Protein AF-K0TQM6-F1 (afdb_monomer_lite)

Secondary structure (DSSP, 8-state):
-PPPPP-----------------------------------------------------------------PPPPP--------PPP---STTHHHHTT----S-----S---EEESS-TTS-EEEESS-SS-HHHHHHHHHHHHHHHTT-HHHHS-HHHHHHHHHHHHHHHHHHHHHHT----TTS-SSPEEEEEEPEEEEHHHHH-HHHHHHHH-TT--B-SSTTT-TTEEEEEEEESS---SSS---TT-------TTTHHHHHHHHHHTT--BSSSSS--STTSHHHHHHHHHHHHHHTSTHHHHHHTTTTTSSTT----S--PPP-TT-EEEEESB-TTSSB-GGG-B--PPPEEEE---SSS-TTSPPPP----EEEEEEEEEE--GGGTTTTHHHHHHHHHHHHHHHHHHHH-

Organism: Thalassiosira oceanica (NCBI:txid159749)

Radius of gyration: 29.77 Å; chains: 1; bounding box: 101×69×82 Å

Sequence (420 aa):
GPPRRRAEPSPVGVRQSNSSRQVLTLLLQTLIITPLLDDGLVAMAPSLPLILLGLGPYWVTSLTSLHNSFRLYPRPYFGSQRLHVANDLDVVEIAALESVEPGENYNAEVPATMVPLSQPPLLLLESSKPIISREGCTLLSQYFEHLKNGDVARRMDGGQVYAAQKLLHGVHDVVDQVTNCPMHDGEKLLPSYVRYDSKIVDEEVLLDPRRLADALLPDGLHVDTNNGKLFRHVTAILYLTDNRDGCAMEESYRSQYGSMANDCVGAKGLLERGIQHTKGDVDESDASDGRSLENAALGLFRNTNELRRLDERYDNQFSNAKLHGLRVMPESGKLIYFHNVNDVGMPDPMSFHGGEELITILRDREGSNIDAPLPPIDTQTKRILVFFKEVPIHTFQSRGIEGFAERVRESRSWTKEMYY

pLDDT: mean 71.11, std 25.7, range [21.12, 98.06]

Structure (mmCIF, N/CA/C/O backbone):
data_AF-K0TQM6-F1
#
_entry.id   AF-K0TQM6-F1
#
loop_
_atom_site.group_PDB
_atom_site.id
_atom_site.type_symbol
_atom_site.label_atom_id
_atom_site.label_alt_id
_atom_site.label_comp_id
_atom_site.label_asym_id
_atom_site.label_entity_id
_atom_site.label_seq_id
_atom_site.pdbx_PDB_ins_code
_atom_site.Cartn_x
_atom_site.Cartn_y
_atom_site.Cartn_z
_atom_site.occupancy
_atom_site.B_iso_or_equiv
_atom_site.auth_seq_id
_atom_site.auth_comp_id
_atom_site.auth_asym_id
_atom_site.auth_atom_id
_atom_site.pdbx_PDB_model_num
ATOM 1 N N . GLY A 1 1 ? 62.134 18.454 -41.417 1.00 34.09 1 GLY A N 1
ATOM 2 C CA . GLY A 1 1 ? 62.642 17.231 -42.079 1.00 34.09 1 GLY A CA 1
ATOM 3 C C . GLY A 1 1 ? 61.458 16.386 -42.520 1.00 34.09 1 GLY A C 1
ATOM 4 O O . GLY A 1 1 ? 60.455 16.453 -41.829 1.00 34.09 1 GLY A O 1
ATOM 5 N N . PRO A 1 2 ? 61.524 15.703 -43.674 1.00 39.44 2 PRO A N 1
ATOM 6 C CA . PRO A 1 2 ? 60.423 15.561 -44.645 1.00 39.44 2 PRO A CA 1
ATOM 7 C C . PRO A 1 2 ? 59.345 14.498 -44.311 1.00 39.44 2 PRO A C 1
ATOM 9 O O . PRO A 1 2 ? 59.541 13.694 -43.400 1.00 39.44 2 PRO A O 1
ATOM 12 N N . PRO A 1 3 ? 58.202 14.497 -45.040 1.00 48.75 3 PRO A N 1
ATOM 13 C CA . PRO A 1 3 ? 56.944 13.875 -44.621 1.00 48.75 3 PRO A CA 1
ATOM 14 C C . PRO A 1 3 ? 56.783 12.422 -45.097 1.00 48.75 3 PRO A C 1
ATOM 16 O O . PRO A 1 3 ? 57.269 12.038 -46.163 1.00 48.75 3 PRO A O 1
ATOM 19 N N . ARG A 1 4 ? 56.035 11.616 -44.327 1.00 49.75 4 ARG A N 1
ATOM 20 C CA . ARG A 1 4 ? 55.588 10.271 -44.727 1.00 49.75 4 ARG A CA 1
ATOM 21 C C . ARG A 1 4 ? 54.151 10.287 -45.250 1.00 49.75 4 ARG A C 1
ATOM 23 O O . ARG A 1 4 ? 53.295 11.028 -44.781 1.00 49.75 4 ARG A O 1
ATOM 30 N N . ARG A 1 5 ? 53.975 9.475 -46.290 1.00 48.25 5 ARG A N 1
ATOM 31 C CA . ARG A 1 5 ? 52.878 9.416 -47.255 1.00 48.25 5 ARG A CA 1
ATOM 32 C C . ARG A 1 5 ? 51.576 8.852 -46.677 1.00 48.25 5 ARG A C 1
ATOM 34 O O . ARG A 1 5 ? 51.599 7.956 -45.840 1.00 48.25 5 ARG A O 1
ATOM 41 N N . ARG A 1 6 ? 50.471 9.349 -47.246 1.00 42.72 6 ARG A N 1
ATOM 42 C CA . ARG A 1 6 ? 49.121 8.767 -47.246 1.00 42.72 6 ARG A CA 1
ATOM 43 C C . ARG A 1 6 ? 49.123 7.352 -47.837 1.00 42.72 6 ARG A C 1
ATOM 45 O O . ARG A 1 6 ? 49.812 7.115 -48.829 1.00 42.72 6 ARG A O 1
ATOM 52 N N . ALA A 1 7 ? 48.280 6.482 -47.288 1.00 45.16 7 ALA A N 1
ATOM 53 C CA . ALA A 1 7 ? 47.766 5.296 -47.962 1.00 45.16 7 ALA A CA 1
ATOM 54 C C . ALA A 1 7 ? 46.246 5.458 -48.117 1.00 45.16 7 ALA A C 1
ATOM 56 O O . ALA A 1 7 ? 45.541 5.686 -47.135 1.00 45.16 7 ALA A O 1
ATOM 57 N N . GLU A 1 8 ? 45.783 5.409 -49.362 1.00 42.78 8 GLU A N 1
ATOM 58 C CA . GLU A 1 8 ? 44.375 5.291 -49.738 1.00 42.78 8 GLU A CA 1
ATOM 59 C C . GLU A 1 8 ? 43.925 3.818 -49.713 1.00 42.78 8 GLU A C 1
ATOM 61 O O . GLU A 1 8 ? 44.769 2.918 -49.784 1.00 42.78 8 GLU A O 1
ATOM 66 N N . PRO A 1 9 ? 42.608 3.560 -49.600 1.00 48.59 9 PRO A N 1
ATOM 67 C CA . PRO A 1 9 ? 42.049 2.226 -49.443 1.00 48.59 9 PRO A CA 1
ATOM 68 C C . PRO A 1 9 ? 41.791 1.555 -50.798 1.00 48.59 9 PRO A C 1
ATOM 70 O O . PRO A 1 9 ? 41.629 2.205 -51.829 1.00 48.59 9 PRO A O 1
ATOM 73 N N . SER A 1 10 ? 41.687 0.228 -50.800 1.00 32.59 10 SER A N 1
ATOM 74 C CA . SER A 1 10 ? 41.105 -0.508 -51.923 1.00 32.59 10 SER A CA 1
ATOM 75 C C . SER A 1 10 ? 40.287 -1.712 -51.454 1.00 32.59 10 SER A C 1
ATOM 77 O O . SER A 1 10 ? 40.522 -2.211 -50.352 1.00 32.59 10 SER A O 1
ATOM 79 N N . PRO A 1 11 ? 39.280 -2.120 -52.249 1.00 46.59 11 PRO A N 1
ATOM 80 C CA . PRO A 1 11 ? 38.010 -2.611 -51.733 1.00 46.59 11 PRO A CA 1
ATOM 81 C C . PRO A 1 11 ? 37.649 -4.022 -52.240 1.00 46.59 11 PRO A C 1
ATOM 83 O O . PRO A 1 11 ? 38.359 -4.626 -53.035 1.00 46.59 11 PRO A O 1
ATOM 86 N N . VAL A 1 12 ? 36.448 -4.456 -51.843 1.00 35.44 12 VAL A N 1
ATOM 87 C CA . VAL A 1 12 ? 35.599 -5.491 -52.465 1.00 35.44 12 VAL A CA 1
ATOM 88 C C . VAL A 1 12 ? 35.942 -6.955 -52.166 1.00 35.44 12 VAL A C 1
ATOM 90 O O . VAL A 1 12 ? 36.949 -7.507 -52.590 1.00 35.44 12 VAL A O 1
ATOM 93 N N . GLY A 1 13 ? 34.971 -7.620 -51.536 1.00 31.62 13 GLY A N 1
ATOM 94 C CA . GLY A 1 13 ? 34.879 -9.072 -51.431 1.00 31.62 13 GLY A CA 1
ATOM 95 C C . GLY A 1 13 ? 33.462 -9.509 -51.066 1.00 31.62 13 GLY A C 1
ATOM 96 O O . GLY A 1 13 ? 33.209 -9.932 -49.946 1.00 31.62 13 GLY A O 1
ATOM 97 N N . VAL A 1 14 ? 32.528 -9.366 -52.010 1.00 38.44 14 VAL A N 1
ATOM 98 C CA . VAL A 1 14 ? 31.169 -9.929 -51.958 1.00 38.44 14 VAL A CA 1
ATOM 99 C C . VAL A 1 14 ? 31.244 -11.451 -52.108 1.00 38.44 14 VAL A C 1
ATOM 101 O O . VAL A 1 14 ? 31.807 -11.938 -53.087 1.00 38.44 14 VAL A O 1
ATOM 104 N N . ARG A 1 15 ? 30.599 -12.205 -51.210 1.00 32.47 15 ARG A N 1
ATOM 105 C CA . ARG A 1 15 ? 30.114 -13.563 -51.505 1.00 32.47 15 ARG A CA 1
ATOM 106 C C . ARG A 1 15 ? 28.732 -13.788 -50.897 1.00 32.47 15 ARG A C 1
ATOM 108 O O . ARG A 1 15 ? 28.577 -13.933 -49.691 1.00 32.47 15 ARG A O 1
ATOM 115 N N . GLN A 1 16 ? 27.746 -13.829 -51.788 1.00 35.00 16 GLN A N 1
ATOM 116 C CA . GLN A 1 16 ? 26.474 -14.516 -51.603 1.00 35.00 16 GLN A CA 1
ATOM 117 C C . GLN A 1 16 ? 26.689 -16.031 -51.726 1.00 35.00 16 GLN A C 1
ATOM 119 O O . GLN A 1 16 ? 27.425 -16.479 -52.606 1.00 35.00 16 GLN A O 1
ATOM 124 N N . SER A 1 17 ? 25.948 -16.815 -50.947 1.00 31.67 17 SER A N 1
ATOM 125 C CA . SER A 1 17 ? 25.504 -18.143 -51.377 1.00 31.67 17 SER A CA 1
ATOM 126 C C . SER A 1 17 ? 24.125 -18.445 -50.800 1.00 31.67 17 SER A C 1
ATOM 128 O O . SER A 1 17 ? 23.920 -18.411 -49.589 1.00 31.67 17 SER A O 1
ATOM 130 N N . ASN A 1 18 ? 23.198 -18.717 -51.715 1.00 29.64 18 ASN A N 1
ATOM 131 C CA . ASN A 1 18 ? 21.821 -19.140 -51.499 1.00 29.64 18 ASN A CA 1
ATOM 132 C C . ASN A 1 18 ? 21.707 -20.648 -51.216 1.00 29.64 18 ASN A C 1
ATOM 134 O O . ASN A 1 18 ? 22.569 -21.430 -51.619 1.00 29.64 18 ASN A O 1
ATOM 138 N N . SER A 1 19 ? 20.500 -21.012 -50.755 1.00 29.28 19 SER A N 1
ATOM 139 C CA . SER A 1 19 ? 19.816 -22.312 -50.910 1.00 29.28 19 SER A CA 1
ATOM 140 C C . SER A 1 19 ? 20.130 -23.340 -49.800 1.00 29.28 19 SER A C 1
ATOM 142 O O . SER A 1 19 ? 21.260 -23.424 -49.351 1.00 29.28 19 SER A O 1
ATOM 144 N N . SER A 1 20 ? 19.209 -24.144 -49.257 1.00 28.08 20 SER A N 1
ATOM 145 C CA . SER A 1 20 ? 17.894 -24.601 -49.716 1.00 28.08 20 SER A CA 1
ATOM 146 C C . SER A 1 20 ? 17.016 -25.069 -48.543 1.00 28.08 20 SER A C 1
ATOM 148 O O . SER A 1 20 ? 17.509 -25.488 -47.501 1.00 28.08 20 SER A O 1
ATOM 150 N N . ARG A 1 21 ? 15.699 -25.044 -48.780 1.00 30.17 21 ARG A N 1
ATOM 151 C CA . ARG A 1 21 ? 14.614 -25.679 -48.013 1.00 30.17 21 ARG A CA 1
ATOM 152 C C . ARG A 1 21 ? 14.868 -27.168 -47.745 1.00 30.17 21 ARG A C 1
ATOM 154 O O . ARG A 1 21 ? 15.200 -27.867 -48.696 1.00 30.17 21 ARG A O 1
ATOM 161 N N . GLN A 1 22 ? 14.482 -27.661 -46.564 1.00 26.19 22 GLN A N 1
ATOM 162 C CA . GLN A 1 22 ? 13.779 -28.944 -46.431 1.00 26.19 22 GLN A CA 1
ATOM 163 C C . GLN A 1 22 ? 12.713 -28.878 -45.329 1.00 26.19 22 GLN A C 1
ATOM 165 O O . GLN A 1 22 ? 12.925 -28.350 -44.242 1.00 26.19 22 GLN A O 1
ATOM 170 N N . VAL A 1 23 ? 11.544 -29.393 -45.699 1.00 25.58 23 VAL A N 1
ATOM 171 C CA . VAL A 1 23 ? 10.353 -29.677 -44.900 1.00 25.58 23 VAL A CA 1
ATOM 172 C C . VAL A 1 23 ? 10.538 -31.063 -44.288 1.00 25.58 23 VAL A C 1
ATOM 174 O O . VAL A 1 23 ? 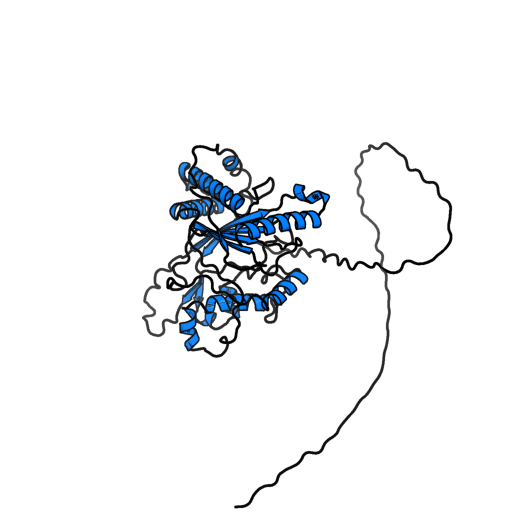10.928 -31.973 -45.017 1.00 25.58 23 VAL A O 1
ATOM 177 N N . LEU A 1 24 ? 10.184 -31.260 -43.017 1.00 22.62 24 LEU A N 1
ATOM 178 C CA . LEU A 1 24 ? 9.780 -32.585 -42.550 1.00 22.62 24 LEU A CA 1
ATOM 179 C C . LEU A 1 24 ? 8.652 -32.487 -41.518 1.00 22.62 24 LEU A C 1
ATOM 181 O O . LEU A 1 24 ? 8.801 -31.947 -40.426 1.00 22.62 24 LEU A O 1
ATOM 185 N N . THR A 1 25 ? 7.512 -33.024 -41.930 1.00 23.95 25 THR A N 1
ATOM 186 C CA . THR A 1 25 ? 6.349 -33.400 -41.132 1.00 23.95 25 THR A CA 1
ATOM 187 C C . THR A 1 25 ? 6.602 -34.782 -40.533 1.00 23.95 25 THR A C 1
ATOM 189 O O . THR A 1 25 ? 7.010 -35.671 -41.276 1.00 23.95 25 THR A O 1
ATOM 192 N N . LEU A 1 26 ? 6.270 -35.016 -39.260 1.00 21.92 26 LEU A N 1
ATOM 193 C CA . LEU A 1 26 ? 5.809 -36.342 -38.837 1.00 21.92 26 LEU A CA 1
ATOM 194 C C . LEU A 1 26 ? 4.890 -36.261 -37.611 1.00 21.92 26 LEU A C 1
ATOM 196 O O . LEU A 1 26 ? 5.260 -35.753 -36.556 1.00 21.92 26 LEU A O 1
ATOM 200 N N . LEU A 1 27 ? 3.675 -36.773 -37.816 1.00 23.50 27 LEU A N 1
ATOM 201 C CA . LEU A 1 27 ? 2.717 -37.189 -36.801 1.00 23.50 27 LEU A CA 1
ATOM 202 C C . LEU A 1 27 ? 3.283 -38.352 -35.980 1.00 23.50 27 LEU A C 1
ATOM 204 O O . LEU A 1 27 ? 3.855 -39.272 -36.557 1.00 23.50 27 LEU A O 1
ATOM 208 N N . LEU A 1 28 ? 2.926 -38.419 -34.698 1.00 22.02 28 LEU A N 1
ATOM 209 C CA . LEU A 1 28 ? 2.480 -39.685 -34.119 1.00 22.02 28 LEU A CA 1
ATOM 210 C C . LEU A 1 28 ? 1.497 -39.438 -32.974 1.00 22.02 28 LEU A C 1
ATOM 212 O O . LEU A 1 28 ? 1.788 -38.777 -31.982 1.00 22.02 28 LEU A O 1
ATOM 216 N N . GLN A 1 29 ? 0.295 -39.965 -33.195 1.00 24.03 29 GLN A N 1
ATOM 217 C CA . GLN A 1 29 ? -0.771 -40.151 -32.227 1.00 24.03 29 GLN A CA 1
ATOM 218 C C . GLN A 1 29 ? -0.316 -41.145 -31.156 1.00 24.03 29 GLN A C 1
ATOM 220 O O . GLN A 1 29 ? 0.244 -42.189 -31.486 1.00 24.03 29 GLN A O 1
ATOM 225 N N . THR A 1 30 ? -0.682 -40.922 -29.897 1.00 23.83 30 THR A N 1
ATOM 226 C CA . THR A 1 30 ? -1.091 -42.041 -29.041 1.00 23.83 30 THR A CA 1
ATOM 227 C C . THR A 1 30 ? -2.233 -41.596 -28.139 1.00 23.83 30 THR A C 1
ATOM 229 O O . THR A 1 30 ? -2.081 -40.772 -27.243 1.00 23.83 30 THR A O 1
ATOM 232 N N . LEU A 1 31 ? -3.401 -42.147 -28.461 1.00 22.95 31 LEU A N 1
ATOM 233 C CA . LEU A 1 31 ? -4.584 -42.257 -27.627 1.00 22.95 31 LEU A CA 1
ATOM 234 C C . LEU A 1 31 ? -4.245 -43.171 -26.436 1.00 22.95 31 LEU A C 1
ATOM 236 O O . LEU A 1 31 ? -3.812 -44.298 -26.664 1.00 22.95 31 LEU A O 1
ATOM 240 N N . ILE A 1 32 ? -4.522 -42.753 -25.202 1.00 24.11 32 ILE A N 1
ATOM 241 C CA . ILE A 1 32 ? -4.889 -43.693 -24.134 1.00 24.11 32 ILE A CA 1
ATOM 242 C C . ILE A 1 32 ? -6.167 -43.155 -23.493 1.00 24.11 32 ILE A C 1
ATOM 244 O O . ILE A 1 32 ? -6.152 -42.200 -22.723 1.00 24.11 32 ILE A O 1
ATOM 248 N N . ILE A 1 33 ? -7.284 -43.773 -23.872 1.00 25.06 33 ILE A N 1
ATOM 249 C CA . ILE A 1 33 ? -8.532 -43.795 -23.113 1.00 25.06 33 ILE A CA 1
ATOM 250 C C . ILE A 1 33 ? -8.567 -45.171 -22.454 1.00 25.06 33 ILE A C 1
ATOM 252 O O . ILE A 1 33 ? -8.540 -46.165 -23.176 1.00 25.06 33 ILE A O 1
ATOM 256 N N . THR A 1 34 ? -8.645 -45.249 -21.124 1.00 28.97 34 THR A N 1
ATOM 257 C CA . THR A 1 34 ? -9.716 -45.974 -20.403 1.00 28.97 34 THR A CA 1
ATOM 258 C C . THR A 1 34 ? -9.590 -45.823 -18.875 1.00 28.97 34 THR A C 1
ATOM 260 O O . THR A 1 34 ? -8.514 -45.481 -18.386 1.00 28.97 34 THR A O 1
ATOM 263 N N . PRO A 1 35 ? -10.710 -45.990 -18.138 1.00 37.75 35 PRO A N 1
ATOM 264 C CA . PRO A 1 35 ? -10.938 -45.437 -16.805 1.00 37.75 35 PRO A CA 1
ATOM 265 C C . PRO A 1 35 ? -10.792 -46.475 -15.681 1.00 37.75 35 PRO A C 1
ATOM 267 O O . PRO A 1 35 ? -10.839 -47.678 -15.922 1.00 37.75 35 PRO A O 1
ATOM 270 N N . LEU A 1 36 ? -10.740 -45.990 -14.440 1.00 26.20 36 LEU A N 1
ATOM 271 C CA . LEU A 1 36 ? -11.150 -46.748 -13.258 1.00 26.20 36 LEU A CA 1
ATOM 272 C C . LEU A 1 36 ? -12.377 -46.053 -12.661 1.00 26.20 36 LEU A C 1
ATOM 274 O O . LEU A 1 36 ? -12.275 -45.010 -12.020 1.00 26.20 36 LEU A O 1
ATOM 278 N N . LEU A 1 37 ? -13.540 -46.619 -12.981 1.00 30.91 37 LEU A N 1
ATOM 279 C CA . LEU A 1 37 ? -14.741 -46.552 -12.158 1.00 30.91 37 LEU A CA 1
ATOM 280 C C . LEU A 1 37 ? -14.574 -47.600 -11.057 1.00 30.91 37 LEU A C 1
ATOM 282 O O . LEU A 1 37 ? -14.190 -48.727 -11.366 1.00 30.91 37 LEU A O 1
ATOM 286 N N . ASP A 1 38 ? -14.890 -47.225 -9.824 1.00 31.66 38 ASP A N 1
ATOM 287 C CA . ASP A 1 38 ? -15.238 -48.175 -8.773 1.00 31.66 38 ASP A CA 1
ATOM 288 C C . ASP A 1 38 ? -16.543 -47.713 -8.114 1.00 31.66 38 ASP A C 1
ATOM 290 O O . ASP A 1 38 ? -16.830 -46.515 -8.019 1.00 31.66 38 ASP A O 1
ATOM 294 N N . ASP A 1 39 ? -17.358 -48.705 -7.784 1.00 34.59 39 ASP A N 1
ATOM 295 C CA . ASP A 1 39 ? -18.812 -48.672 -7.662 1.00 34.59 39 ASP A CA 1
ATOM 296 C C . ASP A 1 39 ? -19.380 -47.975 -6.412 1.00 34.59 39 ASP A C 1
ATOM 298 O O . ASP A 1 39 ? -18.794 -47.973 -5.331 1.00 34.59 39 ASP A O 1
ATOM 302 N N . GLY A 1 40 ? -20.624 -47.494 -6.542 1.00 28.17 40 GLY A N 1
ATOM 303 C CA . GLY A 1 40 ? -21.475 -47.134 -5.406 1.00 28.17 40 GLY A CA 1
ATOM 304 C C . GLY A 1 40 ? -22.838 -46.554 -5.797 1.00 28.17 40 GLY A C 1
ATOM 305 O O . GLY A 1 40 ? -22.997 -45.340 -5.848 1.00 28.17 40 GLY A O 1
ATOM 306 N N . LEU A 1 41 ? -23.816 -47.436 -6.057 1.00 28.75 41 LEU A N 1
ATOM 307 C CA . LEU A 1 41 ? -25.268 -47.174 -6.170 1.00 28.75 41 LEU A CA 1
ATOM 308 C C . LEU A 1 41 ? -25.762 -46.138 -5.126 1.00 28.75 41 LEU A C 1
ATOM 310 O O . LEU A 1 41 ? -25.288 -46.136 -3.997 1.00 28.75 41 LEU A O 1
ATOM 314 N N . VAL A 1 42 ? -26.742 -45.265 -5.399 1.00 30.98 42 VAL A N 1
ATOM 315 C CA . VAL A 1 42 ? -28.187 -45.576 -5.450 1.00 30.98 42 VAL A CA 1
ATOM 316 C C . VAL A 1 42 ? -28.964 -44.500 -6.232 1.00 30.98 42 VAL A C 1
ATOM 318 O O . VAL A 1 42 ? -28.665 -43.312 -6.197 1.00 30.98 42 VAL A O 1
ATOM 321 N N . ALA A 1 43 ? -29.986 -44.998 -6.929 1.00 29.83 43 ALA A N 1
ATOM 322 C CA . ALA A 1 43 ? -30.982 -44.369 -7.786 1.00 29.83 43 ALA A CA 1
ATOM 323 C C . ALA A 1 43 ? -31.640 -43.062 -7.300 1.00 29.83 43 ALA A C 1
ATOM 325 O O . ALA A 1 43 ? -31.928 -42.907 -6.119 1.00 29.83 43 ALA A O 1
ATOM 326 N N . MET A 1 44 ? -32.041 -42.221 -8.264 1.00 28.23 44 MET A N 1
ATOM 327 C CA . MET A 1 44 ? -33.451 -41.909 -8.581 1.00 28.23 44 MET A CA 1
ATOM 328 C C . MET A 1 44 ? -33.501 -40.894 -9.742 1.00 28.23 44 MET A C 1
ATOM 330 O O . MET A 1 44 ? -33.145 -39.732 -9.583 1.00 28.23 44 MET A O 1
ATOM 334 N N . ALA A 1 45 ? -33.963 -41.343 -10.911 1.00 29.86 45 ALA A N 1
ATOM 335 C CA . ALA A 1 45 ? -34.546 -40.486 -11.948 1.00 29.86 45 ALA A CA 1
ATOM 336 C C . ALA A 1 45 ? -36.066 -40.712 -11.938 1.00 29.86 45 ALA A C 1
ATOM 338 O O . ALA A 1 45 ? -36.511 -41.811 -11.596 1.00 29.86 45 ALA A O 1
ATOM 339 N N . PRO A 1 46 ? -36.869 -39.698 -12.285 1.00 43.38 46 PRO A N 1
ATOM 340 C CA . PRO A 1 46 ? -37.491 -39.669 -13.621 1.00 43.38 46 PRO A CA 1
ATOM 341 C C . PRO A 1 46 ? -37.546 -38.210 -14.154 1.00 43.38 46 PRO A C 1
ATOM 343 O O . PRO A 1 46 ? -37.354 -37.276 -13.392 1.00 43.38 46 PRO A O 1
ATOM 346 N N . SER A 1 47 ? -37.782 -37.828 -15.409 1.00 27.53 47 SER A N 1
ATOM 347 C CA . SER A 1 47 ? -38.221 -38.449 -16.663 1.00 27.53 47 SER A CA 1
ATOM 348 C C . SER A 1 47 ? -38.316 -37.315 -17.708 1.00 27.53 47 SER A C 1
ATOM 350 O O . SER A 1 47 ? -38.972 -36.331 -17.393 1.00 27.53 47 SER A O 1
ATOM 352 N N . LEU A 1 48 ? -37.731 -37.505 -18.907 1.00 28.31 48 LEU A N 1
ATOM 353 C CA . LEU A 1 48 ? -38.204 -37.152 -20.280 1.00 28.31 48 LEU A CA 1
ATOM 354 C C . LEU A 1 48 ? -38.788 -35.740 -20.624 1.00 28.31 48 LEU A C 1
ATOM 356 O O . LEU A 1 48 ? -39.242 -35.032 -19.738 1.00 28.31 48 LEU A O 1
ATOM 360 N N . PRO A 1 49 ? -38.919 -35.344 -21.921 1.00 33.00 49 PRO A N 1
ATOM 361 C CA . PRO A 1 49 ? -38.472 -35.997 -23.158 1.00 33.00 49 PRO A CA 1
ATOM 362 C C . PRO A 1 49 ? -37.625 -35.126 -24.114 1.00 33.00 49 PRO A C 1
ATOM 364 O O . PRO A 1 49 ? -37.775 -33.913 -24.242 1.00 33.00 49 PRO A O 1
ATOM 367 N N . LEU A 1 50 ? -36.808 -35.844 -24.886 1.00 24.27 50 LEU A N 1
ATOM 368 C CA . LEU A 1 50 ? -36.245 -35.460 -26.178 1.00 24.27 50 LEU A CA 1
ATOM 369 C C . LEU A 1 50 ? -37.374 -35.329 -27.224 1.00 24.27 50 LEU A C 1
ATOM 371 O O . LEU A 1 50 ? -38.177 -36.251 -27.369 1.00 24.27 50 LEU A O 1
ATOM 375 N N . ILE A 1 51 ? -37.380 -34.252 -28.013 1.00 26.44 51 ILE A N 1
ATOM 376 C CA . ILE A 1 51 ? -38.049 -34.203 -29.322 1.00 26.44 51 ILE A CA 1
ATOM 377 C C . ILE A 1 51 ? -36.950 -34.064 -30.373 1.00 26.44 51 ILE A C 1
ATOM 379 O O . ILE A 1 51 ? -36.176 -33.111 -30.354 1.00 26.44 51 ILE A O 1
ATOM 383 N N . LEU A 1 52 ? -36.884 -35.040 -31.276 1.00 22.88 52 LEU A N 1
ATOM 384 C CA . LEU A 1 52 ? -35.958 -35.093 -32.398 1.00 22.88 52 LEU A CA 1
ATOM 385 C C . LEU A 1 52 ? -36.782 -35.444 -33.641 1.00 22.88 52 LEU A C 1
ATOM 387 O O . LEU A 1 52 ? -37.350 -36.531 -33.726 1.00 22.88 52 LEU A O 1
ATOM 391 N N . LEU A 1 53 ? -36.864 -34.516 -34.592 1.00 26.58 53 LEU A N 1
ATOM 392 C CA . LEU A 1 53 ? -37.299 -34.774 -35.963 1.00 26.58 53 LEU A CA 1
ATOM 393 C C . LEU A 1 53 ? -36.210 -34.234 -36.890 1.00 26.58 53 LEU A C 1
ATOM 395 O O . LEU A 1 53 ? -35.855 -33.060 -36.825 1.00 26.58 53 LEU A O 1
ATOM 399 N N . GLY A 1 54 ? -35.639 -35.142 -37.680 1.00 21.12 54 GLY A N 1
ATOM 400 C CA . GLY A 1 54 ? -34.619 -34.864 -38.687 1.00 21.12 54 GLY A CA 1
ATOM 401 C C . GLY A 1 54 ? -35.200 -34.634 -40.085 1.00 21.12 54 GLY A C 1
ATOM 402 O O . GLY A 1 54 ? -36.383 -34.334 -40.225 1.00 21.12 54 GLY A O 1
ATOM 403 N N . LEU A 1 55 ? -34.343 -34.894 -41.088 1.00 26.80 55 LEU A N 1
ATOM 404 C CA . LEU A 1 55 ? -34.397 -34.554 -42.528 1.00 26.80 55 LEU A CA 1
ATOM 405 C C . LEU A 1 55 ? -33.807 -33.158 -42.806 1.00 26.80 55 LEU A C 1
ATOM 407 O O . LEU A 1 55 ? -34.270 -32.185 -42.238 1.00 26.80 55 LEU A O 1
ATOM 411 N N . GLY A 1 56 ? -32.804 -32.913 -43.652 1.00 23.80 56 GLY A N 1
ATOM 412 C CA . GLY A 1 56 ? -31.945 -33.678 -44.564 1.00 23.80 56 GLY A CA 1
ATOM 413 C C . GLY A 1 56 ? -31.019 -32.659 -45.287 1.00 23.80 56 GLY A C 1
ATOM 414 O O . GLY A 1 56 ? -31.217 -31.457 -45.119 1.00 23.80 56 GLY A O 1
ATOM 415 N N . PRO A 1 57 ? -29.984 -33.087 -46.034 1.00 33.34 57 PRO A N 1
ATOM 416 C CA . PRO A 1 57 ? -28.813 -32.264 -46.386 1.00 33.34 57 PRO A CA 1
ATOM 417 C C . PRO A 1 57 ? -28.980 -31.487 -47.706 1.00 33.34 57 PRO A C 1
ATOM 419 O O . PRO A 1 57 ? -29.776 -31.926 -48.522 1.00 33.34 57 PRO A O 1
ATOM 422 N N . TYR A 1 58 ? -28.223 -30.389 -47.920 1.00 26.44 58 TYR A N 1
ATOM 423 C CA . TYR A 1 58 ? -27.531 -29.989 -49.177 1.00 26.44 58 TYR A CA 1
ATOM 424 C C . TYR A 1 58 ? -27.111 -28.479 -49.226 1.00 26.44 58 TYR A C 1
ATOM 426 O O . TYR A 1 58 ? -27.897 -27.614 -48.860 1.00 26.44 58 TYR A O 1
ATOM 434 N N . TRP A 1 59 ? -25.896 -28.213 -49.765 1.00 24.92 59 TRP A N 1
ATOM 435 C CA . TRP A 1 59 ? -25.240 -26.934 -50.201 1.00 24.92 59 TRP A CA 1
ATOM 436 C C . TRP A 1 59 ? -24.855 -25.907 -49.104 1.00 24.92 59 TRP A C 1
ATOM 438 O O . TRP A 1 59 ? -25.711 -25.383 -48.415 1.00 24.92 59 TRP A O 1
ATOM 448 N N . VAL A 1 60 ? -23.580 -25.638 -48.763 1.00 25.83 60 VAL A N 1
ATOM 449 C CA . VAL A 1 60 ? -22.435 -25.018 -49.490 1.00 25.83 60 VAL A CA 1
ATOM 450 C C . VAL A 1 60 ? -22.718 -23.602 -50.021 1.00 25.83 60 VAL A C 1
ATOM 452 O O . VAL A 1 60 ? -23.171 -23.446 -51.147 1.00 25.83 60 VAL A O 1
ATOM 455 N N . THR A 1 61 ? -22.388 -22.564 -49.239 1.00 26.36 61 THR A N 1
ATOM 456 C CA . THR A 1 61 ? -21.371 -21.522 -49.544 1.00 26.36 61 THR A CA 1
ATOM 457 C C . THR A 1 61 ? -21.398 -20.370 -48.521 1.00 26.36 61 THR A C 1
ATOM 459 O O . THR A 1 61 ? -22.449 -19.968 -48.046 1.00 26.36 61 THR A O 1
ATOM 462 N N . SER A 1 62 ? -20.205 -19.824 -48.253 1.00 26.05 62 SER A N 1
ATOM 463 C CA . SER A 1 62 ? -19.905 -18.485 -47.714 1.00 26.05 62 SER A CA 1
ATOM 464 C C . SER A 1 62 ? -20.383 -18.083 -46.315 1.00 26.05 62 SER A C 1
ATOM 466 O O . SER A 1 62 ? -21.479 -17.567 -46.142 1.00 26.05 62 SER A O 1
ATOM 468 N N . LEU A 1 63 ? -19.442 -18.110 -45.365 1.00 24.94 63 LEU A N 1
ATOM 469 C CA . LEU A 1 63 ? -19.140 -16.949 -44.514 1.00 24.94 63 LEU A CA 1
ATOM 470 C C . LEU A 1 63 ? -17.734 -17.106 -43.916 1.00 24.94 63 LEU A C 1
ATOM 472 O O . LEU A 1 63 ? -17.518 -17.673 -42.849 1.00 24.94 63 LEU A O 1
ATOM 476 N N . THR A 1 64 ? -16.748 -16.620 -44.664 1.00 28.97 64 THR A N 1
ATOM 477 C CA . THR A 1 64 ? -15.464 -16.187 -44.111 1.00 28.97 64 THR A CA 1
ATOM 478 C C . THR A 1 64 ? -15.655 -14.877 -43.353 1.00 28.97 64 THR A C 1
ATOM 480 O O . THR A 1 64 ? -16.386 -14.007 -43.818 1.00 28.97 64 THR A O 1
ATOM 483 N N . SER A 1 65 ? -14.882 -14.722 -42.276 1.00 31.02 65 SER A N 1
ATOM 484 C CA . SER A 1 65 ? -14.650 -13.498 -41.494 1.00 31.02 65 SER A CA 1
ATOM 485 C C . SER A 1 65 ? -15.491 -13.329 -40.228 1.00 31.02 65 SER A C 1
ATOM 487 O O . SER A 1 65 ? -16.429 -12.543 -40.192 1.00 31.02 65 SER A O 1
ATOM 489 N N . LEU A 1 66 ? -15.060 -14.013 -39.165 1.00 27.78 66 LEU A N 1
ATOM 490 C CA . LEU A 1 66 ? -14.934 -13.464 -37.806 1.00 27.78 66 LEU A CA 1
ATOM 491 C C . LEU A 1 66 ? -14.176 -14.490 -36.949 1.00 27.78 66 LEU A C 1
ATOM 493 O O . LEU A 1 66 ? -14.740 -15.187 -36.112 1.00 27.78 66 LEU A O 1
ATOM 497 N N . HIS A 1 67 ? -12.871 -14.628 -37.202 1.00 26.47 67 HIS A N 1
ATOM 498 C CA . HIS A 1 67 ? -11.985 -15.253 -36.221 1.00 26.47 67 HIS A CA 1
ATOM 499 C C . HIS A 1 67 ? -11.633 -14.183 -35.188 1.00 26.47 67 HIS A C 1
ATOM 501 O O . HIS A 1 67 ? -10.728 -13.374 -35.383 1.00 26.47 67 HIS A O 1
ATOM 507 N N . ASN A 1 68 ? -12.409 -14.172 -34.107 1.00 26.30 68 ASN A N 1
ATOM 508 C CA . ASN A 1 68 ? -12.040 -13.522 -32.864 1.00 26.30 68 ASN A CA 1
ATOM 509 C C . ASN A 1 68 ? -10.778 -14.192 -32.315 1.00 26.30 68 ASN A C 1
ATOM 511 O O . ASN A 1 68 ? -10.784 -15.373 -31.968 1.00 26.30 68 ASN A O 1
ATOM 515 N N . SER A 1 69 ? -9.712 -13.412 -32.180 1.00 27.39 69 SER A N 1
ATOM 516 C CA . SER A 1 69 ? -8.555 -13.754 -31.360 1.00 27.39 69 SER A CA 1
ATOM 517 C C . SER A 1 69 ? -8.914 -13.589 -29.880 1.00 27.39 69 SER A C 1
ATOM 519 O O . SER A 1 69 ? -8.432 -12.674 -29.221 1.00 27.39 69 SER A O 1
ATOM 521 N N . PHE A 1 70 ? -9.755 -14.472 -29.336 1.00 29.77 70 PHE A N 1
ATOM 522 C CA . PHE A 1 70 ? -9.787 -14.695 -27.891 1.00 29.77 70 PHE A CA 1
ATOM 523 C C . PHE A 1 70 ? -8.579 -15.567 -27.542 1.00 29.77 70 PHE A C 1
ATOM 525 O O . PHE A 1 70 ? -8.639 -16.796 -27.593 1.00 29.77 70 PHE A O 1
ATOM 532 N N . ARG A 1 71 ? -7.448 -14.931 -27.215 1.00 30.80 71 ARG A N 1
ATOM 533 C CA . ARG A 1 71 ? -6.403 -15.612 -26.448 1.00 30.80 71 ARG A CA 1
ATOM 534 C C . ARG A 1 71 ? -6.966 -15.837 -25.051 1.00 30.80 71 ARG A C 1
ATOM 536 O O . ARG A 1 71 ? -6.984 -14.930 -24.228 1.00 30.80 71 ARG A O 1
ATOM 543 N N . LEU A 1 72 ? -7.458 -17.047 -24.813 1.00 32.78 72 LEU A N 1
ATOM 544 C CA . LEU A 1 72 ? -7.618 -17.575 -23.467 1.00 32.78 72 LEU A CA 1
ATOM 545 C C . LEU A 1 72 ? -6.250 -17.459 -22.784 1.00 32.78 72 LEU A C 1
ATOM 547 O O . LEU A 1 72 ? -5.265 -18.002 -23.291 1.00 32.78 72 LEU A O 1
ATOM 551 N N . TYR A 1 73 ? -6.184 -16.709 -21.685 1.00 37.91 73 TYR A N 1
ATOM 552 C CA . TYR A 1 73 ? -5.014 -16.693 -20.815 1.00 37.91 73 TYR A CA 1
ATOM 553 C C . TYR A 1 73 ? -4.619 -18.145 -20.500 1.00 37.91 73 TYR A C 1
ATOM 555 O O . TYR A 1 73 ? -5.508 -18.963 -20.223 1.00 37.91 73 TYR A O 1
ATOM 563 N N . PRO A 1 74 ? -3.327 -18.512 -20.575 1.00 34.47 74 PRO A N 1
ATOM 564 C CA . PRO A 1 74 ? -2.909 -19.828 -20.124 1.00 34.47 74 PRO A CA 1
ATOM 565 C C . PRO A 1 74 ? -3.341 -19.993 -18.664 1.00 34.47 74 PRO A C 1
ATOM 567 O O . PRO A 1 74 ? -3.151 -19.092 -17.848 1.00 34.47 74 PRO A O 1
ATOM 570 N N . ARG A 1 75 ? -3.967 -21.135 -18.347 1.00 31.09 75 ARG A N 1
ATOM 571 C CA . ARG A 1 75 ? -4.265 -21.517 -16.960 1.00 31.09 75 ARG A CA 1
ATOM 572 C C . ARG A 1 75 ? -2.985 -21.335 -16.132 1.00 31.09 75 ARG A C 1
ATOM 574 O O . ARG A 1 75 ? -1.956 -21.863 -16.563 1.00 31.09 75 ARG A O 1
ATOM 581 N N . PRO A 1 76 ? -3.022 -20.635 -14.985 1.00 34.88 76 PRO A N 1
ATOM 582 C CA . PRO A 1 76 ? -1.835 -20.487 -14.164 1.00 34.88 76 PRO A CA 1
ATOM 583 C C . PRO A 1 76 ? -1.359 -21.874 -13.729 1.00 34.88 76 PRO A C 1
ATOM 585 O O . PRO A 1 76 ? -2.127 -22.698 -13.223 1.00 34.88 76 PRO A O 1
ATOM 588 N N . TYR A 1 77 ? -0.084 -22.139 -13.994 1.00 28.75 77 TYR A N 1
ATOM 589 C CA . TYR A 1 77 ? 0.631 -23.268 -13.428 1.00 28.75 77 TYR A CA 1
ATOM 590 C C . TYR A 1 77 ? 0.723 -23.007 -11.922 1.00 28.75 77 TYR A C 1
ATOM 592 O O . TYR A 1 77 ? 1.368 -22.052 -11.498 1.00 28.75 77 TYR A O 1
ATOM 600 N N . PHE A 1 78 ? 0.054 -23.826 -11.110 1.00 30.83 78 PHE A N 1
ATOM 601 C CA . PHE A 1 78 ? 0.180 -23.773 -9.655 1.00 30.83 78 PHE A CA 1
ATOM 602 C C . PHE A 1 78 ? 1.553 -24.325 -9.256 1.00 30.83 78 PHE A C 1
ATOM 604 O O . PHE A 1 78 ? 1.708 -25.504 -8.941 1.00 30.83 78 PHE A O 1
ATOM 611 N N . GLY A 1 79 ? 2.574 -23.472 -9.318 1.00 27.58 79 GLY A N 1
ATOM 612 C CA . GLY A 1 79 ? 3.828 -23.697 -8.617 1.00 27.58 79 GLY A CA 1
ATOM 613 C C . GLY A 1 79 ? 3.577 -23.540 -7.121 1.00 27.58 79 GLY A C 1
ATOM 614 O O . GLY A 1 79 ? 3.155 -22.481 -6.669 1.00 27.58 79 GLY A O 1
ATOM 615 N N . SER A 1 80 ? 3.800 -24.603 -6.352 1.00 28.41 80 SER A N 1
ATOM 616 C CA . SER A 1 80 ? 3.756 -24.576 -4.888 1.00 28.41 80 SER A CA 1
ATOM 617 C C . SER A 1 80 ? 4.878 -23.681 -4.351 1.00 28.41 80 SER A C 1
ATOM 619 O O . SER A 1 80 ? 5.964 -24.170 -4.041 1.00 28.41 80 SER A O 1
ATOM 621 N N . GLN A 1 81 ? 4.623 -22.382 -4.216 1.00 33.38 81 GLN A N 1
ATOM 622 C CA . GLN A 1 81 ? 5.458 -21.503 -3.407 1.00 33.38 81 GLN A CA 1
ATOM 623 C C . GLN A 1 81 ? 4.972 -21.524 -1.962 1.00 33.38 81 GLN A C 1
ATOM 625 O O . GLN A 1 81 ? 3.799 -21.289 -1.669 1.00 33.38 81 GLN A O 1
ATOM 630 N N . ARG A 1 82 ? 5.895 -21.834 -1.046 1.00 26.31 82 ARG A N 1
ATOM 631 C CA . ARG A 1 82 ? 5.701 -21.650 0.392 1.00 26.31 82 ARG A CA 1
ATOM 632 C C . ARG A 1 82 ? 5.698 -20.152 0.683 1.00 26.31 82 ARG A C 1
ATOM 634 O O . ARG A 1 82 ? 6.729 -19.591 1.037 1.00 26.31 82 ARG A O 1
ATOM 641 N N . LEU A 1 83 ? 4.536 -19.522 0.563 1.00 29.83 83 LEU A N 1
ATOM 642 C CA . LEU A 1 83 ? 4.264 -18.319 1.334 1.00 29.83 83 LEU A CA 1
ATOM 643 C C . LEU A 1 83 ? 4.185 -18.761 2.802 1.00 29.83 83 LEU A C 1
ATOM 645 O O . LEU A 1 83 ? 3.418 -19.667 3.137 1.00 29.83 83 LEU A O 1
ATOM 649 N N . HIS A 1 84 ? 4.975 -18.148 3.682 1.00 28.05 84 HIS A N 1
ATOM 650 C CA . HIS A 1 84 ? 4.734 -18.228 5.121 1.00 28.05 84 HIS A CA 1
ATOM 651 C C . HIS A 1 84 ? 3.441 -17.456 5.435 1.00 28.05 84 HIS A C 1
ATOM 653 O O . HIS A 1 84 ? 3.471 -16.322 5.901 1.00 28.05 84 HIS A O 1
ATOM 659 N N . VAL A 1 85 ? 2.292 -18.066 5.137 1.00 30.61 85 VAL A N 1
ATOM 660 C CA . VAL A 1 85 ? 0.994 -17.623 5.645 1.00 30.61 85 VAL A CA 1
ATOM 661 C C . VAL A 1 85 ? 0.934 -18.062 7.102 1.00 30.61 85 VAL A C 1
ATOM 663 O O . VAL A 1 85 ? 1.043 -19.249 7.408 1.00 30.61 85 VAL A O 1
ATOM 666 N N . ALA A 1 86 ? 0.847 -17.091 8.006 1.00 31.83 86 ALA A N 1
ATOM 667 C CA . ALA A 1 86 ? 0.565 -17.345 9.409 1.00 31.83 86 ALA A CA 1
ATOM 668 C C . ALA A 1 86 ? -0.787 -18.074 9.536 1.00 31.83 86 ALA A C 1
ATOM 670 O O . ALA A 1 86 ? -1.748 -17.721 8.858 1.00 31.83 86 ALA A O 1
ATOM 671 N N . ASN A 1 87 ? -0.802 -19.113 10.371 1.00 33.72 87 ASN A N 1
ATOM 672 C CA . ASN A 1 87 ? -1.891 -20.073 10.550 1.00 33.72 87 ASN A CA 1
ATOM 673 C C . ASN A 1 87 ? -3.234 -19.457 10.989 1.00 33.72 87 ASN A C 1
ATOM 675 O O . ASN A 1 87 ? -3.272 -18.442 11.681 1.00 33.72 87 ASN A O 1
ATOM 679 N N . ASP A 1 88 ? -4.293 -20.195 10.643 1.00 35.88 88 ASP A N 1
ATOM 680 C CA . ASP A 1 88 ? -5.705 -20.103 11.036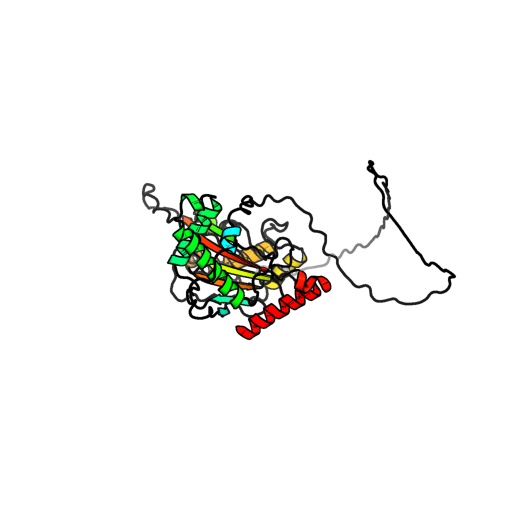 1.00 35.88 88 ASP A CA 1
ATOM 681 C C . ASP A 1 88 ? -5.967 -19.590 12.473 1.00 35.88 88 ASP A C 1
ATOM 683 O O . ASP A 1 88 ? -5.924 -20.345 13.448 1.00 35.88 88 ASP A O 1
ATOM 687 N N . LEU A 1 89 ? -6.326 -18.309 12.595 1.00 41.25 89 LEU A N 1
ATOM 688 C CA . LEU A 1 89 ? -6.869 -17.665 13.803 1.00 41.25 89 LEU A CA 1
ATOM 689 C C . LEU A 1 89 ? -8.271 -17.097 13.497 1.00 41.25 89 LEU A C 1
ATOM 691 O O . LEU A 1 89 ? -8.519 -15.917 13.699 1.00 41.25 89 LEU A O 1
ATOM 695 N N . ASP A 1 90 ? -9.188 -17.908 12.957 1.00 45.34 90 ASP A N 1
ATOM 696 C CA . ASP A 1 90 ? -10.351 -17.357 12.227 1.00 45.34 90 ASP A CA 1
ATOM 697 C C . ASP A 1 90 ? -11.746 -17.562 12.846 1.00 45.34 90 ASP A C 1
ATOM 699 O O . ASP A 1 90 ? -12.722 -17.178 12.219 1.00 45.34 90 ASP A O 1
ATOM 703 N N . VAL A 1 91 ? -11.928 -18.126 14.053 1.00 46.56 91 VAL A N 1
ATOM 704 C CA . VAL A 1 91 ? -13.313 -18.451 14.503 1.00 46.56 91 VAL A CA 1
ATOM 705 C C . VAL A 1 91 ? -13.753 -17.826 15.828 1.00 46.56 91 VAL A C 1
ATOM 707 O O . VAL A 1 91 ? -14.917 -17.462 15.961 1.00 46.56 91 VAL A O 1
ATOM 710 N N . VAL A 1 92 ? -12.873 -17.659 16.818 1.00 45.66 92 VAL A N 1
ATOM 711 C CA . VAL A 1 92 ? -13.320 -17.246 18.169 1.00 45.66 92 VAL A CA 1
ATOM 712 C C . VAL A 1 92 ? -13.361 -15.721 18.348 1.00 45.66 92 VAL A C 1
ATOM 714 O O . VAL A 1 92 ? -14.134 -15.226 19.161 1.00 45.66 92 VAL A O 1
ATOM 717 N N . GLU A 1 93 ? -12.587 -14.963 17.569 1.00 50.94 93 GLU A N 1
ATOM 718 C CA . GLU A 1 93 ? -12.445 -13.507 17.752 1.00 50.94 93 GLU A CA 1
ATOM 719 C C . GLU A 1 93 ? -13.334 -12.674 16.811 1.00 50.94 93 GLU A C 1
ATOM 721 O O . GLU A 1 93 ? -13.663 -11.533 17.129 1.00 50.94 93 GLU A O 1
ATOM 726 N N . ILE A 1 94 ? -13.806 -13.262 15.703 1.00 52.34 94 ILE A N 1
ATOM 727 C CA . ILE A 1 94 ? -14.693 -12.595 14.732 1.00 52.34 94 ILE A CA 1
ATOM 728 C C . ILE A 1 94 ? -16.051 -12.243 15.357 1.00 52.34 94 ILE A C 1
ATOM 730 O O . ILE A 1 94 ? -16.555 -11.141 15.154 1.00 52.34 94 ILE A O 1
ATOM 734 N N . ALA A 1 95 ? -16.598 -13.124 16.200 1.00 52.50 95 ALA A N 1
ATOM 735 C CA . ALA A 1 95 ? -17.889 -12.898 16.852 1.00 52.50 95 ALA A CA 1
ATOM 736 C C . ALA A 1 95 ? -17.903 -11.657 17.770 1.00 52.50 95 ALA A C 1
ATOM 738 O O . ALA A 1 95 ? -18.963 -11.089 18.022 1.00 52.50 95 ALA A O 1
ATOM 739 N N . ALA A 1 96 ? -16.739 -11.213 18.264 1.00 54.25 96 ALA A N 1
ATOM 740 C CA . ALA A 1 96 ? -16.646 -10.012 19.091 1.00 54.25 96 ALA A CA 1
ATOM 741 C C . ALA A 1 96 ? -16.829 -8.727 18.265 1.00 54.25 96 ALA A C 1
ATOM 743 O O . ALA A 1 96 ? -17.493 -7.805 18.736 1.00 54.25 96 ALA A O 1
ATOM 744 N N . LEU A 1 97 ? -16.311 -8.688 17.029 1.00 52.06 97 LEU A N 1
ATOM 745 C CA . LEU A 1 97 ? -16.443 -7.536 16.125 1.00 52.06 97 LEU A CA 1
ATOM 746 C C . LEU A 1 97 ? -17.897 -7.308 15.686 1.00 52.06 97 LEU A C 1
ATOM 748 O O . LEU A 1 97 ? -18.320 -6.163 15.573 1.00 52.06 97 LEU A O 1
ATOM 752 N N . GLU A 1 98 ? -18.676 -8.377 15.504 1.00 53.25 98 GLU A N 1
ATOM 753 C CA . GLU A 1 98 ? -20.089 -8.294 15.095 1.00 53.25 98 GLU A CA 1
ATOM 754 C C . GLU A 1 98 ? -21.024 -7.801 16.217 1.00 53.25 98 GLU A C 1
ATOM 756 O O . GLU A 1 98 ? -22.155 -7.400 15.951 1.00 53.25 98 GLU A O 1
ATOM 761 N N . SER A 1 99 ? -20.568 -7.818 17.475 1.00 52.38 99 SER A N 1
ATOM 762 C CA . SER A 1 99 ? -21.396 -7.523 18.657 1.00 52.38 99 SER A CA 1
ATOM 763 C C . SER A 1 99 ? -21.222 -6.115 19.236 1.00 52.38 99 SER A C 1
ATOM 765 O O . SER A 1 99 ? -21.853 -5.781 20.242 1.00 52.38 99 SER A O 1
ATOM 767 N N . VAL A 1 100 ? -20.368 -5.279 18.636 1.00 54.00 100 VAL A N 1
ATOM 768 C CA . VAL A 1 100 ? -20.165 -3.901 19.096 1.00 54.00 100 VAL A CA 1
ATOM 769 C C . VAL A 1 100 ? -21.385 -3.074 18.690 1.00 54.00 100 VAL A C 1
ATOM 771 O O . VAL A 1 100 ? -21.476 -2.594 17.562 1.00 54.00 100 VAL A O 1
ATOM 774 N N . GLU A 1 101 ? -22.349 -2.923 19.604 1.00 56.88 101 GLU A N 1
ATOM 775 C CA . GLU A 1 101 ? -23.471 -2.007 19.387 1.00 56.88 101 GLU A CA 1
ATOM 776 C C . GLU A 1 101 ? -22.934 -0.589 19.114 1.00 56.88 101 GLU A C 1
ATOM 778 O O . GLU A 1 101 ? -21.947 -0.188 19.742 1.00 56.88 101 GLU A O 1
ATOM 783 N N . PRO A 1 102 ? -23.558 0.187 18.204 1.00 51.19 102 PRO A N 1
ATOM 784 C CA . PRO A 1 102 ? -23.144 1.549 17.864 1.00 51.19 102 PRO A CA 1
ATOM 785 C C . PRO A 1 102 ? -23.382 2.502 19.050 1.00 51.19 102 PRO A C 1
ATOM 787 O O . PRO A 1 102 ? -24.327 3.286 19.089 1.00 51.19 102 PRO A O 1
ATOM 790 N N . GLY A 1 103 ? -22.535 2.393 20.070 1.00 44.75 103 GLY A N 1
ATOM 791 C CA . GLY A 1 103 ? -22.580 3.167 21.299 1.00 44.75 103 GLY A CA 1
ATOM 792 C C . GLY A 1 103 ? -21.744 4.434 21.175 1.00 44.75 103 GLY A C 1
ATOM 793 O O . GLY A 1 103 ? -20.541 4.352 20.922 1.00 44.75 103 GLY A O 1
ATOM 794 N N . GLU A 1 104 ? -22.410 5.573 21.382 1.00 45.28 104 GLU A N 1
ATOM 795 C CA . GLU A 1 104 ? -21.904 6.950 21.476 1.00 45.28 104 GLU A CA 1
ATOM 796 C C . GLU A 1 104 ? -20.747 7.285 20.518 1.00 45.28 104 GLU A C 1
ATOM 798 O O . GLU A 1 104 ? -19.575 6.947 20.742 1.00 45.28 104 GLU A O 1
ATOM 803 N N . ASN A 1 105 ? -21.135 7.972 19.436 1.00 43.28 105 ASN A N 1
ATOM 804 C CA . ASN A 1 105 ? -20.291 8.546 18.396 1.00 43.28 105 ASN A CA 1
ATOM 805 C C . ASN A 1 105 ? -18.997 9.111 18.990 1.00 43.28 105 ASN A C 1
ATOM 807 O O . ASN A 1 105 ? -18.970 10.219 19.529 1.00 43.28 105 ASN A O 1
ATOM 811 N N . TYR A 1 106 ? -17.891 8.391 18.792 1.00 48.47 106 TYR A N 1
ATOM 812 C CA . TYR A 1 106 ? -16.658 9.098 18.495 1.00 48.47 106 TYR A CA 1
ATOM 813 C C . TYR A 1 106 ? -16.986 9.864 17.221 1.00 48.47 106 TYR A C 1
ATOM 815 O O . TYR A 1 106 ? -17.056 9.269 16.149 1.00 48.47 106 TYR A O 1
ATOM 823 N N . ASN A 1 107 ? -17.332 11.144 17.361 1.00 44.28 107 ASN A N 1
ATOM 824 C CA . ASN A 1 107 ? -17.491 12.024 16.224 1.00 44.28 107 ASN A CA 1
ATOM 825 C C . ASN A 1 107 ? -16.139 11.990 15.509 1.00 44.28 107 ASN A C 1
ATOM 827 O O . ASN A 1 107 ? -15.196 12.659 15.931 1.00 44.28 107 ASN A O 1
ATOM 831 N N . ALA A 1 108 ? -16.030 11.177 14.458 1.00 51.09 108 ALA A N 1
ATOM 832 C CA . ALA A 1 108 ? -15.066 11.392 13.401 1.00 51.09 108 ALA A CA 1
ATOM 833 C C . ALA A 1 108 ? -15.473 12.730 12.773 1.00 51.09 108 ALA A C 1
ATOM 835 O O . ALA A 1 108 ? -16.226 12.798 11.803 1.00 51.09 108 ALA A O 1
ATOM 836 N N . GLU A 1 109 ? -15.126 13.816 13.465 1.00 53.28 109 GLU A N 1
ATOM 837 C CA . GLU A 1 109 ? -15.390 15.163 13.018 1.00 53.28 109 GLU A CA 1
ATOM 838 C C . GLU A 1 109 ? -14.611 15.332 11.721 1.00 53.28 109 GLU A C 1
ATOM 840 O O . GLU A 1 109 ? -13.384 15.405 11.710 1.00 53.28 109 GLU A O 1
ATOM 845 N N . VAL A 1 110 ? -15.385 15.427 10.643 1.00 53.00 110 VAL A N 1
ATOM 846 C CA . VAL A 1 110 ? -14.983 15.681 9.261 1.00 53.00 110 VAL A CA 1
ATOM 847 C C . VAL A 1 110 ? -14.547 14.415 8.504 1.00 53.00 110 VAL A C 1
ATOM 849 O O . VAL A 1 110 ? -13.589 13.754 8.904 1.00 53.00 110 VAL A O 1
ATOM 852 N N . PRO A 1 111 ? -15.202 14.089 7.366 1.00 69.06 111 PRO A N 1
ATOM 853 C CA . PRO A 1 111 ? -14.721 13.032 6.486 1.00 69.06 111 PRO A CA 1
ATOM 854 C C . PRO A 1 111 ? -13.277 13.329 6.092 1.00 69.06 111 PRO A C 1
ATOM 856 O O . PRO A 1 111 ? -12.935 14.473 5.767 1.00 69.06 111 PRO A O 1
ATOM 859 N N . ALA A 1 112 ? -12.424 12.307 6.143 1.00 78.31 112 ALA A N 1
ATOM 860 C CA . ALA A 1 112 ? -11.027 12.449 5.770 1.00 78.31 112 ALA A CA 1
ATOM 861 C C . ALA A 1 112 ? -10.941 13.082 4.373 1.00 78.31 112 ALA A C 1
ATOM 863 O O . ALA A 1 112 ? -11.370 12.509 3.373 1.00 78.31 112 ALA A O 1
ATOM 864 N N . THR A 1 113 ? -10.430 14.311 4.306 1.00 92.88 113 THR A N 1
ATOM 865 C CA . THR A 1 113 ? -10.247 14.994 3.025 1.00 92.88 113 THR A CA 1
ATOM 866 C C . THR A 1 113 ? -9.024 14.388 2.360 1.00 92.88 113 THR A C 1
ATOM 868 O O . THR A 1 113 ? -7.932 14.473 2.925 1.00 92.88 113 THR A O 1
ATOM 871 N N . MET A 1 114 ? -9.207 13.782 1.190 1.00 96.12 114 MET A N 1
ATOM 872 C CA . MET A 1 114 ? -8.140 13.148 0.418 1.00 96.12 114 MET A CA 1
ATOM 873 C C . MET A 1 114 ? -7.540 14.134 -0.588 1.00 96.12 114 MET A C 1
ATOM 875 O O . MET A 1 114 ? -8.234 15.010 -1.101 1.00 96.12 114 MET A O 1
ATOM 879 N N . VAL A 1 115 ? -6.248 13.992 -0.861 1.00 95.75 115 VAL A N 1
ATOM 880 C CA . VAL A 1 115 ? -5.474 14.819 -1.787 1.00 95.75 115 VAL A CA 1
ATOM 881 C C . VAL A 1 115 ? -4.787 13.899 -2.796 1.00 95.75 115 VAL A C 1
ATOM 883 O O . VAL A 1 115 ? -4.109 12.956 -2.382 1.00 95.75 115 VAL A O 1
ATOM 886 N N . PRO A 1 116 ? -4.926 14.152 -4.106 1.00 95.69 116 PRO A N 1
ATOM 887 C CA . PRO A 1 116 ? -4.176 13.437 -5.131 1.00 95.69 116 PRO A CA 1
ATOM 888 C C . PRO A 1 116 ? -2.658 13.537 -4.950 1.00 95.69 116 PRO A C 1
ATOM 890 O O . PRO A 1 116 ? -2.114 14.635 -4.822 1.00 95.69 116 PRO A O 1
ATOM 893 N N . LEU A 1 117 ? -1.970 12.396 -5.011 1.00 91.19 117 LEU A N 1
ATOM 894 C CA . LEU A 1 117 ? -0.507 12.308 -5.074 1.00 91.19 117 LEU A CA 1
ATOM 895 C C . LEU A 1 117 ? 0.013 12.028 -6.490 1.00 91.19 117 LEU A C 1
ATOM 897 O O . LEU A 1 117 ? 1.168 12.311 -6.786 1.00 91.19 117 LEU A O 1
ATOM 901 N N . SER A 1 118 ? -0.811 11.471 -7.375 1.00 89.50 118 SER A N 1
ATOM 902 C CA . SER A 1 118 ? -0.477 11.209 -8.782 1.00 89.50 118 SER A CA 1
ATOM 903 C C . SER A 1 118 ? -1.513 11.832 -9.703 1.00 89.50 118 SER A C 1
ATOM 905 O O . SER A 1 118 ? -2.628 12.093 -9.267 1.00 89.50 118 SER A O 1
ATOM 907 N N . GLN A 1 119 ? -1.187 12.025 -10.983 1.00 88.38 119 GLN A N 1
ATOM 908 C CA . GLN A 1 119 ? -2.192 12.320 -12.010 1.00 88.38 119 GLN A CA 1
ATOM 909 C C . GLN A 1 119 ? -2.719 11.028 -12.654 1.00 88.38 119 GLN A C 1
ATOM 911 O O . GLN A 1 119 ? -1.976 10.041 -12.711 1.00 88.38 119 GLN A O 1
ATOM 916 N N . PRO A 1 120 ? -3.957 11.027 -13.195 1.00 86.81 120 PRO A N 1
ATOM 917 C CA . PRO A 1 120 ? -4.472 9.898 -13.959 1.00 86.81 120 PRO A CA 1
ATOM 918 C C . PRO A 1 120 ? -3.501 9.485 -15.083 1.00 86.81 120 PRO A C 1
ATOM 920 O O . PRO A 1 120 ? -2.870 10.347 -15.699 1.00 86.81 120 PRO A O 1
ATOM 923 N N . PRO A 1 121 ? -3.381 8.180 -15.388 1.00 86.88 121 PRO A N 1
ATOM 924 C CA . PRO A 1 121 ? -4.341 7.122 -15.059 1.00 86.88 121 PRO A CA 1
ATOM 925 C C . PRO A 1 121 ? -4.179 6.474 -13.675 1.00 86.88 121 PRO A C 1
ATOM 927 O O . PRO A 1 121 ? -5.120 5.804 -13.242 1.00 86.88 121 PRO A O 1
ATOM 930 N N . LEU A 1 122 ? -3.056 6.694 -12.976 1.00 90.25 122 LEU A N 1
ATOM 931 C CA . LEU A 1 122 ? -2.895 6.255 -11.589 1.00 90.25 122 LEU A CA 1
ATOM 932 C C . LEU A 1 122 ? -3.712 7.171 -10.680 1.00 90.25 122 LEU A C 1
ATOM 934 O O . LEU A 1 122 ? -3.486 8.381 -10.640 1.00 90.25 122 LEU A O 1
ATOM 938 N N . LEU A 1 123 ? -4.652 6.586 -9.950 1.00 94.19 123 LEU A N 1
ATOM 939 C CA . LEU A 1 123 ? -5.434 7.280 -8.935 1.00 94.19 123 LEU A CA 1
ATOM 940 C C . LEU A 1 123 ? -4.836 6.921 -7.576 1.00 94.19 123 LEU A C 1
ATOM 942 O O . LEU A 1 123 ? -5.209 5.896 -7.017 1.00 94.19 123 LEU A O 1
ATOM 946 N N . LEU A 1 124 ? -3.876 7.714 -7.098 1.00 95.50 124 LEU A N 1
ATOM 947 C CA . LEU A 1 124 ? -3.264 7.580 -5.776 1.00 95.50 124 LEU A CA 1
ATOM 948 C C . LEU A 1 124 ? -3.595 8.824 -4.962 1.00 95.50 124 LEU A C 1
ATOM 950 O O . LEU A 1 124 ? -3.297 9.944 -5.383 1.00 95.50 124 LEU A O 1
ATOM 954 N N . LEU A 1 125 ? -4.178 8.615 -3.788 1.00 96.62 125 LEU A N 1
ATOM 955 C CA . LEU A 1 125 ? -4.602 9.679 -2.892 1.00 96.62 125 LEU A CA 1
ATOM 956 C C . LEU A 1 125 ? -4.027 9.471 -1.495 1.00 96.62 125 LEU A C 1
ATOM 958 O O . LEU A 1 125 ? -3.833 8.336 -1.066 1.00 96.62 125 LEU A O 1
ATOM 962 N N . GLU A 1 126 ? -3.816 10.567 -0.774 1.00 96.50 126 GLU A N 1
ATOM 963 C CA . GLU A 1 126 ? -3.435 10.588 0.640 1.00 96.50 126 GLU A CA 1
ATOM 964 C C . GLU A 1 126 ? -4.410 11.444 1.444 1.00 96.50 126 GLU A C 1
ATOM 966 O O . GLU A 1 126 ? -4.882 12.478 0.974 1.00 96.50 126 GLU A O 1
ATOM 971 N N . SER A 1 127 ? -4.701 11.055 2.681 1.00 96.62 127 SER A N 1
ATOM 972 C CA . SER A 1 127 ? -5.445 11.904 3.599 1.00 96.62 127 SER A CA 1
ATOM 973 C C . SER A 1 127 ? -4.659 13.188 3.898 1.00 96.62 127 SER A C 1
ATOM 975 O O . SER A 1 127 ? -3.498 13.173 4.293 1.00 96.62 127 SER A O 1
ATOM 977 N N . SER A 1 128 ? -5.292 14.350 3.762 1.00 94.94 128 SER A N 1
ATOM 978 C CA . SER A 1 128 ? -4.674 15.659 4.048 1.00 94.94 128 SER A CA 1
ATOM 979 C C . SER A 1 128 ? -4.161 15.793 5.488 1.00 94.94 128 SER A C 1
ATOM 981 O O . SER A 1 128 ? -3.237 16.563 5.750 1.00 94.94 128 SER A O 1
ATOM 983 N N . LYS A 1 129 ? -4.739 15.028 6.419 1.00 94.31 129 LYS A N 1
ATOM 984 C CA . LYS A 1 129 ? -4.365 14.928 7.833 1.00 94.31 129 LYS A CA 1
ATOM 985 C C . LYS A 1 129 ? -4.430 13.465 8.284 1.00 94.31 129 LYS A C 1
ATOM 987 O O . LYS A 1 129 ? -5.091 12.667 7.611 1.00 94.31 129 LYS A O 1
ATOM 992 N N . PRO A 1 130 ? -3.769 13.098 9.394 1.00 95.69 130 PRO A N 1
ATOM 993 C CA . PRO A 1 130 ? -3.960 11.790 10.009 1.00 95.69 130 PRO A CA 1
ATOM 994 C C . PRO A 1 130 ? -5.443 11.526 10.307 1.00 95.69 130 PRO A C 1
ATOM 996 O O . PRO A 1 130 ? -6.114 12.386 10.875 1.00 95.69 130 PRO A O 1
ATOM 999 N N . ILE A 1 131 ? -5.947 10.356 9.906 1.00 96.25 131 ILE A N 1
ATOM 1000 C CA . ILE A 1 131 ? -7.336 9.930 10.146 1.00 96.25 131 ILE A CA 1
ATOM 1001 C C . ILE A 1 131 ? -7.531 9.358 11.555 1.00 96.25 131 ILE A C 1
ATOM 1003 O O . ILE A 1 131 ? -8.650 9.292 12.052 1.00 96.25 131 ILE A O 1
ATOM 1007 N N . ILE A 1 132 ? -6.434 8.972 12.208 1.00 95.94 132 ILE A N 1
ATOM 1008 C CA . ILE A 1 132 ? -6.385 8.572 13.614 1.00 95.94 132 ILE A CA 1
ATOM 1009 C C . ILE A 1 132 ? -5.189 9.235 14.301 1.00 95.94 132 ILE A C 1
ATOM 1011 O O . ILE A 1 132 ? -4.212 9.615 13.651 1.00 95.94 132 ILE A O 1
ATOM 1015 N N . SER A 1 133 ? -5.252 9.369 15.626 1.00 95.56 133 SER A N 1
ATOM 1016 C CA . SER A 1 133 ? -4.148 9.931 16.407 1.00 95.56 133 SER A CA 1
ATOM 1017 C C . SER A 1 133 ? -2.964 8.959 16.519 1.00 95.56 133 SER A C 1
ATOM 1019 O O . SER A 1 133 ? -3.070 7.766 16.222 1.00 95.56 133 SER A O 1
ATOM 1021 N N . ARG A 1 134 ? -1.822 9.458 17.003 1.00 95.19 134 ARG A N 1
ATOM 1022 C CA . ARG A 1 134 ? -0.614 8.651 17.264 1.00 95.19 134 ARG A CA 1
ATOM 1023 C C . ARG A 1 134 ? -0.837 7.616 18.365 1.00 95.19 134 ARG A C 1
ATOM 1025 O O . ARG A 1 134 ? -0.335 6.495 18.286 1.00 95.19 134 ARG A O 1
ATOM 1032 N N . GLU A 1 135 ? -1.630 7.971 19.370 1.00 96.19 135 GLU A N 1
ATOM 1033 C CA . GLU A 1 135 ? -2.066 7.066 20.433 1.00 96.19 135 GLU A CA 1
ATOM 1034 C C . GLU A 1 135 ? -2.940 5.956 19.845 1.00 96.19 135 GLU A C 1
ATOM 1036 O O . GLU A 1 135 ? -2.730 4.786 20.156 1.00 96.19 135 GLU A O 1
ATOM 1041 N N . GLY A 1 136 ? -3.845 6.302 18.922 1.00 96.31 136 GLY A N 1
ATOM 1042 C CA . GLY A 1 136 ? -4.631 5.327 18.169 1.00 96.31 136 GLY A CA 1
ATOM 1043 C C . GLY A 1 136 ? -3.759 4.383 17.337 1.00 96.31 136 GLY A C 1
ATOM 1044 O O . GLY A 1 136 ? -3.948 3.169 17.373 1.00 96.31 136 GLY A O 1
ATOM 1045 N N . CYS A 1 137 ? -2.740 4.912 16.656 1.00 97.00 137 CYS A N 1
ATOM 1046 C CA . CYS A 1 137 ? -1.776 4.099 15.909 1.00 97.00 137 CYS A CA 1
ATOM 1047 C C . CYS A 1 137 ? -1.006 3.126 16.814 1.00 97.00 137 CYS A C 1
ATOM 1049 O O . CYS A 1 137 ? -0.785 1.968 16.452 1.00 97.00 137 CYS A O 1
ATOM 1051 N N . THR A 1 138 ? -0.618 3.587 18.006 1.00 95.31 138 THR A N 1
ATOM 1052 C CA . THR A 1 138 ? 0.068 2.769 19.016 1.00 95.31 138 THR A CA 1
ATOM 1053 C C . THR A 1 138 ? -0.848 1.664 19.536 1.00 95.31 138 THR A C 1
ATOM 1055 O O . THR A 1 138 ? -0.426 0.510 19.612 1.00 95.31 138 THR A O 1
ATOM 1058 N N . LEU A 1 139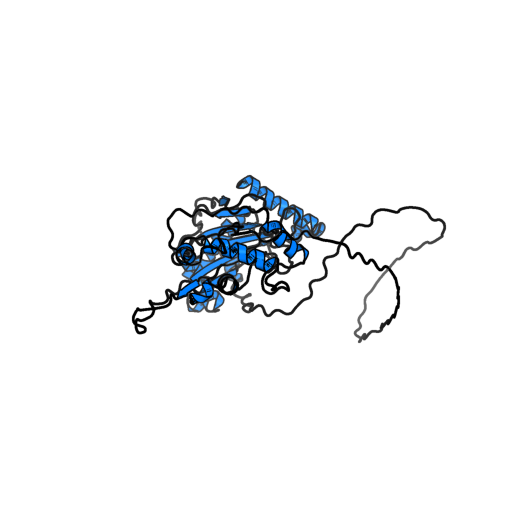 ? -2.108 1.996 19.833 1.00 96.50 139 LEU A N 1
ATOM 1059 C CA . LEU A 1 139 ? -3.117 1.045 20.291 1.00 96.50 139 LEU A CA 1
ATOM 1060 C C . LEU A 1 139 ? -3.380 -0.046 19.244 1.00 96.50 139 LEU A C 1
ATOM 1062 O O . LEU A 1 139 ? -3.337 -1.229 19.579 1.00 96.50 139 LEU A O 1
ATOM 1066 N N . LEU A 1 140 ? -3.577 0.328 17.974 1.00 97.44 140 LEU A N 1
ATOM 1067 C CA . LEU A 1 140 ? -3.748 -0.643 16.887 1.00 97.44 140 LEU A CA 1
ATOM 1068 C C . LEU A 1 140 ? -2.488 -1.488 16.680 1.00 97.44 140 LEU A C 1
ATOM 1070 O O . LEU A 1 140 ? -2.591 -2.700 16.515 1.00 97.44 140 LEU A O 1
ATOM 1074 N N . SER A 1 141 ? -1.296 -0.888 16.748 1.00 96.25 141 SER A N 1
ATOM 1075 C CA . SER A 1 141 ? -0.037 -1.640 16.655 1.00 96.25 141 SER A CA 1
ATOM 1076 C C . SER A 1 141 ? 0.050 -2.721 17.733 1.00 96.25 141 SER A C 1
ATOM 1078 O O . SER A 1 141 ? 0.335 -3.872 17.425 1.00 96.25 141 SER A O 1
ATOM 1080 N N . GLN A 1 142 ? -0.230 -2.375 18.993 1.00 95.00 142 GLN A N 1
ATOM 1081 C CA . GLN A 1 142 ? -0.235 -3.336 20.101 1.00 95.00 142 GLN A CA 1
ATOM 1082 C C . GLN A 1 142 ? -1.287 -4.426 19.888 1.00 95.00 142 GLN A C 1
ATOM 1084 O O . GLN A 1 142 ? -0.971 -5.608 20.017 1.00 95.00 142 GLN A O 1
ATOM 1089 N N . TYR A 1 143 ? -2.505 -4.039 19.502 1.00 95.88 143 TYR A N 1
ATOM 1090 C CA . TYR A 1 143 ? -3.593 -4.970 19.220 1.00 95.88 143 TYR A CA 1
ATOM 1091 C C . TYR A 1 143 ? -3.194 -6.024 18.182 1.00 95.88 143 TYR A C 1
ATOM 1093 O O . TYR A 1 143 ? -3.266 -7.220 18.464 1.00 95.88 143 TYR A O 1
ATOM 1101 N N . PHE A 1 144 ? -2.673 -5.604 17.027 1.00 96.25 144 PHE A N 1
ATOM 1102 C CA . PHE A 1 144 ? -2.274 -6.535 15.971 1.00 96.25 144 PHE A CA 1
ATOM 1103 C C . PHE A 1 144 ? -1.015 -7.350 16.303 1.00 96.25 144 PHE A C 1
ATOM 1105 O O . PHE A 1 144 ? -0.919 -8.507 15.892 1.00 96.25 144 PHE A O 1
ATOM 1112 N N . GLU A 1 145 ? -0.066 -6.811 17.074 1.00 94.00 145 GLU A N 1
ATOM 1113 C CA . GLU A 1 145 ? 1.072 -7.594 17.583 1.00 94.00 145 GLU A CA 1
ATOM 1114 C C . GLU A 1 145 ? 0.606 -8.715 18.513 1.00 94.00 145 GLU A C 1
ATOM 1116 O O . GLU A 1 145 ? 1.078 -9.850 18.426 1.00 94.00 145 GLU A O 1
ATOM 1121 N N . HIS A 1 146 ? -0.338 -8.427 19.406 1.00 93.06 146 HIS A N 1
ATOM 1122 C CA . HIS A 1 146 ? -0.881 -9.443 20.297 1.00 93.06 146 HIS A CA 1
ATOM 1123 C C . HIS A 1 146 ? -1.746 -10.461 19.555 1.00 93.06 146 HIS A C 1
ATOM 1125 O O . HIS A 1 146 ? -1.655 -11.653 19.860 1.00 93.06 146 HIS A O 1
ATOM 1131 N N . LEU A 1 147 ? -2.500 -10.013 18.547 1.00 92.38 147 LEU A N 1
ATOM 1132 C CA . LEU A 1 147 ? -3.298 -10.873 17.676 1.00 92.38 147 LEU A CA 1
ATOM 1133 C C . LEU A 1 147 ? -2.414 -11.855 16.908 1.00 92.38 147 LEU A C 1
ATOM 1135 O O . LEU A 1 147 ? -2.630 -13.062 16.970 1.00 92.38 147 LEU A O 1
ATOM 1139 N N . LYS A 1 148 ? -1.344 -11.360 16.276 1.00 90.38 148 LYS A N 1
ATOM 1140 C CA . LYS A 1 148 ? -0.372 -12.187 15.543 1.00 90.38 148 LYS A CA 1
ATOM 1141 C C . LYS A 1 148 ? 0.299 -13.242 16.428 1.00 90.38 148 LYS A C 1
ATOM 1143 O O . LYS A 1 148 ? 0.635 -14.321 15.949 1.00 90.38 148 LYS A O 1
ATOM 1148 N N . ASN A 1 149 ? 0.494 -12.935 17.709 1.00 89.56 149 ASN A N 1
ATOM 1149 C CA . ASN A 1 149 ? 1.098 -13.846 18.680 1.00 89.56 149 ASN A CA 1
ATOM 1150 C C . ASN A 1 149 ? 0.082 -14.781 19.369 1.00 89.56 149 ASN A C 1
ATOM 1152 O O . ASN A 1 149 ? 0.492 -15.598 20.192 1.00 89.56 149 ASN A O 1
ATOM 1156 N N . GLY A 1 150 ? -1.220 -14.667 19.072 1.00 87.06 150 GLY A N 1
ATOM 1157 C CA . GLY A 1 150 ? -2.280 -15.450 19.723 1.00 87.06 150 GLY A CA 1
ATOM 1158 C C . GLY A 1 150 ? -2.445 -15.155 21.221 1.00 87.06 150 GLY A C 1
ATOM 1159 O O . GLY A 1 150 ? -2.934 -15.997 21.971 1.00 87.06 150 GLY A O 1
ATOM 1160 N N . ASP A 1 151 ? -2.005 -13.977 21.672 1.00 82.50 151 ASP A N 1
ATOM 1161 C CA . ASP A 1 151 ? -1.822 -13.632 23.090 1.00 82.50 151 ASP A CA 1
ATOM 1162 C C . ASP A 1 151 ? -2.673 -12.414 23.525 1.00 82.50 151 ASP A C 1
ATOM 1164 O O . ASP A 1 151 ? -2.441 -11.855 24.601 1.00 82.50 151 ASP A O 1
ATOM 1168 N N . VAL A 1 152 ? -3.670 -12.006 22.723 1.00 78.75 152 VAL A N 1
ATOM 1169 C CA . VAL A 1 152 ? -4.523 -10.815 22.960 1.00 78.75 152 VAL A CA 1
ATOM 1170 C C . VAL A 1 152 ? -5.102 -10.805 24.371 1.00 78.75 152 VAL A C 1
ATOM 1172 O O . VAL A 1 152 ? -4.815 -9.899 25.152 1.00 78.75 152 VAL A O 1
ATOM 1175 N N . ALA A 1 153 ? -5.820 -11.868 24.741 1.00 73.06 153 ALA A N 1
ATOM 1176 C CA . ALA A 1 153 ? -6.509 -11.971 26.027 1.00 73.06 153 ALA A CA 1
ATOM 1177 C C . ALA A 1 153 ? -5.573 -12.039 27.249 1.00 73.06 153 ALA A C 1
ATOM 1179 O O . ALA A 1 153 ? -6.025 -11.886 28.381 1.00 73.06 153 ALA A O 1
ATOM 1180 N N . ARG A 1 154 ? -4.277 -12.313 27.051 1.00 81.12 154 ARG A N 1
ATOM 1181 C CA . ARG A 1 154 ? -3.306 -12.440 28.149 1.00 81.12 154 ARG A CA 1
ATOM 1182 C C . ARG A 1 154 ? -2.544 -11.156 28.431 1.00 81.12 154 ARG A C 1
ATOM 1184 O O . ARG A 1 154 ? -1.999 -11.021 29.524 1.00 81.12 154 ARG A O 1
ATOM 1191 N N . ARG A 1 155 ? -2.425 -10.267 27.442 1.00 83.62 155 ARG A N 1
ATOM 1192 C CA . ARG A 1 155 ? -1.487 -9.136 27.497 1.00 83.62 155 ARG A CA 1
ATOM 1193 C C . ARG A 1 155 ? -2.143 -7.769 27.360 1.00 83.62 155 ARG A C 1
ATOM 1195 O O . ARG A 1 155 ? -1.534 -6.798 27.797 1.00 83.62 155 ARG A O 1
ATOM 1202 N N . MET A 1 156 ? -3.349 -7.691 26.802 1.00 88.62 156 MET A N 1
ATOM 1203 C CA . MET A 1 156 ? -4.127 -6.454 26.770 1.00 88.62 156 MET A CA 1
ATOM 1204 C C . MET A 1 156 ? -5.270 -6.516 27.775 1.00 88.62 156 MET A C 1
ATOM 1206 O O . MET A 1 156 ? -5.922 -7.549 27.926 1.00 88.62 156 MET A O 1
ATOM 1210 N N . ASP A 1 157 ? -5.521 -5.393 28.445 1.00 91.19 157 ASP A N 1
ATOM 1211 C CA . ASP A 1 157 ? -6.735 -5.234 29.240 1.00 91.19 157 ASP A CA 1
ATOM 1212 C C . ASP A 1 157 ? -7.975 -5.281 28.329 1.00 91.19 157 ASP A C 1
ATOM 1214 O O . ASP A 1 157 ? -7.943 -4.793 27.194 1.00 91.19 157 ASP A O 1
ATOM 1218 N N . GLY A 1 158 ? -9.085 -5.839 28.823 1.00 90.38 158 GLY A N 1
ATOM 1219 C CA . GLY A 1 158 ? -10.321 -5.973 28.044 1.00 90.38 158 GLY A CA 1
ATOM 1220 C C . GLY A 1 158 ? -10.850 -4.630 27.528 1.00 90.38 158 GLY A C 1
ATOM 1221 O O . GLY A 1 158 ? -11.372 -4.560 26.414 1.00 90.38 158 GLY A O 1
ATOM 1222 N N . GLY A 1 159 ? -10.638 -3.542 28.279 1.00 93.25 159 GLY A N 1
ATOM 1223 C CA . GLY A 1 159 ? -10.977 -2.191 27.837 1.00 93.25 159 GLY A CA 1
ATOM 1224 C C . GLY A 1 159 ? -10.127 -1.710 26.658 1.00 93.25 159 GLY A C 1
ATOM 1225 O O . GLY A 1 159 ? -10.646 -1.049 25.759 1.00 93.25 159 GLY A O 1
ATOM 1226 N N . GLN A 1 160 ? -8.841 -2.075 26.609 1.00 93.62 160 GLN A N 1
ATOM 1227 C CA . GLN A 1 160 ? -7.956 -1.727 25.490 1.00 93.62 160 GLN A CA 1
ATOM 1228 C C . GLN A 1 160 ? -8.304 -2.503 24.220 1.00 93.62 160 GLN A C 1
ATOM 1230 O O . GLN A 1 160 ? -8.274 -1.92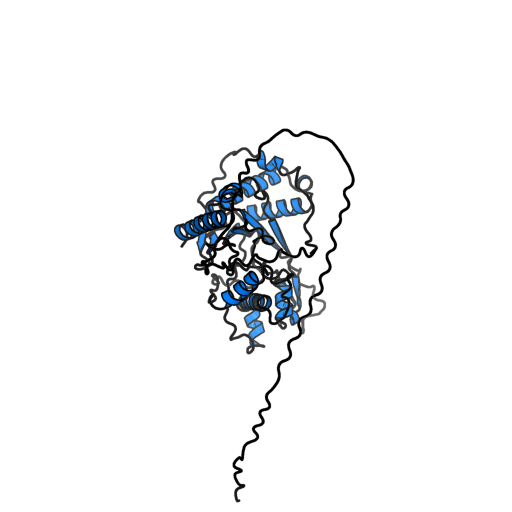3 23.137 1.00 93.62 160 GLN A O 1
ATOM 1235 N N . VAL A 1 161 ? -8.659 -3.787 24.346 1.00 93.56 161 VAL A N 1
ATOM 1236 C CA . VAL A 1 161 ? -9.120 -4.602 23.209 1.00 93.56 161 VAL A CA 1
ATOM 1237 C C . VAL A 1 161 ? -10.380 -3.988 22.601 1.00 93.56 161 VAL A C 1
ATOM 1239 O O . VAL A 1 161 ? -10.415 -3.730 21.400 1.00 93.56 161 VAL A O 1
ATOM 1242 N N . TYR A 1 162 ? -11.370 -3.661 23.437 1.00 93.62 162 TYR A N 1
ATOM 1243 C CA . TYR A 1 162 ? -12.599 -3.007 22.988 1.00 93.62 162 TYR A CA 1
ATOM 1244 C C . TYR A 1 162 ? -12.326 -1.651 22.318 1.00 93.62 162 TYR A C 1
ATOM 1246 O O . TYR A 1 162 ? -12.858 -1.360 21.247 1.00 93.62 162 TYR A O 1
ATOM 1254 N N . ALA A 1 163 ? -11.448 -0.829 22.903 1.00 94.81 163 ALA A N 1
ATOM 1255 C CA . ALA A 1 163 ? -11.064 0.454 22.320 1.00 94.81 163 ALA A CA 1
ATOM 1256 C C . ALA A 1 163 ? -10.358 0.295 20.961 1.00 94.81 163 ALA A C 1
ATOM 1258 O O . ALA A 1 163 ? -10.638 1.060 20.039 1.00 94.81 163 ALA A O 1
ATOM 1259 N N . ALA A 1 164 ? -9.478 -0.702 20.814 1.00 95.56 164 ALA A N 1
ATOM 1260 C CA . ALA A 1 164 ? -8.793 -0.993 19.557 1.00 95.56 164 ALA A CA 1
ATOM 1261 C C . ALA A 1 164 ? -9.773 -1.458 18.471 1.00 95.56 164 ALA A C 1
ATOM 1263 O O . ALA A 1 164 ? -9.690 -0.988 17.340 1.00 95.56 164 ALA A O 1
ATOM 1264 N N . GLN A 1 165 ? -10.731 -2.321 18.820 1.00 94.94 165 GLN A N 1
ATOM 1265 C CA . GLN A 1 165 ? -11.782 -2.784 17.909 1.00 94.94 165 GLN A CA 1
ATOM 1266 C C . GLN A 1 165 ? -12.698 -1.638 17.466 1.00 94.94 165 GLN A C 1
ATOM 1268 O O . GLN A 1 165 ? -12.930 -1.474 16.270 1.00 94.94 165 GLN A O 1
ATOM 1273 N N . LYS A 1 166 ? -13.154 -0.793 18.403 1.00 94.94 166 LYS A N 1
ATOM 1274 C CA . LYS A 1 166 ? -13.959 0.398 18.084 1.00 94.94 166 LYS A CA 1
ATOM 1275 C C . LYS A 1 166 ? -13.193 1.366 17.177 1.00 94.94 166 LYS A C 1
ATOM 1277 O O . LYS A 1 166 ? -13.760 1.896 16.225 1.00 94.94 166 LYS A O 1
ATOM 1282 N N . LEU A 1 167 ? -11.902 1.578 17.445 1.00 96.06 167 LEU A N 1
ATOM 1283 C CA . LEU A 1 167 ? -11.043 2.409 16.602 1.00 96.06 167 LEU A CA 1
ATOM 1284 C C . LEU A 1 167 ? -10.866 1.808 15.201 1.00 96.06 167 LEU A C 1
ATOM 1286 O O . LEU A 1 167 ? -10.967 2.536 14.219 1.00 96.06 167 LEU A O 1
ATOM 1290 N N . LEU A 1 168 ? -10.629 0.497 15.101 1.00 96.38 168 LEU A N 1
ATOM 1291 C CA . LEU A 1 168 ? -10.500 -0.203 13.824 1.00 96.38 168 LEU A CA 1
ATOM 1292 C C . LEU A 1 168 ? -11.790 -0.106 13.000 1.00 96.38 168 LEU A C 1
ATOM 1294 O O . LEU A 1 168 ? -11.714 0.176 11.809 1.00 96.38 168 LEU A O 1
ATOM 1298 N N . HIS A 1 169 ? -12.957 -0.262 13.627 1.00 95.19 169 HIS A N 1
ATOM 1299 C CA . HIS A 1 169 ? -14.249 -0.075 12.965 1.00 95.19 169 HIS A CA 1
ATOM 1300 C C . HIS A 1 169 ? -14.388 1.338 12.378 1.00 95.19 169 HIS A C 1
ATOM 1302 O O . HIS A 1 169 ? -14.674 1.482 11.195 1.00 95.19 169 HIS A O 1
ATOM 1308 N N . GLY A 1 170 ? -14.043 2.376 13.149 1.00 94.69 170 GLY A N 1
ATOM 1309 C CA . GLY A 1 170 ? -14.028 3.749 12.633 1.00 94.69 170 GLY A CA 1
ATOM 1310 C C . GLY A 1 170 ? -13.046 3.958 11.470 1.00 94.69 170 GLY A C 1
ATOM 1311 O O . GLY A 1 170 ? -13.313 4.754 10.572 1.00 94.69 170 GLY A O 1
ATOM 1312 N N . VAL A 1 171 ? -11.924 3.229 11.436 1.00 96.31 171 VAL A N 1
ATOM 1313 C CA . VAL A 1 171 ? -11.017 3.234 10.274 1.00 96.31 171 VAL A CA 1
ATOM 1314 C C . VAL A 1 171 ? -11.672 2.571 9.059 1.00 96.31 171 VAL A C 1
ATOM 1316 O O . VAL A 1 171 ? -11.547 3.116 7.964 1.00 96.31 171 VAL A O 1
ATOM 1319 N N . HIS A 1 172 ? -12.380 1.448 9.226 1.00 95.88 172 HIS A N 1
ATOM 1320 C CA . HIS A 1 172 ? -13.145 0.828 8.137 1.00 95.88 172 HIS A CA 1
ATOM 1321 C C . HIS A 1 172 ? -14.185 1.793 7.563 1.00 95.88 172 HIS A C 1
ATOM 1323 O O . HIS A 1 172 ? -14.206 1.976 6.351 1.00 95.88 172 HIS A O 1
ATOM 1329 N N . ASP A 1 173 ? -14.951 2.484 8.410 1.00 94.69 173 ASP A N 1
ATOM 1330 C CA . ASP A 1 173 ? -15.945 3.470 7.963 1.00 94.69 173 ASP A CA 1
ATOM 1331 C C . ASP A 1 173 ? -15.310 4.576 7.107 1.00 94.69 173 ASP A C 1
ATOM 1333 O O . ASP A 1 173 ? -15.834 4.949 6.054 1.00 94.69 173 ASP A O 1
ATOM 1337 N N . VAL A 1 174 ? -14.143 5.082 7.526 1.00 95.88 174 VAL A N 1
ATOM 1338 C CA . VAL A 1 174 ? -13.391 6.081 6.754 1.00 95.88 174 VAL A CA 1
ATOM 1339 C C . VAL A 1 174 ? -12.920 5.498 5.423 1.00 95.88 174 VAL A C 1
ATOM 1341 O O . VAL A 1 174 ? -13.079 6.159 4.399 1.00 95.88 174 VAL A O 1
ATOM 1344 N N . VAL A 1 175 ? -12.356 4.286 5.410 1.00 96.38 175 VAL A N 1
ATOM 1345 C CA . VAL A 1 175 ? -11.898 3.623 4.176 1.00 96.38 175 VAL A CA 1
ATOM 1346 C C . VAL A 1 175 ? -13.069 3.413 3.213 1.00 96.38 175 VAL A C 1
ATOM 1348 O O . VAL A 1 175 ? -12.961 3.775 2.041 1.00 96.38 175 VAL A O 1
ATOM 1351 N N . ASP A 1 176 ? -14.197 2.899 3.691 1.00 95.50 176 ASP A N 1
ATOM 1352 C CA . ASP A 1 176 ? -15.412 2.679 2.904 1.00 95.50 176 ASP A CA 1
ATOM 1353 C C . ASP A 1 176 ? -15.922 3.986 2.292 1.00 95.50 176 ASP A C 1
ATOM 1355 O O . ASP A 1 176 ? -16.240 4.044 1.100 1.00 95.50 176 ASP A O 1
ATOM 1359 N N . GLN A 1 177 ? -15.929 5.059 3.087 1.00 94.81 177 GLN A N 1
ATOM 1360 C CA . GLN A 1 177 ? -16.349 6.382 2.647 1.00 94.81 177 GLN A CA 1
ATOM 1361 C C . GLN A 1 177 ? -15.418 6.963 1.576 1.00 94.81 177 GLN A C 1
ATOM 1363 O O . GLN A 1 177 ? -15.897 7.415 0.535 1.00 94.81 177 GLN A O 1
ATOM 1368 N N . VAL A 1 178 ? -14.099 6.984 1.807 1.00 95.62 178 VAL A N 1
ATOM 1369 C CA . VAL A 1 178 ? -13.154 7.643 0.882 1.00 95.62 178 VAL A CA 1
ATOM 1370 C C . VAL A 1 178 ? -12.897 6.841 -0.388 1.00 95.62 178 VAL A C 1
ATOM 1372 O O . VAL A 1 178 ? -12.434 7.411 -1.375 1.00 95.62 178 VAL A O 1
ATOM 1375 N N . THR A 1 179 ? -13.184 5.538 -0.375 1.00 94.69 179 THR A N 1
ATOM 1376 C CA . THR A 1 179 ? -13.084 4.663 -1.553 1.00 94.69 179 THR A CA 1
ATOM 1377 C C . THR A 1 179 ? -14.419 4.487 -2.279 1.00 94.69 179 THR A C 1
ATOM 1379 O O . THR A 1 179 ? -14.431 3.929 -3.374 1.00 94.69 179 THR A O 1
ATOM 1382 N N . ASN A 1 180 ? -15.532 4.954 -1.693 1.00 94.19 180 ASN A N 1
ATOM 1383 C CA . ASN A 1 180 ? -16.901 4.680 -2.146 1.00 94.19 180 ASN A CA 1
ATOM 1384 C C . ASN A 1 180 ? -17.145 3.186 -2.416 1.00 94.19 180 ASN A C 1
ATOM 1386 O O . ASN A 1 180 ? -17.819 2.792 -3.371 1.00 94.19 180 ASN A O 1
ATOM 1390 N N . CYS A 1 181 ? -16.561 2.346 -1.566 1.00 92.69 181 CYS A N 1
ATOM 1391 C CA . CYS A 1 181 ? -16.698 0.904 -1.618 1.00 92.69 181 CYS A CA 1
ATOM 1392 C C . CYS A 1 181 ? -17.069 0.404 -0.222 1.00 92.69 181 CYS A C 1
ATOM 1394 O O . CYS A 1 181 ? -16.178 0.080 0.557 1.00 92.69 181 CYS A O 1
ATOM 1396 N N . PRO A 1 182 ? -18.364 0.337 0.120 1.00 93.00 182 PRO A N 1
ATOM 1397 C CA . PRO A 1 182 ? -18.790 -0.214 1.400 1.00 93.00 182 PRO A CA 1
ATOM 1398 C C . PRO A 1 182 ? -18.303 -1.654 1.579 1.00 93.00 182 PRO A C 1
ATOM 1400 O O . PRO A 1 182 ? -18.270 -2.428 0.617 1.00 93.00 182 PRO A O 1
ATOM 1403 N N . MET A 1 183 ? -17.938 -2.013 2.807 1.00 91.50 183 MET A N 1
ATOM 1404 C CA . MET A 1 183 ? -17.666 -3.388 3.205 1.00 91.50 183 MET A CA 1
ATOM 1405 C C . MET A 1 183 ? -18.886 -4.273 2.920 1.00 91.50 183 MET A C 1
ATOM 1407 O O . MET A 1 183 ? -20.037 -3.853 3.060 1.00 91.50 183 MET A O 1
ATOM 1411 N N . HIS A 1 184 ? -18.634 -5.508 2.494 1.00 90.81 184 HIS A N 1
ATOM 1412 C CA . HIS A 1 184 ? -19.676 -6.465 2.137 1.00 90.81 184 HIS A CA 1
ATOM 1413 C C . HIS A 1 184 ? -19.347 -7.874 2.634 1.00 90.81 184 HIS A C 1
ATOM 1415 O O . HIS A 1 184 ? -18.198 -8.192 2.948 1.00 90.81 184 HIS A O 1
ATOM 1421 N N . ASP A 1 185 ? -20.347 -8.756 2.608 1.00 86.75 185 ASP A N 1
ATOM 1422 C CA . ASP A 1 185 ? -20.171 -10.169 2.938 1.00 86.75 185 ASP A CA 1
ATOM 1423 C C . ASP A 1 185 ? -19.092 -10.805 2.048 1.00 86.75 185 ASP A C 1
ATOM 1425 O O . ASP A 1 185 ? -19.166 -10.755 0.814 1.00 86.75 185 ASP A O 1
ATOM 1429 N N . GLY A 1 186 ? -18.079 -11.400 2.677 1.00 84.38 186 GLY A N 1
ATOM 1430 C CA . GLY A 1 186 ? -16.944 -12.042 2.009 1.00 84.38 186 GLY A CA 1
ATOM 1431 C C . GLY A 1 186 ? -15.668 -11.200 1.943 1.00 84.38 186 GLY A C 1
ATOM 1432 O O . GLY A 1 186 ? -14.612 -11.768 1.669 1.00 84.38 186 GLY A O 1
ATOM 1433 N N . GLU A 1 187 ? -15.729 -9.896 2.236 1.00 87.56 187 GLU A N 1
ATOM 1434 C CA . GLU A 1 187 ? -14.521 -9.096 2.464 1.00 87.56 187 GLU A CA 1
ATOM 1435 C C . GLU A 1 187 ? -13.854 -9.518 3.785 1.00 87.56 187 GLU A C 1
ATOM 1437 O O . GLU A 1 187 ? -14.513 -9.922 4.747 1.00 87.56 187 GLU A O 1
ATOM 1442 N N . LYS A 1 188 ? -12.520 -9.447 3.848 1.00 89.25 188 LYS A N 1
ATOM 1443 C CA . LYS A 1 188 ? -11.781 -9.777 5.068 1.00 89.25 188 LYS A CA 1
ATOM 1444 C C . LYS A 1 188 ? -12.022 -8.698 6.130 1.00 89.25 188 LYS A C 1
ATOM 1446 O O . LYS A 1 188 ? -11.600 -7.561 5.952 1.00 89.25 188 LYS A O 1
ATOM 1451 N N . LEU A 1 189 ? -12.607 -9.089 7.264 1.00 90.75 189 LEU A N 1
ATOM 1452 C CA . LEU A 1 189 ? -12.914 -8.177 8.376 1.00 90.75 189 LEU A CA 1
ATOM 1453 C C . LEU A 1 189 ? -11.674 -7.527 8.996 1.00 90.75 189 LEU A C 1
ATOM 1455 O O . LEU A 1 189 ? -11.731 -6.392 9.447 1.00 90.75 189 LEU A O 1
ATOM 1459 N N . LEU A 1 190 ? -10.552 -8.249 9.046 1.00 95.50 190 LEU A N 1
ATOM 1460 C CA . LEU A 1 190 ? -9.309 -7.737 9.614 1.00 95.50 190 LEU A CA 1
ATOM 1461 C C . LEU A 1 190 ? -8.324 -7.345 8.508 1.00 95.50 190 LEU A C 1
ATOM 1463 O O . LEU A 1 190 ? -7.959 -8.207 7.693 1.00 95.50 190 LEU A O 1
ATOM 1467 N N . PRO A 1 191 ? -7.802 -6.105 8.502 1.00 96.38 191 PRO A N 1
ATOM 1468 C CA . PRO A 1 191 ? -6.755 -5.724 7.567 1.00 96.38 191 PRO A CA 1
ATOM 1469 C C . PRO A 1 191 ? -5.499 -6.578 7.765 1.00 96.38 191 PRO A C 1
ATOM 1471 O O . PRO A 1 191 ? -5.268 -7.197 8.808 1.00 96.38 191 PRO A O 1
ATOM 1474 N N . SER A 1 192 ? -4.654 -6.625 6.741 1.00 95.06 192 SER A N 1
ATOM 1475 C CA . SER A 1 192 ? -3.338 -7.245 6.863 1.00 95.06 192 SER A CA 1
ATOM 1476 C C . SER A 1 192 ? -2.407 -6.322 7.646 1.00 95.06 192 SER A C 1
ATOM 1478 O O . SER A 1 192 ? -2.092 -5.224 7.191 1.00 95.06 192 SER A O 1
ATOM 1480 N N . TYR A 1 193 ? -1.950 -6.774 8.812 1.00 96.75 193 TYR A N 1
ATOM 1481 C CA . TYR A 1 193 ? -0.912 -6.092 9.581 1.00 96.75 193 TYR A CA 1
ATOM 1482 C C . TYR A 1 193 ? 0.472 -6.505 9.088 1.00 96.75 193 TYR A C 1
ATOM 1484 O O . TYR A 1 193 ? 0.826 -7.687 9.121 1.00 96.75 193 TYR A O 1
ATOM 1492 N N . VAL A 1 194 ? 1.262 -5.524 8.653 1.00 94.44 194 VAL A N 1
ATOM 1493 C CA . VAL A 1 194 ? 2.630 -5.746 8.174 1.00 94.44 194 VAL A CA 1
ATOM 1494 C C . VAL A 1 194 ? 3.598 -4.944 9.029 1.00 94.44 194 VAL A C 1
ATOM 1496 O O . VAL A 1 194 ? 3.407 -3.749 9.267 1.00 94.44 194 VAL A O 1
ATOM 1499 N N . ARG A 1 195 ? 4.653 -5.624 9.479 1.00 93.38 195 ARG A N 1
ATOM 1500 C CA . ARG A 1 195 ? 5.747 -5.054 10.255 1.00 93.38 195 ARG A CA 1
ATOM 1501 C C . ARG A 1 195 ? 7.055 -5.266 9.510 1.00 93.38 195 ARG A C 1
ATOM 1503 O O . ARG A 1 195 ? 7.378 -6.399 9.169 1.00 93.38 195 ARG A O 1
ATOM 1510 N N . TYR A 1 196 ? 7.789 -4.178 9.339 1.00 90.44 196 TYR A N 1
ATOM 1511 C CA . TYR A 1 196 ? 9.144 -4.158 8.813 1.00 90.44 196 TYR A CA 1
ATOM 1512 C C . TYR A 1 196 ? 10.070 -3.761 9.954 1.00 90.44 196 TYR A C 1
ATOM 1514 O O . TYR A 1 196 ? 9.862 -2.723 10.592 1.00 90.44 196 TYR A O 1
ATOM 1522 N N . ASP A 1 197 ? 11.053 -4.603 10.232 1.00 88.62 197 ASP A N 1
ATOM 1523 C CA . ASP A 1 197 ? 12.096 -4.330 11.211 1.00 88.62 197 ASP A CA 1
ATOM 1524 C C . ASP A 1 197 ? 13.317 -3.754 10.487 1.00 88.62 197 ASP A C 1
ATOM 1526 O O . ASP A 1 197 ? 13.644 -4.186 9.382 1.00 88.62 197 ASP A O 1
ATOM 1530 N N . SER A 1 198 ? 13.996 -2.789 11.110 1.00 86.44 198 SER A N 1
ATOM 1531 C CA . SER A 1 198 ? 15.219 -2.217 10.545 1.00 86.44 198 SER A CA 1
ATOM 1532 C C . SER A 1 198 ? 16.275 -3.291 10.265 1.00 86.44 198 SER A C 1
ATOM 1534 O O . SER A 1 198 ? 16.647 -4.075 11.144 1.00 86.44 198 SER A O 1
ATOM 1536 N N . LYS A 1 199 ? 16.771 -3.310 9.028 1.00 87.00 199 LYS A N 1
ATOM 1537 C CA . LYS A 1 199 ? 17.862 -4.158 8.557 1.00 87.00 199 LYS A CA 1
ATOM 1538 C C . LYS A 1 199 ? 19.149 -3.361 8.528 1.00 87.00 199 LYS A C 1
ATOM 1540 O O . LYS A 1 199 ? 19.231 -2.282 7.951 1.00 87.00 199 LYS A O 1
ATOM 1545 N N . ILE A 1 200 ? 20.183 -3.929 9.122 1.00 86.38 200 ILE A N 1
ATOM 1546 C CA . ILE A 1 200 ? 21.517 -3.352 9.069 1.00 86.38 200 ILE A CA 1
ATOM 1547 C C . ILE A 1 200 ? 22.185 -3.818 7.776 1.00 86.38 200 ILE A C 1
ATOM 1549 O O . ILE A 1 200 ? 22.217 -5.017 7.502 1.00 86.38 200 ILE A O 1
ATOM 1553 N N . VAL A 1 201 ? 22.695 -2.874 6.987 1.00 87.56 201 VAL A N 1
ATOM 1554 C CA . VAL A 1 201 ? 23.402 -3.149 5.732 1.00 87.56 201 VAL A CA 1
ATOM 1555 C C . VAL A 1 201 ? 24.777 -2.497 5.744 1.00 87.56 201 VAL A C 1
ATOM 1557 O O . VAL A 1 201 ? 24.939 -1.376 6.229 1.00 87.56 201 VAL A O 1
ATOM 1560 N N . ASP A 1 202 ? 25.765 -3.198 5.199 1.00 87.06 202 ASP A N 1
ATOM 1561 C CA . ASP A 1 202 ? 27.113 -2.661 5.022 1.00 87.06 202 ASP A CA 1
ATOM 1562 C C . ASP A 1 202 ? 27.134 -1.613 3.901 1.00 87.06 202 ASP A C 1
ATOM 1564 O O . ASP A 1 202 ? 26.359 -1.698 2.943 1.00 87.06 202 ASP A O 1
ATOM 1568 N N . GLU A 1 203 ? 28.053 -0.647 3.975 1.00 84.31 203 GLU A N 1
ATOM 1569 C CA . GLU A 1 203 ? 28.222 0.387 2.943 1.00 84.31 203 GLU A CA 1
ATOM 1570 C C . GLU A 1 203 ? 28.452 -0.211 1.540 1.00 84.31 203 GLU A C 1
ATOM 1572 O O . GLU A 1 203 ? 27.946 0.325 0.554 1.00 84.31 203 GLU A O 1
ATOM 1577 N N . GLU A 1 204 ? 29.098 -1.379 1.435 1.00 85.94 204 GLU A N 1
ATOM 1578 C CA . GLU A 1 204 ? 29.276 -2.105 0.167 1.00 85.94 204 GLU A CA 1
ATOM 1579 C C . GLU A 1 204 ? 27.953 -2.458 -0.533 1.00 85.94 204 GLU A C 1
ATOM 1581 O O . GLU A 1 204 ? 27.895 -2.502 -1.763 1.00 85.94 204 GLU A O 1
ATOM 1586 N N . VAL A 1 205 ? 26.876 -2.699 0.227 1.00 87.31 205 VAL A N 1
ATOM 1587 C CA . VAL A 1 205 ? 25.546 -2.997 -0.332 1.00 87.31 205 VAL A CA 1
ATOM 1588 C C . VAL A 1 205 ? 25.014 -1.801 -1.116 1.00 87.31 205 VAL A C 1
ATOM 1590 O O . VAL A 1 205 ? 24.320 -1.989 -2.109 1.00 87.31 205 VAL A O 1
ATOM 1593 N N . LEU A 1 206 ? 25.369 -0.575 -0.725 1.00 82.19 206 LEU A N 1
ATOM 1594 C CA . LEU A 1 206 ? 24.933 0.640 -1.418 1.00 82.19 206 LEU A CA 1
ATOM 1595 C C . LEU A 1 206 ? 25.571 0.787 -2.800 1.00 82.19 206 LEU A C 1
ATOM 1597 O O . LEU A 1 206 ? 24.968 1.392 -3.694 1.00 82.19 206 LEU A O 1
ATOM 1601 N N . LEU A 1 207 ? 26.779 0.240 -2.961 1.00 82.25 207 LEU A N 1
ATOM 1602 C CA . LEU A 1 207 ? 27.579 0.331 -4.181 1.00 82.25 207 LEU A CA 1
ATOM 1603 C C . LEU A 1 207 ? 27.112 -0.646 -5.260 1.00 82.25 207 LEU A C 1
ATOM 1605 O O . LEU A 1 207 ? 27.338 -0.401 -6.443 1.00 82.25 207 LEU A O 1
ATOM 1609 N N . ASP A 1 208 ? 26.434 -1.722 -4.868 1.00 86.00 208 ASP A N 1
ATOM 1610 C CA . ASP A 1 208 ? 25.854 -2.700 -5.778 1.00 86.00 208 ASP A CA 1
ATOM 1611 C C . ASP A 1 208 ? 24.335 -2.461 -5.894 1.00 86.00 208 ASP A C 1
ATOM 1613 O O . ASP A 1 208 ? 23.587 -2.811 -4.978 1.00 86.00 208 ASP A O 1
ATOM 1617 N N . PRO A 1 209 ? 23.839 -1.889 -7.014 1.00 83.56 209 PRO A N 1
ATOM 1618 C CA . PRO A 1 209 ? 22.412 -1.633 -7.204 1.00 83.56 209 PRO A CA 1
ATOM 1619 C C . PRO A 1 209 ? 21.547 -2.879 -7.025 1.00 83.56 209 PRO A C 1
ATOM 1621 O O . PRO A 1 209 ? 20.429 -2.776 -6.535 1.00 83.56 209 PRO A O 1
ATOM 1624 N N . ARG A 1 210 ? 22.057 -4.062 -7.377 1.00 86.38 210 ARG A N 1
ATOM 1625 C CA . ARG A 1 210 ? 21.306 -5.306 -7.242 1.00 86.38 210 ARG A CA 1
ATOM 1626 C C . ARG A 1 210 ? 21.164 -5.692 -5.777 1.00 86.38 210 ARG A C 1
ATOM 1628 O O . ARG A 1 210 ? 20.050 -5.930 -5.318 1.00 86.38 210 ARG A O 1
ATOM 1635 N N . ARG A 1 211 ? 22.267 -5.694 -5.021 1.00 89.94 211 ARG A N 1
ATOM 1636 C CA . ARG A 1 211 ? 22.219 -5.968 -3.573 1.00 89.94 211 ARG A CA 1
ATOM 1637 C C . ARG A 1 211 ? 21.380 -4.926 -2.841 1.00 89.94 211 ARG A C 1
ATOM 1639 O O . ARG A 1 211 ? 20.659 -5.286 -1.915 1.00 89.94 211 ARG A O 1
ATOM 1646 N N . LEU A 1 212 ? 21.428 -3.666 -3.275 1.00 87.69 212 LEU A N 1
ATOM 1647 C CA . LEU A 1 212 ? 20.587 -2.609 -2.726 1.00 87.69 212 LEU A CA 1
ATOM 1648 C C . LEU A 1 212 ? 19.101 -2.837 -3.030 1.00 87.69 212 LEU A C 1
ATOM 1650 O O . LEU A 1 212 ? 18.297 -2.731 -2.113 1.00 87.69 212 LEU A O 1
ATOM 1654 N N . ALA A 1 213 ? 18.727 -3.188 -4.268 1.00 88.50 213 ALA A N 1
ATOM 1655 C CA . ALA A 1 213 ? 17.346 -3.554 -4.617 1.00 88.50 213 ALA A CA 1
ATOM 1656 C C . ALA A 1 213 ? 16.860 -4.725 -3.764 1.00 88.50 213 ALA A C 1
ATOM 1658 O O . ALA A 1 213 ? 15.730 -4.726 -3.287 1.00 88.50 213 ALA A O 1
ATOM 1659 N N . ASP A 1 214 ? 17.718 -5.719 -3.553 1.00 89.94 214 ASP A N 1
ATOM 1660 C CA . ASP A 1 214 ? 17.381 -6.911 -2.786 1.00 89.94 214 ASP A CA 1
ATOM 1661 C C . ASP A 1 214 ? 17.259 -6.643 -1.284 1.00 89.94 214 ASP A C 1
ATOM 1663 O O . ASP A 1 214 ? 16.394 -7.226 -0.631 1.00 89.94 214 ASP A O 1
ATOM 1667 N N . ALA A 1 215 ? 18.047 -5.711 -0.750 1.00 90.06 215 ALA A N 1
ATOM 1668 C CA . ALA A 1 215 ? 17.917 -5.253 0.627 1.00 90.06 215 ALA A CA 1
ATOM 1669 C C . ALA A 1 215 ? 16.694 -4.346 0.834 1.00 90.06 215 ALA A C 1
ATOM 1671 O O . ALA A 1 215 ? 16.006 -4.485 1.843 1.00 90.06 215 ALA A O 1
ATOM 1672 N N . LEU A 1 216 ? 16.435 -3.430 -0.105 1.00 89.12 216 LEU A N 1
ATOM 1673 C CA . LEU A 1 216 ? 15.412 -2.390 0.011 1.00 89.12 216 LEU A CA 1
ATOM 1674 C C . LEU A 1 216 ? 14.010 -2.886 -0.366 1.00 89.12 216 LEU A C 1
ATOM 1676 O O . LEU A 1 216 ? 13.026 -2.467 0.230 1.00 89.12 216 LEU A O 1
ATOM 1680 N N . LEU A 1 217 ? 13.903 -3.760 -1.364 1.00 91.38 217 LEU A N 1
ATOM 1681 C CA . LEU A 1 217 ? 12.645 -4.295 -1.886 1.00 91.38 217 LEU A CA 1
ATOM 1682 C C . LEU A 1 217 ? 12.715 -5.827 -1.868 1.00 91.38 217 LEU A C 1
ATOM 1684 O O . LEU A 1 217 ? 12.791 -6.447 -2.932 1.00 91.38 217 LEU A O 1
ATOM 1688 N N . PRO A 1 218 ? 12.747 -6.471 -0.690 1.00 88.69 218 PRO A N 1
ATOM 1689 C CA . PRO A 1 218 ? 12.961 -7.914 -0.582 1.00 88.69 218 PRO A CA 1
ATOM 1690 C C . PRO A 1 218 ? 11.871 -8.722 -1.294 1.00 88.69 218 PRO A C 1
ATOM 1692 O O . PRO A 1 218 ? 12.189 -9.723 -1.929 1.00 88.69 218 PRO A O 1
ATOM 1695 N N . ASP A 1 219 ? 10.628 -8.234 -1.270 1.00 88.00 219 ASP A N 1
ATOM 1696 C CA . ASP A 1 219 ? 9.475 -8.847 -1.944 1.00 88.00 219 ASP A CA 1
ATOM 1697 C C . ASP A 1 219 ? 9.274 -8.327 -3.382 1.00 88.00 219 ASP A C 1
ATOM 1699 O O . ASP A 1 219 ? 8.350 -8.737 -4.083 1.00 88.00 219 ASP A O 1
ATOM 1703 N N . GLY A 1 220 ? 10.140 -7.417 -3.836 1.00 92.31 220 GLY A N 1
ATOM 1704 C CA . GLY A 1 220 ? 10.033 -6.768 -5.137 1.00 92.31 220 GLY A CA 1
ATOM 1705 C C . GLY A 1 220 ? 8.868 -5.782 -5.210 1.00 92.31 220 GLY A C 1
ATOM 1706 O O . GLY A 1 220 ? 8.370 -5.275 -4.202 1.00 92.31 220 GLY A O 1
ATOM 1707 N N . LEU A 1 221 ? 8.449 -5.492 -6.437 1.00 93.50 221 LEU A N 1
ATOM 1708 C CA . LEU A 1 221 ? 7.260 -4.712 -6.752 1.00 93.50 221 LEU A CA 1
ATOM 1709 C C . LEU A 1 221 ? 6.145 -5.655 -7.194 1.00 93.50 221 LEU A C 1
ATOM 1711 O O . LEU A 1 221 ? 6.400 -6.652 -7.869 1.00 93.50 221 LEU A O 1
ATOM 1715 N N . HIS A 1 222 ? 4.905 -5.327 -6.856 1.00 93.44 222 HIS A N 1
ATOM 1716 C CA . HIS A 1 222 ? 3.757 -6.151 -7.193 1.00 93.44 222 HIS A CA 1
ATOM 1717 C C . HIS A 1 222 ? 2.486 -5.349 -7.455 1.00 93.44 222 HIS A C 1
ATOM 1719 O O . HIS A 1 222 ? 2.406 -4.154 -7.169 1.00 93.44 222 HIS A O 1
ATOM 1725 N N . VAL A 1 223 ? 1.486 -6.028 -8.020 1.00 91.88 223 VAL A N 1
ATOM 1726 C CA . VAL A 1 223 ? 0.122 -5.513 -8.182 1.00 91.88 223 VAL A CA 1
ATOM 1727 C C . VAL A 1 223 ? -0.840 -6.348 -7.339 1.00 91.88 223 VAL A C 1
ATOM 1729 O O . VAL A 1 223 ? -0.930 -7.566 -7.505 1.00 91.88 223 VAL A O 1
ATOM 1732 N N . ASP A 1 224 ? -1.611 -5.686 -6.477 1.00 89.62 224 ASP A N 1
ATOM 1733 C CA . ASP A 1 224 ? -2.526 -6.304 -5.507 1.00 89.62 224 ASP A CA 1
ATOM 1734 C C . ASP A 1 224 ? -3.800 -6.877 -6.148 1.00 89.62 224 ASP A C 1
ATOM 1736 O O . ASP A 1 224 ? -4.924 -6.453 -5.888 1.00 89.62 224 ASP A O 1
ATOM 1740 N N . THR A 1 225 ? -3.640 -7.898 -6.987 1.00 78.25 225 THR A N 1
ATOM 1741 C CA . THR A 1 225 ? -4.759 -8.637 -7.601 1.00 78.25 225 THR A CA 1
ATOM 1742 C C . THR A 1 225 ? -4.819 -10.100 -7.147 1.00 78.25 225 THR A C 1
ATOM 1744 O O . THR A 1 225 ? -5.519 -10.911 -7.746 1.00 78.25 225 THR A O 1
ATOM 1747 N N . ASN A 1 226 ? -4.110 -10.439 -6.055 1.00 68.56 226 ASN A N 1
ATOM 1748 C CA . ASN A 1 226 ? -4.171 -11.716 -5.326 1.00 68.56 226 ASN A CA 1
ATOM 1749 C C . ASN A 1 226 ? -4.126 -12.962 -6.234 1.00 68.56 226 ASN A C 1
ATOM 1751 O O . ASN A 1 226 ? -5.107 -13.702 -6.337 1.00 68.56 226 ASN A O 1
ATOM 1755 N N . ASN A 1 227 ? -2.991 -13.201 -6.900 1.00 59.78 227 ASN A N 1
ATOM 1756 C CA . ASN A 1 227 ? -2.783 -14.370 -7.768 1.00 59.78 227 ASN A CA 1
ATOM 1757 C C . ASN A 1 227 ? -3.846 -14.499 -8.879 1.00 59.78 227 ASN A C 1
ATOM 1759 O O . ASN A 1 227 ? -4.346 -15.591 -9.159 1.00 59.78 227 ASN A O 1
ATOM 1763 N N . GLY A 1 228 ? -4.238 -13.375 -9.488 1.00 53.00 228 GLY A N 1
ATOM 1764 C CA . GLY A 1 228 ? -5.246 -13.338 -10.554 1.00 53.00 228 GLY A CA 1
ATOM 1765 C C . GLY A 1 228 ? -6.703 -13.364 -10.077 1.00 53.00 228 GLY A C 1
ATOM 1766 O O . GLY A 1 228 ? -7.616 -13.476 -10.899 1.00 53.00 228 GLY A O 1
ATOM 1767 N N . LYS A 1 229 ? -6.957 -13.233 -8.772 1.00 61.06 229 LYS A N 1
ATOM 1768 C CA . LYS A 1 229 ? -8.295 -12.980 -8.237 1.00 61.06 229 LYS A CA 1
ATOM 1769 C C . LYS A 1 229 ? -8.637 -11.496 -8.397 1.00 61.06 229 LYS A C 1
ATOM 1771 O O . LYS A 1 229 ? -8.414 -10.680 -7.509 1.00 61.06 229 LYS A O 1
ATOM 1776 N N . LEU A 1 230 ? -9.213 -11.173 -9.554 1.00 63.56 230 LEU A N 1
ATOM 1777 C CA . LEU A 1 230 ? -9.489 -9.811 -10.029 1.00 63.56 230 LEU A CA 1
ATOM 1778 C C . LEU A 1 230 ? -10.350 -8.935 -9.102 1.00 63.56 230 LEU A C 1
ATOM 1780 O O . LEU A 1 230 ? -10.498 -7.763 -9.391 1.00 63.56 230 LEU A O 1
ATOM 1784 N N . PHE A 1 231 ? -10.918 -9.440 -8.009 1.00 73.44 231 PHE A N 1
ATOM 1785 C CA . PHE A 1 231 ? -11.874 -8.680 -7.203 1.00 73.44 231 PHE A CA 1
ATOM 1786 C C . PHE A 1 231 ? -11.261 -7.562 -6.345 1.00 73.44 231 PHE A C 1
ATOM 1788 O O . PHE A 1 231 ? -11.987 -6.621 -6.027 1.00 73.44 231 PHE A O 1
ATOM 1795 N N . ARG A 1 232 ? -9.961 -7.604 -6.006 1.00 87.19 232 ARG A N 1
ATOM 1796 C CA . ARG A 1 232 ? -9.288 -6.519 -5.263 1.00 87.19 232 ARG A CA 1
ATOM 1797 C C . ARG A 1 232 ? -9.013 -5.339 -6.185 1.00 87.19 232 ARG A C 1
ATOM 1799 O O . ARG A 1 232 ? -8.025 -5.330 -6.914 1.00 87.19 232 ARG A O 1
ATOM 1806 N N . HIS A 1 233 ? -9.896 -4.349 -6.161 1.00 91.69 233 HIS A N 1
ATOM 1807 C CA . HIS A 1 233 ? -9.799 -3.205 -7.066 1.00 91.69 233 HIS A CA 1
ATOM 1808 C C . HIS A 1 233 ? -9.179 -1.967 -6.415 1.00 91.69 233 HIS A C 1
ATOM 1810 O O . HIS A 1 233 ? -8.620 -1.145 -7.138 1.00 91.69 233 HIS A O 1
ATOM 1816 N N . VAL A 1 234 ? -9.208 -1.861 -5.083 1.00 95.50 234 VAL A N 1
ATOM 1817 C CA . VAL A 1 234 ? -8.549 -0.788 -4.326 1.00 95.50 234 VAL A CA 1
ATOM 1818 C C . VAL A 1 234 ? -7.736 -1.381 -3.177 1.00 95.50 234 VAL A C 1
ATOM 1820 O O . VAL A 1 234 ? -8.221 -2.245 -2.441 1.00 95.50 234 VAL A O 1
ATOM 1823 N N . THR A 1 235 ? -6.513 -0.883 -3.012 1.00 96.50 235 THR A N 1
ATOM 1824 C CA . THR A 1 235 ? -5.688 -1.093 -1.817 1.00 96.50 235 THR A CA 1
ATOM 1825 C C . THR A 1 235 ? -5.641 0.215 -1.038 1.00 96.50 235 THR A C 1
ATOM 1827 O O . THR A 1 235 ? -5.303 1.256 -1.602 1.00 96.50 235 THR A O 1
ATOM 1830 N N . ALA A 1 236 ? -5.953 0.165 0.258 1.00 97.69 236 ALA A N 1
ATOM 1831 C CA . ALA A 1 236 ? -5.773 1.283 1.176 1.00 97.69 236 ALA A CA 1
ATOM 1832 C C . ALA A 1 236 ? -4.763 0.917 2.272 1.00 97.69 236 ALA A C 1
ATOM 1834 O O . ALA A 1 236 ? -4.824 -0.166 2.850 1.00 97.69 236 ALA A O 1
ATOM 1835 N N . ILE A 1 237 ? -3.817 1.811 2.551 1.00 97.88 237 ILE A N 1
ATOM 1836 C CA . ILE A 1 237 ? -2.721 1.597 3.497 1.00 97.88 237 ILE A CA 1
ATOM 1837 C C . ILE A 1 237 ? -2.787 2.679 4.568 1.00 97.88 237 ILE A C 1
ATOM 1839 O O . ILE A 1 237 ? -2.663 3.867 4.272 1.00 97.88 237 ILE A O 1
ATOM 1843 N N . LEU A 1 238 ? -2.953 2.255 5.817 1.00 98.06 238 LEU A N 1
ATOM 1844 C CA . LEU A 1 238 ? -2.853 3.111 6.992 1.00 98.06 238 LEU A CA 1
ATOM 1845 C C . LEU A 1 238 ? -1.474 2.931 7.628 1.00 98.06 238 LEU A C 1
ATOM 1847 O O . LEU A 1 238 ? -1.122 1.835 8.077 1.00 98.06 238 LEU A O 1
ATOM 1851 N N . TYR A 1 239 ? -0.702 4.010 7.699 1.00 97.44 239 TYR A N 1
ATOM 1852 C CA . TYR A 1 239 ? 0.593 4.006 8.370 1.00 97.44 239 TYR A CA 1
ATOM 1853 C C . TYR A 1 239 ? 0.406 4.132 9.885 1.00 97.44 239 TYR A C 1
ATOM 1855 O O . TYR A 1 239 ? -0.218 5.074 10.362 1.00 97.44 239 TYR A O 1
ATOM 1863 N N . LEU A 1 240 ? 0.954 3.199 10.666 1.00 96.88 240 LEU A N 1
ATOM 1864 C CA . LEU A 1 240 ? 0.865 3.215 12.136 1.00 96.88 240 LEU A CA 1
ATOM 1865 C C . LEU A 1 240 ? 2.115 3.802 12.810 1.00 96.88 240 LEU A C 1
ATOM 1867 O O . LEU A 1 240 ? 2.160 3.965 14.026 1.00 96.88 240 LEU A O 1
ATOM 1871 N N . THR A 1 241 ? 3.148 4.091 12.032 1.00 94.19 241 THR A N 1
ATOM 1872 C CA . THR A 1 241 ? 4.431 4.624 12.493 1.00 94.19 241 THR A CA 1
ATOM 1873 C C . THR A 1 241 ? 4.907 5.669 11.501 1.00 94.19 241 THR A C 1
ATOM 1875 O O . THR A 1 241 ? 4.680 5.520 10.299 1.00 94.19 241 THR A O 1
ATOM 1878 N N . ASP A 1 242 ? 5.605 6.693 11.981 1.00 90.75 242 ASP A N 1
ATOM 1879 C CA . ASP A 1 242 ? 6.312 7.600 11.081 1.00 90.75 242 ASP A CA 1
ATOM 1880 C C . ASP A 1 242 ? 7.579 6.948 10.527 1.00 90.75 242 ASP A C 1
ATOM 1882 O O . ASP A 1 242 ? 8.168 6.072 11.159 1.00 90.75 242 ASP A O 1
ATOM 1886 N N . ASN A 1 243 ? 8.063 7.476 9.409 1.00 76.69 243 ASN A N 1
ATOM 1887 C CA . ASN A 1 243 ? 9.426 7.258 8.947 1.00 76.69 243 ASN A CA 1
ATOM 1888 C C . ASN A 1 243 ? 10.294 8.485 9.290 1.00 76.69 243 ASN A C 1
ATOM 1890 O O . ASN A 1 243 ? 10.542 9.325 8.427 1.00 76.69 243 ASN A O 1
ATOM 1894 N N . ARG A 1 244 ? 10.673 8.651 10.571 1.00 61.34 244 ARG A N 1
ATOM 1895 C CA . ARG A 1 244 ? 11.420 9.843 11.036 1.00 61.34 244 ARG A CA 1
ATOM 1896 C C . ARG A 1 244 ? 12.936 9.770 10.849 1.00 61.34 244 ARG A C 1
ATOM 1898 O O . ARG A 1 244 ? 13.552 10.825 10.768 1.00 61.34 244 ARG A O 1
ATOM 1905 N N . ASP A 1 245 ? 13.524 8.582 10.714 1.00 46.03 245 ASP A N 1
ATOM 1906 C CA . ASP A 1 245 ? 14.963 8.424 10.982 1.00 46.03 245 ASP A CA 1
ATOM 1907 C C . ASP A 1 245 ? 15.761 7.641 9.915 1.00 46.03 245 ASP A C 1
ATOM 1909 O O . ASP A 1 245 ? 16.931 7.336 10.124 1.00 46.03 245 ASP A O 1
ATOM 1913 N N . GLY A 1 246 ? 15.179 7.362 8.741 1.00 44.53 246 GLY A N 1
ATOM 1914 C CA . GLY A 1 246 ? 15.901 6.741 7.613 1.00 44.53 246 GLY A CA 1
ATOM 1915 C C . GLY A 1 246 ? 16.425 7.716 6.548 1.00 44.53 246 GLY A C 1
ATOM 1916 O O . GLY A 1 246 ? 17.199 7.324 5.681 1.00 44.53 246 GLY A O 1
ATOM 1917 N N . CYS A 1 247 ? 15.976 8.973 6.570 1.00 41.34 247 CYS A N 1
ATOM 1918 C CA . CYS A 1 247 ? 16.409 10.050 5.678 1.00 41.34 247 CYS A CA 1
ATOM 1919 C C . CYS A 1 247 ? 16.143 11.379 6.395 1.00 41.34 247 CYS A C 1
ATOM 1921 O O . CYS A 1 247 ? 14.979 11.703 6.627 1.00 41.34 247 CYS A O 1
ATOM 1923 N N . ALA A 1 248 ? 17.180 12.149 6.732 1.00 34.91 248 ALA A N 1
ATOM 1924 C CA . ALA A 1 248 ? 17.049 13.484 7.319 1.00 34.91 248 ALA A CA 1
ATOM 1925 C C . ALA A 1 248 ? 15.999 14.337 6.570 1.00 34.91 248 ALA A C 1
ATOM 1927 O O . ALA A 1 248 ? 16.217 14.784 5.441 1.00 34.91 248 ALA A O 1
ATOM 1928 N N . MET A 1 249 ? 14.840 14.536 7.200 1.00 37.75 249 MET A N 1
ATOM 1929 C CA . MET A 1 249 ? 13.722 15.298 6.649 1.00 37.75 249 MET A CA 1
ATOM 1930 C C . MET A 1 249 ? 13.976 16.794 6.833 1.00 37.75 249 MET A C 1
ATOM 1932 O O . MET A 1 249 ? 13.777 17.356 7.907 1.00 37.75 249 MET A O 1
ATOM 1936 N N . GLU A 1 250 ? 14.401 17.442 5.752 1.00 39.50 250 GLU A N 1
ATOM 1937 C CA . GLU A 1 250 ? 14.113 18.854 5.528 1.00 39.50 250 GLU A CA 1
ATOM 1938 C C . GLU A 1 250 ? 12.675 18.940 4.982 1.00 39.50 250 GLU A C 1
ATOM 1940 O O . GLU A 1 250 ? 12.301 18.193 4.077 1.00 39.50 250 GLU A O 1
ATOM 1945 N N . GLU A 1 251 ? 11.875 19.835 5.559 1.00 37.81 251 GLU A N 1
ATOM 1946 C CA . GLU A 1 251 ? 10.404 19.988 5.524 1.00 37.81 251 GLU A CA 1
ATOM 1947 C C . GLU A 1 251 ? 9.758 20.199 4.123 1.00 37.81 251 GLU A C 1
ATOM 1949 O O . GLU A 1 251 ? 8.606 20.608 4.004 1.00 37.81 251 GLU A O 1
ATOM 1954 N N . SER A 1 252 ? 10.492 19.943 3.035 1.00 35.88 252 SER A N 1
ATOM 1955 C CA . SER A 1 252 ? 10.195 20.400 1.669 1.00 35.88 252 SER A CA 1
ATOM 1956 C C . SER A 1 252 ? 9.877 19.286 0.659 1.00 35.88 252 SER A C 1
ATOM 1958 O O . SER A 1 252 ? 9.342 19.565 -0.416 1.00 35.88 252 SER A O 1
ATOM 1960 N N . TYR A 1 253 ? 10.138 18.011 0.965 1.00 43.78 253 TYR A N 1
ATOM 1961 C CA . TYR A 1 253 ? 9.944 16.927 -0.010 1.00 43.78 253 TYR A CA 1
ATOM 1962 C C . TYR A 1 253 ? 8.498 16.425 -0.065 1.00 43.78 253 TYR A C 1
ATOM 1964 O O . TYR A 1 253 ? 8.185 15.281 0.252 1.00 43.78 253 TYR A O 1
ATOM 1972 N N . ARG A 1 254 ? 7.609 17.296 -0.550 1.00 49.91 254 ARG A N 1
ATOM 1973 C CA . ARG A 1 254 ? 6.376 16.865 -1.214 1.00 49.91 254 ARG A CA 1
ATOM 1974 C C . ARG A 1 254 ? 6.764 15.931 -2.364 1.00 49.91 254 ARG A C 1
ATOM 1976 O O . ARG A 1 254 ? 7.627 16.295 -3.159 1.00 49.91 254 ARG A O 1
ATOM 1983 N N . SER A 1 255 ? 6.157 14.742 -2.394 1.00 52.00 255 SER A N 1
ATOM 1984 C CA . SER A 1 255 ? 6.157 13.741 -3.477 1.00 52.00 255 SER A CA 1
ATOM 1985 C C . SER A 1 255 ? 6.905 14.180 -4.748 1.00 52.00 255 SER A C 1
ATOM 1987 O O . SER A 1 255 ? 6.422 15.033 -5.495 1.00 52.00 255 SER A O 1
ATOM 1989 N N . GLN A 1 256 ? 8.093 13.616 -4.996 1.00 53.38 256 GLN A N 1
ATOM 1990 C CA . GLN A 1 256 ? 8.834 13.881 -6.231 1.00 53.38 256 GLN A CA 1
ATOM 1991 C C . GLN A 1 256 ? 8.116 13.215 -7.409 1.00 53.38 256 GLN A C 1
ATOM 1993 O O . GLN A 1 256 ? 7.889 12.006 -7.404 1.00 53.38 256 GLN A O 1
ATOM 1998 N N . TYR A 1 257 ? 7.766 14.009 -8.420 1.00 56.06 257 TYR A N 1
ATOM 1999 C CA . TYR A 1 257 ? 7.091 13.532 -9.622 1.00 56.06 257 TYR A CA 1
ATOM 2000 C C . TYR A 1 257 ? 8.115 13.115 -10.681 1.00 56.06 257 TYR A C 1
ATOM 2002 O O . TYR A 1 257 ? 8.806 13.959 -11.254 1.00 56.06 257 TYR A O 1
ATOM 2010 N N . GLY A 1 258 ? 8.184 11.816 -10.968 1.00 58.12 258 GLY A N 1
ATOM 2011 C CA . GLY A 1 258 ? 8.838 11.288 -12.162 1.00 58.12 258 GLY A CA 1
ATOM 2012 C C . GLY A 1 258 ? 7.922 11.328 -13.392 1.00 58.12 258 GLY A C 1
ATOM 2013 O O . GLY A 1 258 ? 6.700 11.231 -13.280 1.00 58.12 258 GLY A O 1
ATOM 2014 N N . SER A 1 259 ? 8.485 11.443 -14.599 1.00 58.75 259 SER A N 1
ATOM 2015 C CA . SER A 1 259 ? 7.697 11.335 -15.842 1.00 58.75 259 SER A CA 1
ATOM 2016 C C . SER A 1 259 ? 7.218 9.892 -16.027 1.00 58.75 259 SER A C 1
ATOM 2018 O O . SER A 1 259 ? 8.036 9.019 -16.247 1.00 58.75 259 SER A O 1
ATOM 2020 N N . MET A 1 260 ? 5.922 9.591 -15.978 1.00 58.81 260 MET A N 1
ATOM 2021 C CA . MET A 1 260 ? 5.448 8.192 -15.953 1.00 58.81 260 MET A CA 1
ATOM 2022 C C . MET A 1 260 ? 5.432 7.446 -17.311 1.00 58.81 260 MET A C 1
ATOM 2024 O O . MET A 1 260 ? 5.050 6.280 -17.370 1.00 58.81 260 MET A O 1
ATOM 2028 N N . ALA A 1 261 ? 5.805 8.091 -18.422 1.00 56.69 261 ALA A N 1
ATOM 2029 C CA . ALA A 1 261 ? 5.465 7.596 -19.764 1.00 56.69 261 ALA A CA 1
ATOM 2030 C C . ALA A 1 261 ? 6.268 6.370 -20.253 1.00 56.69 261 ALA A C 1
ATOM 2032 O O . ALA A 1 261 ? 5.724 5.559 -21.000 1.00 56.69 261 ALA A O 1
ATOM 2033 N N . ASN A 1 262 ? 7.540 6.225 -19.866 1.00 55.22 262 ASN A N 1
ATOM 2034 C CA . ASN A 1 262 ? 8.410 5.166 -20.404 1.00 55.22 262 ASN A CA 1
ATOM 2035 C C . ASN A 1 262 ? 8.284 3.832 -19.646 1.00 55.22 262 ASN A C 1
ATOM 2037 O O . ASN A 1 262 ? 8.302 2.775 -20.275 1.00 55.22 262 ASN A O 1
ATOM 2041 N N . ASP A 1 263 ? 8.069 3.873 -18.331 1.00 64.25 263 ASP A N 1
ATOM 2042 C CA . ASP A 1 263 ? 8.052 2.671 -17.481 1.00 64.25 263 ASP A CA 1
ATOM 2043 C C . ASP A 1 263 ? 6.729 1.900 -17.545 1.00 64.25 263 ASP A C 1
ATOM 2045 O O . ASP A 1 263 ? 6.675 0.701 -17.266 1.00 64.25 263 ASP A O 1
ATOM 2049 N N . CYS A 1 264 ? 5.670 2.553 -18.029 1.00 77.75 264 CYS A N 1
ATOM 2050 C CA . CYS A 1 264 ? 4.393 1.905 -18.313 1.00 77.75 264 CYS A CA 1
ATOM 2051 C C . CYS A 1 264 ? 4.542 0.756 -19.332 1.00 77.75 264 CYS A C 1
ATOM 2053 O O . CYS A 1 264 ? 3.792 -0.216 -19.276 1.00 77.75 264 CYS A O 1
ATOM 2055 N N . VAL A 1 265 ? 5.527 0.821 -20.243 1.00 85.12 265 VAL A N 1
ATOM 2056 C CA . VAL A 1 265 ? 5.755 -0.235 -21.245 1.00 85.12 265 VAL A CA 1
ATOM 2057 C C . VAL A 1 265 ? 6.266 -1.520 -20.592 1.00 85.12 265 VAL A C 1
ATOM 2059 O O . VAL A 1 265 ? 5.714 -2.585 -20.869 1.00 85.12 265 VAL A O 1
ATOM 2062 N N . GLY A 1 266 ? 7.263 -1.425 -19.705 1.00 87.12 266 GLY A N 1
ATOM 2063 C CA . GLY A 1 266 ? 7.807 -2.581 -18.984 1.00 87.12 266 GLY A CA 1
ATOM 2064 C C . GLY A 1 266 ? 6.769 -3.202 -18.050 1.00 87.12 266 GLY A C 1
ATOM 2065 O O . GLY A 1 266 ? 6.517 -4.404 -18.112 1.00 87.12 266 GLY A O 1
ATOM 2066 N N . ALA A 1 267 ? 6.069 -2.368 -17.273 1.00 91.75 267 ALA A N 1
ATOM 2067 C CA . ALA A 1 267 ? 4.999 -2.808 -16.377 1.00 91.75 267 ALA A CA 1
ATOM 2068 C C . ALA A 1 267 ? 3.865 -3.526 -17.127 1.00 91.75 267 ALA A C 1
ATOM 2070 O O . ALA A 1 267 ? 3.385 -4.583 -16.715 1.00 91.75 267 ALA A O 1
ATOM 2071 N N . LYS A 1 268 ? 3.459 -2.985 -18.280 1.00 92.31 268 LYS A N 1
ATOM 2072 C CA . LYS A 1 268 ? 2.463 -3.619 -19.145 1.00 92.31 268 LYS A CA 1
ATOM 2073 C C . LYS A 1 268 ? 2.973 -4.941 -19.720 1.00 92.31 268 LYS A C 1
ATOM 2075 O O . LYS A 1 268 ? 2.222 -5.912 -19.735 1.00 92.31 268 LYS A O 1
ATOM 2080 N N . GLY A 1 269 ? 4.235 -4.991 -20.149 1.00 91.69 269 GLY A N 1
ATOM 2081 C CA . GLY A 1 269 ? 4.882 -6.210 -20.633 1.00 91.69 269 GLY A CA 1
ATOM 2082 C C . GLY A 1 269 ? 4.889 -7.332 -19.590 1.00 91.69 269 GLY A C 1
ATOM 2083 O O . GLY A 1 269 ? 4.596 -8.477 -19.933 1.00 91.69 269 GLY A O 1
ATOM 2084 N N . LEU A 1 270 ? 5.136 -7.006 -18.316 1.00 91.81 270 LEU A N 1
ATOM 2085 C CA . LEU A 1 270 ? 5.036 -7.954 -17.198 1.00 91.81 270 LEU A CA 1
ATOM 2086 C C . LEU A 1 270 ? 3.621 -8.528 -17.072 1.00 91.81 270 LEU A C 1
ATOM 2088 O O . LEU A 1 270 ? 3.444 -9.747 -17.114 1.00 91.81 270 LEU A O 1
ATOM 2092 N N . LEU A 1 271 ? 2.604 -7.664 -17.017 1.00 91.94 271 LEU A N 1
ATOM 2093 C CA . LEU A 1 271 ? 1.208 -8.093 -16.892 1.00 91.94 271 LEU A CA 1
ATOM 2094 C C . LEU A 1 271 ? 0.728 -8.911 -18.101 1.00 91.94 271 LEU A C 1
ATOM 2096 O O . LEU A 1 271 ? -0.002 -9.886 -17.932 1.00 91.94 271 LEU A O 1
ATOM 2100 N N . GLU A 1 272 ? 1.162 -8.570 -19.319 1.00 92.06 272 GLU A N 1
ATOM 2101 C CA . GLU A 1 272 ? 0.873 -9.345 -20.538 1.00 92.06 272 GLU A CA 1
ATOM 2102 C C . GLU A 1 272 ? 1.487 -10.756 -20.497 1.00 92.06 272 GLU A C 1
ATOM 2104 O O . GLU A 1 272 ? 0.918 -11.692 -21.067 1.00 92.06 272 GLU A O 1
ATOM 2109 N N . ARG A 1 273 ? 2.614 -10.930 -19.791 1.00 91.00 273 ARG A N 1
ATOM 2110 C CA . ARG A 1 273 ? 3.239 -12.234 -19.504 1.00 91.00 273 ARG A CA 1
ATOM 2111 C C . ARG A 1 273 ? 2.632 -12.945 -18.287 1.00 91.00 273 ARG A C 1
ATOM 2113 O O . ARG A 1 273 ? 3.022 -14.075 -18.003 1.00 91.00 273 ARG A O 1
ATOM 2120 N N . GLY A 1 274 ? 1.678 -12.321 -17.595 1.00 89.75 274 GLY A N 1
ATOM 2121 C CA . GLY A 1 274 ? 1.074 -12.844 -16.369 1.00 89.75 274 GLY A CA 1
ATOM 2122 C C . GLY A 1 274 ? 1.958 -12.704 -15.127 1.00 89.75 274 GLY A C 1
ATOM 2123 O O . GLY A 1 274 ? 1.684 -13.368 -14.133 1.00 89.75 274 GLY A O 1
ATOM 2124 N N . ILE A 1 275 ? 2.997 -11.867 -15.184 1.00 90.00 275 ILE A N 1
ATOM 2125 C CA . ILE A 1 275 ? 3.897 -11.581 -14.063 1.00 90.00 275 ILE A CA 1
ATOM 2126 C C . ILE A 1 275 ? 3.299 -10.431 -13.259 1.00 90.00 275 ILE A C 1
ATOM 2128 O O . ILE A 1 275 ? 3.075 -9.342 -13.794 1.00 90.00 275 ILE A O 1
ATOM 2132 N N . GLN A 1 276 ? 3.022 -10.687 -11.984 1.00 90.44 276 GLN A N 1
ATOM 2133 C CA . GLN A 1 276 ? 2.419 -9.708 -11.073 1.00 90.44 276 GLN A CA 1
ATOM 2134 C C . GLN A 1 276 ? 3.339 -9.345 -9.916 1.00 90.44 276 GLN A C 1
ATOM 2136 O O . GLN A 1 276 ? 3.039 -8.377 -9.227 1.00 90.44 276 GLN A O 1
ATOM 2141 N N . HIS A 1 277 ? 4.431 -10.088 -9.721 1.00 91.25 277 HIS A N 1
ATOM 2142 C CA . HIS A 1 277 ? 5.479 -9.787 -8.756 1.00 91.25 277 HIS A CA 1
ATOM 2143 C C . HIS A 1 277 ? 6.823 -9.779 -9.487 1.00 91.25 277 HIS A C 1
ATOM 2145 O O . HIS A 1 277 ? 7.127 -10.689 -10.254 1.00 91.25 277 HIS A O 1
ATOM 2151 N N . THR A 1 278 ? 7.653 -8.759 -9.275 1.00 90.25 278 THR A N 1
ATOM 2152 C CA . THR A 1 278 ? 8.988 -8.703 -9.899 1.00 90.25 278 THR A CA 1
ATOM 2153 C C . THR A 1 278 ? 9.966 -9.693 -9.270 1.00 90.25 278 THR A C 1
ATOM 2155 O O . THR A 1 278 ? 10.965 -10.040 -9.895 1.00 90.25 278 THR A O 1
ATOM 2158 N N . LYS A 1 279 ? 9.651 -10.194 -8.068 1.00 87.69 279 LYS A N 1
ATOM 2159 C CA . LYS A 1 279 ? 10.365 -11.273 -7.381 1.00 87.69 279 LYS A CA 1
ATOM 2160 C C . LYS A 1 279 ? 9.434 -12.443 -7.113 1.00 87.69 279 LYS A C 1
ATOM 2162 O O . LYS A 1 279 ? 8.263 -12.251 -6.807 1.00 87.69 279 LYS A O 1
ATOM 2167 N N . GLY A 1 280 ? 9.960 -13.659 -7.232 1.00 74.50 280 GLY A N 1
ATOM 2168 C CA . GLY A 1 280 ? 9.190 -14.890 -7.060 1.00 74.50 280 GLY A CA 1
ATOM 2169 C C . GLY A 1 280 ? 8.527 -15.404 -8.341 1.00 74.50 280 GLY A C 1
ATOM 2170 O O . GLY A 1 280 ? 8.270 -16.601 -8.429 1.00 74.50 280 GLY A O 1
ATOM 2171 N N . ASP A 1 281 ? 8.311 -14.572 -9.360 1.00 75.94 281 ASP A N 1
ATOM 2172 C CA . ASP A 1 281 ? 7.913 -15.041 -10.694 1.00 75.94 281 ASP A CA 1
ATOM 2173 C C . ASP A 1 281 ? 9.148 -15.415 -11.553 1.00 75.94 281 ASP A C 1
ATOM 2175 O O . ASP A 1 281 ? 10.291 -15.377 -11.108 1.00 75.94 281 ASP A O 1
ATOM 2179 N N . VAL A 1 282 ? 8.943 -15.808 -12.814 1.00 74.00 282 VAL A N 1
ATOM 2180 C CA . VAL A 1 282 ? 10.001 -16.332 -13.715 1.00 74.00 282 VAL A CA 1
ATOM 2181 C C . VAL A 1 282 ? 11.035 -15.262 -14.143 1.00 74.00 282 VAL A C 1
ATOM 2183 O O . VAL A 1 282 ? 12.023 -15.582 -14.802 1.00 74.00 282 VAL A O 1
ATOM 2186 N N . ASP A 1 283 ? 10.837 -13.989 -13.789 1.00 71.94 283 ASP A N 1
ATOM 2187 C CA . ASP A 1 283 ? 11.499 -12.834 -14.418 1.00 71.94 283 ASP A CA 1
ATOM 2188 C C . ASP A 1 283 ? 12.646 -12.210 -13.600 1.00 71.94 283 ASP A C 1
ATOM 2190 O O . ASP A 1 283 ? 12.757 -10.992 -13.458 1.00 71.94 283 ASP A O 1
ATOM 2194 N N . GLU A 1 284 ? 13.541 -13.053 -13.082 1.00 72.31 284 GLU A N 1
ATOM 2195 C CA . GLU A 1 284 ? 14.645 -12.633 -12.199 1.00 72.31 284 GLU A CA 1
ATOM 2196 C C . GLU A 1 284 ? 15.930 -12.203 -12.939 1.00 72.31 284 GLU A C 1
ATOM 2198 O O . GLU A 1 284 ? 16.966 -11.963 -12.313 1.00 72.31 284 GLU A O 1
ATOM 2203 N N . SER A 1 285 ? 15.909 -12.125 -14.276 1.00 81.38 285 SER A N 1
ATOM 2204 C CA . SER A 1 285 ? 17.103 -11.744 -15.044 1.00 81.38 285 SER A CA 1
ATOM 2205 C C . SER A 1 285 ? 17.450 -10.260 -14.871 1.00 81.38 285 SER A C 1
ATOM 2207 O O . SER A 1 285 ? 16.563 -9.419 -14.788 1.00 81.38 285 SER A O 1
ATOM 2209 N N . ASP A 1 286 ? 18.737 -9.903 -14.897 1.00 78.56 286 ASP A N 1
ATOM 2210 C CA . ASP A 1 286 ? 19.160 -8.499 -14.730 1.00 78.56 286 ASP A CA 1
ATOM 2211 C C . ASP A 1 286 ? 18.678 -7.577 -15.871 1.00 78.56 286 ASP A C 1
ATOM 2213 O O . ASP A 1 286 ? 18.631 -6.359 -15.715 1.00 78.56 286 ASP A O 1
ATOM 2217 N N . ALA A 1 287 ? 18.309 -8.158 -17.016 1.00 82.62 287 ALA A N 1
ATOM 2218 C CA . ALA A 1 287 ? 17.756 -7.455 -18.171 1.00 82.62 287 ALA A CA 1
ATOM 2219 C C . ALA A 1 287 ? 16.219 -7.525 -18.236 1.00 82.62 287 ALA A C 1
ATOM 2221 O O . ALA A 1 287 ? 15.644 -7.189 -19.273 1.00 82.62 287 ALA A O 1
ATOM 2222 N N . SER A 1 288 ? 15.555 -8.002 -17.176 1.00 87.56 288 SER A N 1
ATOM 2223 C CA . SER A 1 288 ? 14.101 -8.106 -17.154 1.00 87.56 288 SER A CA 1
ATOM 2224 C C . SER A 1 288 ? 13.412 -6.752 -17.040 1.00 87.56 288 SER A C 1
ATOM 2226 O O . SER A 1 288 ? 13.963 -5.767 -16.533 1.00 87.56 288 SER A O 1
ATOM 2228 N N . ASP A 1 289 ? 12.148 -6.727 -17.463 1.00 88.12 289 ASP A N 1
ATOM 2229 C CA . ASP A 1 289 ? 11.278 -5.585 -17.194 1.00 88.12 289 ASP A CA 1
ATOM 2230 C C . ASP A 1 289 ? 11.091 -5.426 -15.676 1.00 88.12 289 ASP A C 1
ATOM 2232 O O . ASP A 1 289 ? 11.130 -4.307 -15.174 1.00 88.12 289 ASP A O 1
ATOM 2236 N N . GLY A 1 290 ? 10.990 -6.534 -14.927 1.00 90.00 290 GLY A N 1
ATOM 2237 C CA . GLY A 1 290 ? 10.877 -6.514 -13.466 1.00 90.00 290 GLY A CA 1
ATOM 2238 C C . GLY A 1 290 ? 12.059 -5.815 -12.797 1.00 90.00 290 GLY A C 1
ATOM 2239 O O . GLY A 1 290 ? 11.868 -4.892 -12.005 1.00 90.00 290 GLY A O 1
ATOM 2240 N N . ARG A 1 291 ? 13.288 -6.166 -13.191 1.00 88.25 291 ARG A N 1
ATOM 2241 C CA . ARG A 1 291 ? 14.499 -5.515 -12.684 1.00 88.25 291 ARG A CA 1
ATOM 2242 C C . ARG A 1 291 ? 14.581 -4.049 -13.103 1.00 88.25 291 ARG A C 1
ATOM 2244 O O . ARG A 1 291 ? 15.048 -3.214 -12.330 1.00 88.25 291 ARG A O 1
ATOM 2251 N N . SER A 1 292 ? 14.116 -3.718 -14.306 1.00 88.19 292 SER A N 1
ATOM 2252 C CA . SER A 1 292 ? 14.049 -2.328 -14.771 1.00 88.19 292 SER A CA 1
ATOM 2253 C C . SER A 1 292 ? 13.133 -1.477 -13.884 1.00 88.19 292 SER A C 1
ATOM 2255 O O . SER A 1 292 ? 13.528 -0.381 -13.491 1.00 88.19 292 SER A O 1
ATOM 2257 N N . LEU A 1 293 ? 11.964 -2.003 -13.495 1.00 88.94 293 LEU A N 1
ATOM 2258 C CA . LEU A 1 293 ? 11.048 -1.333 -12.564 1.00 88.94 293 LEU A CA 1
ATOM 2259 C C . LEU A 1 293 ? 11.662 -1.173 -11.160 1.00 88.94 293 LEU A C 1
ATOM 2261 O O . LEU A 1 293 ? 11.572 -0.102 -10.560 1.00 88.94 293 LEU A O 1
ATOM 2265 N N . GLU A 1 294 ? 12.320 -2.207 -10.631 1.00 90.25 294 GLU A N 1
ATOM 2266 C CA . GLU A 1 294 ? 13.000 -2.131 -9.328 1.00 90.25 294 GLU A CA 1
ATOM 2267 C C . GLU A 1 294 ? 14.120 -1.084 -9.321 1.00 90.25 294 GLU A C 1
ATOM 2269 O O . GLU A 1 294 ? 14.249 -0.306 -8.375 1.00 90.25 294 GLU A O 1
ATOM 2274 N N . ASN A 1 295 ? 14.903 -1.010 -10.399 1.00 86.00 295 ASN A N 1
ATOM 2275 C CA . ASN A 1 295 ? 15.948 -0.002 -10.558 1.00 86.00 295 ASN A CA 1
ATOM 2276 C C . ASN A 1 295 ? 15.372 1.423 -10.639 1.00 86.00 295 ASN A C 1
ATOM 2278 O O . ASN A 1 295 ? 15.989 2.358 -10.124 1.00 86.00 295 ASN A O 1
ATOM 2282 N N . ALA A 1 296 ? 14.190 1.602 -11.237 1.00 85.94 296 ALA A N 1
ATOM 2283 C CA . ALA A 1 296 ? 13.491 2.886 -11.220 1.00 85.94 296 ALA A CA 1
ATOM 2284 C C . ALA A 1 296 ? 13.094 3.292 -9.788 1.00 85.94 296 ALA A C 1
ATOM 2286 O O . ALA A 1 296 ? 13.365 4.422 -9.369 1.00 85.94 296 ALA A O 1
ATOM 2287 N N . ALA A 1 297 ? 12.558 2.353 -9.000 1.00 86.88 297 ALA A N 1
ATOM 2288 C CA . ALA A 1 297 ? 12.244 2.574 -7.587 1.00 86.88 297 ALA A CA 1
ATOM 2289 C C . ALA A 1 297 ? 13.500 2.902 -6.753 1.00 86.88 297 ALA A C 1
ATOM 2291 O O . ALA A 1 297 ? 13.485 3.826 -5.937 1.00 86.88 297 ALA A O 1
ATOM 2292 N N . LEU A 1 298 ? 14.622 2.220 -7.009 1.00 85.62 298 LEU A N 1
ATOM 2293 C CA . LEU A 1 298 ? 15.914 2.553 -6.402 1.00 85.62 298 LEU A CA 1
ATOM 2294 C C . LEU A 1 298 ? 16.395 3.963 -6.745 1.00 85.62 298 LEU A C 1
ATOM 2296 O O . LEU A 1 298 ? 16.977 4.636 -5.893 1.00 85.62 298 LEU A O 1
ATOM 2300 N N . GLY A 1 299 ? 16.162 4.418 -7.978 1.00 83.06 299 GLY A N 1
ATOM 2301 C CA . GLY A 1 299 ? 16.465 5.786 -8.389 1.00 83.06 299 GLY A CA 1
ATOM 2302 C C . GLY A 1 299 ? 15.762 6.816 -7.500 1.00 83.06 299 GLY A C 1
ATOM 2303 O O . GLY A 1 299 ? 16.395 7.771 -7.046 1.00 83.06 299 GLY A O 1
ATOM 2304 N N . LEU A 1 300 ? 14.482 6.586 -7.176 1.00 82.62 300 LEU A N 1
ATOM 2305 C CA . LEU A 1 300 ? 13.711 7.445 -6.267 1.00 82.62 300 LEU A CA 1
ATOM 2306 C C . LEU A 1 300 ? 14.283 7.448 -4.843 1.00 82.62 300 LEU A C 1
ATOM 2308 O O . LEU A 1 300 ? 14.351 8.504 -4.215 1.00 82.62 300 LEU A O 1
ATOM 2312 N N . PHE A 1 301 ? 14.713 6.288 -4.342 1.00 82.94 301 PHE A N 1
ATOM 2313 C CA . PHE A 1 301 ? 15.345 6.165 -3.026 1.00 82.94 301 PHE A CA 1
ATOM 2314 C C . PHE A 1 301 ? 16.693 6.901 -2.957 1.00 82.94 301 PHE A C 1
ATOM 2316 O O . PHE A 1 301 ? 16.961 7.648 -2.020 1.00 82.94 301 PHE A O 1
ATOM 2323 N N . ARG A 1 302 ? 17.542 6.752 -3.979 1.00 78.12 302 ARG A N 1
ATOM 2324 C CA . ARG A 1 302 ? 18.857 7.413 -4.036 1.00 78.12 302 ARG A CA 1
ATOM 2325 C C . ARG A 1 302 ? 18.753 8.934 -4.113 1.00 78.12 302 ARG A C 1
ATOM 2327 O O . ARG A 1 302 ? 19.582 9.633 -3.530 1.00 78.12 302 ARG A O 1
ATOM 2334 N N . ASN A 1 303 ? 17.726 9.452 -4.788 1.00 70.50 303 ASN A N 1
ATOM 2335 C CA . ASN A 1 303 ? 17.552 10.893 -4.957 1.00 70.50 303 ASN A CA 1
ATOM 2336 C C . ASN A 1 303 ? 17.084 11.622 -3.680 1.00 70.50 303 ASN A C 1
ATOM 2338 O O . ASN A 1 303 ? 17.110 12.852 -3.623 1.00 70.50 303 ASN A O 1
ATOM 2342 N N . THR A 1 304 ? 16.684 10.909 -2.623 1.00 68.00 304 THR A N 1
ATOM 2343 C CA . THR A 1 304 ? 16.410 11.538 -1.325 1.00 68.00 304 THR A CA 1
ATOM 2344 C C . THR A 1 304 ? 17.702 11.713 -0.523 1.00 68.00 304 THR A C 1
ATOM 2346 O O . THR A 1 304 ? 18.079 10.843 0.248 1.00 68.00 304 THR A O 1
ATOM 2349 N N . ASN A 1 305 ? 18.378 12.848 -0.747 1.00 54.38 305 ASN A N 1
ATOM 2350 C CA . ASN A 1 305 ? 19.388 13.572 0.055 1.00 54.38 305 ASN A CA 1
ATOM 2351 C C . ASN A 1 305 ? 20.543 12.842 0.790 1.00 54.38 305 ASN A C 1
ATOM 2353 O O . ASN A 1 305 ? 21.646 13.391 0.815 1.00 54.38 305 ASN A O 1
ATOM 2357 N N . GLU A 1 306 ? 20.365 11.672 1.406 1.00 57.50 306 GLU A N 1
ATOM 2358 C CA . GLU A 1 306 ? 21.429 11.013 2.181 1.00 57.50 306 GLU A CA 1
ATOM 2359 C C . GLU A 1 306 ? 22.428 10.265 1.304 1.00 57.50 306 GLU A C 1
ATOM 2361 O O . GLU A 1 306 ? 23.639 10.384 1.506 1.00 57.50 306 GLU A O 1
ATOM 2366 N N . LEU A 1 307 ? 21.938 9.570 0.277 1.00 60.75 307 LEU A N 1
ATOM 2367 C CA . LEU A 1 307 ? 22.806 8.886 -0.679 1.00 60.75 307 LEU A CA 1
ATOM 2368 C C . LEU A 1 307 ? 23.500 9.860 -1.620 1.00 60.75 307 LEU A C 1
ATOM 2370 O O . LEU A 1 307 ? 24.627 9.593 -2.009 1.00 60.75 307 LEU A O 1
ATOM 2374 N N . ARG A 1 308 ? 22.914 11.032 -1.893 1.00 61.12 308 ARG A N 1
ATOM 2375 C CA . ARG A 1 308 ? 23.553 12.054 -2.737 1.00 61.12 308 ARG A CA 1
ATOM 2376 C C . ARG A 1 308 ? 24.925 12.486 -2.206 1.00 61.12 308 ARG A C 1
ATOM 2378 O O . ARG A 1 308 ? 25.830 12.740 -2.987 1.00 61.12 308 ARG A O 1
ATOM 2385 N N . ARG A 1 309 ? 25.104 12.516 -0.877 1.00 63.31 309 ARG A N 1
ATOM 2386 C CA . ARG A 1 309 ? 26.402 12.821 -0.239 1.00 63.31 309 ARG A CA 1
ATOM 2387 C C . ARG A 1 309 ? 27.429 11.699 -0.400 1.00 63.31 309 ARG A C 1
ATOM 2389 O O . ARG A 1 309 ? 28.626 11.961 -0.370 1.00 63.31 309 ARG A O 1
ATOM 2396 N N . LEU A 1 310 ? 26.973 10.455 -0.533 1.00 61.75 310 LEU A N 1
ATOM 2397 C CA . LEU A 1 310 ? 27.835 9.323 -0.875 1.00 61.75 310 LEU A CA 1
ATOM 2398 C C . LEU A 1 310 ? 28.140 9.320 -2.380 1.00 61.75 310 LEU A C 1
ATOM 2400 O O . LEU A 1 310 ? 29.273 9.039 -2.762 1.00 61.75 310 LEU A O 1
ATOM 2404 N N . ASP A 1 311 ? 27.167 9.713 -3.202 1.00 59.50 311 ASP A N 1
ATOM 2405 C CA . ASP A 1 311 ? 27.217 9.706 -4.667 1.00 59.50 311 ASP A CA 1
ATOM 2406 C C . ASP A 1 311 ? 28.158 10.770 -5.256 1.00 59.50 311 ASP A C 1
ATOM 2408 O O . ASP A 1 311 ? 28.722 10.549 -6.319 1.00 59.50 311 ASP A O 1
ATOM 2412 N N . GLU A 1 312 ? 28.465 11.859 -4.537 1.00 63.44 312 GLU A N 1
ATOM 2413 C CA . GLU A 1 312 ? 29.526 12.812 -4.934 1.00 63.44 312 GLU A CA 1
ATOM 2414 C C . GLU A 1 312 ? 30.903 12.129 -5.129 1.00 63.44 312 GLU A C 1
ATOM 2416 O O . GLU A 1 312 ? 31.771 12.661 -5.821 1.00 63.44 312 GLU A O 1
ATOM 2421 N N . ARG A 1 313 ? 31.112 10.923 -4.569 1.00 60.62 313 ARG A N 1
ATOM 2422 C CA . ARG A 1 313 ? 32.302 10.085 -4.821 1.00 60.62 313 ARG A CA 1
ATOM 2423 C C . ARG A 1 313 ? 32.159 9.126 -6.018 1.00 60.62 313 ARG A C 1
ATOM 2425 O O . ARG A 1 313 ? 33.171 8.599 -6.475 1.00 60.62 313 ARG A O 1
ATOM 2432 N N . TYR A 1 314 ? 30.951 8.922 -6.549 1.00 60.41 314 TYR A N 1
ATOM 2433 C CA . TYR A 1 314 ? 30.595 7.905 -7.557 1.00 60.41 314 TYR A CA 1
ATOM 2434 C C . TYR A 1 314 ? 29.879 8.483 -8.812 1.00 60.41 314 TYR A C 1
ATOM 2436 O O . TYR A 1 314 ? 29.378 7.738 -9.660 1.00 60.41 314 TYR A O 1
ATOM 2444 N N . ASP A 1 315 ? 29.928 9.812 -8.965 1.00 53.12 315 ASP A N 1
ATOM 2445 C CA . ASP A 1 315 ? 29.085 10.733 -9.757 1.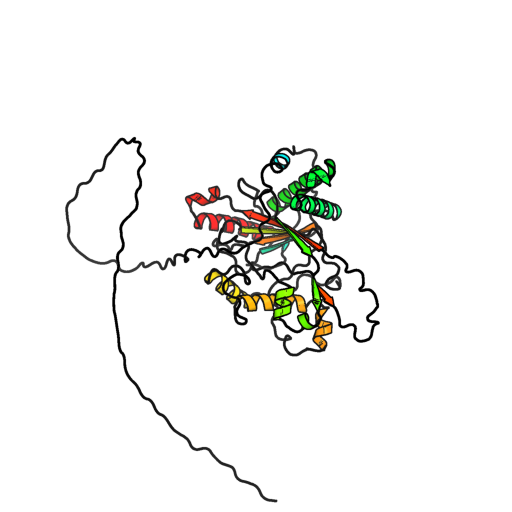00 53.12 315 ASP A CA 1
ATOM 2446 C C . ASP A 1 315 ? 29.077 10.605 -11.306 1.00 53.12 315 ASP A C 1
ATOM 2448 O O . ASP A 1 315 ? 29.038 11.603 -12.015 1.00 53.12 315 ASP A O 1
ATOM 2452 N N . ASN A 1 316 ? 29.118 9.409 -11.908 1.00 55.72 316 ASN A N 1
ATOM 2453 C CA . ASN A 1 316 ? 29.045 9.300 -13.383 1.00 55.72 316 ASN A CA 1
ATOM 2454 C C . ASN A 1 316 ? 28.145 8.198 -13.955 1.00 55.72 316 ASN A C 1
ATOM 2456 O O . ASN A 1 316 ? 27.898 8.208 -15.161 1.00 55.72 316 ASN A O 1
ATOM 2460 N N . GLN A 1 317 ? 27.637 7.254 -13.156 1.00 56.66 317 GLN A N 1
ATOM 2461 C CA . GLN A 1 317 ? 26.826 6.154 -13.706 1.00 56.66 317 GLN A CA 1
ATOM 2462 C C . GLN A 1 317 ? 25.312 6.389 -13.673 1.00 56.66 317 GLN A C 1
ATOM 2464 O O . GLN A 1 317 ? 24.609 5.837 -14.517 1.00 56.66 317 GLN A O 1
ATOM 2469 N N . PHE A 1 318 ? 24.802 7.219 -12.759 1.00 57.34 318 PHE A N 1
ATOM 2470 C CA . PHE A 1 318 ? 23.357 7.285 -12.486 1.00 57.34 318 PHE A CA 1
ATOM 2471 C C . PHE A 1 318 ? 22.702 8.643 -12.774 1.00 57.34 318 PHE A C 1
ATOM 2473 O O . PHE A 1 318 ? 21.477 8.729 -12.789 1.00 57.34 318 PHE A O 1
ATOM 2480 N N . SER A 1 319 ? 23.478 9.679 -13.109 1.00 57.28 319 SER A N 1
ATOM 2481 C CA . SER A 1 319 ? 22.991 11.050 -13.347 1.00 57.28 319 SER A CA 1
ATOM 2482 C C . SER A 1 319 ? 22.041 11.208 -14.548 1.00 57.28 319 SER A C 1
ATOM 2484 O O . SER A 1 319 ? 21.392 12.243 -14.684 1.00 57.28 319 SER A O 1
ATOM 2486 N N . ASN A 1 320 ? 21.898 10.178 -15.392 1.00 55.66 320 ASN A N 1
ATOM 2487 C CA . ASN A 1 320 ? 20.979 10.165 -16.538 1.00 55.66 320 ASN A CA 1
ATOM 2488 C C . ASN A 1 320 ? 19.765 9.237 -16.368 1.00 55.66 320 ASN A C 1
ATOM 2490 O O . ASN A 1 320 ? 18.943 9.149 -17.287 1.00 55.66 320 ASN A O 1
ATOM 2494 N N . ALA A 1 321 ? 19.634 8.529 -15.240 1.00 59.88 321 ALA A N 1
ATOM 2495 C CA . ALA A 1 321 ? 18.454 7.711 -14.998 1.00 59.88 321 ALA A CA 1
ATOM 2496 C C . ALA A 1 321 ? 17.258 8.643 -14.773 1.00 59.88 321 ALA A C 1
ATOM 2498 O O . ALA A 1 321 ? 17.196 9.388 -13.795 1.00 59.88 321 ALA A O 1
ATOM 2499 N N . LYS A 1 322 ? 16.311 8.643 -15.715 1.00 63.09 322 LYS A N 1
ATOM 2500 C CA . LYS A 1 322 ? 15.043 9.342 -15.527 1.00 63.09 322 LYS A CA 1
ATOM 2501 C C . LYS A 1 322 ? 14.364 8.744 -14.299 1.00 63.09 322 LYS A C 1
ATOM 2503 O O . LYS A 1 322 ? 14.118 7.545 -14.247 1.00 63.09 322 LYS A O 1
ATOM 2508 N N . LEU A 1 323 ? 14.083 9.590 -13.315 1.00 69.12 323 LEU A N 1
ATOM 2509 C CA . LEU A 1 323 ? 13.305 9.196 -12.153 1.00 69.12 323 LEU A CA 1
ATOM 2510 C C . LEU A 1 323 ? 11.875 8.937 -12.616 1.00 69.12 323 LEU A C 1
ATOM 2512 O O . LEU A 1 323 ? 11.225 9.810 -13.201 1.00 69.12 323 LEU A O 1
ATOM 2516 N N . HIS A 1 324 ? 11.415 7.721 -12.378 1.00 76.00 324 HIS A N 1
ATOM 2517 C CA . HIS A 1 324 ? 10.116 7.232 -12.792 1.00 76.00 324 HIS A CA 1
ATOM 2518 C C . HIS A 1 324 ? 9.426 6.615 -11.572 1.00 76.00 324 HIS A C 1
ATOM 2520 O O . HIS A 1 324 ? 10.044 5.876 -10.812 1.00 76.00 324 HIS A O 1
ATOM 2526 N N . GLY A 1 325 ? 8.154 6.962 -11.367 1.00 84.88 325 GLY A N 1
ATOM 2527 C CA . GLY A 1 325 ? 7.360 6.513 -10.222 1.00 84.88 325 GLY A CA 1
ATOM 2528 C C . GLY A 1 325 ? 7.161 7.581 -9.146 1.00 84.88 325 GLY A C 1
ATOM 2529 O O . GLY A 1 325 ? 7.416 8.769 -9.364 1.00 84.88 325 GLY A O 1
ATOM 2530 N N . LEU A 1 326 ? 6.651 7.134 -7.998 1.00 87.50 326 LEU A N 1
ATOM 2531 C CA . LEU A 1 326 ? 6.341 7.955 -6.834 1.00 87.50 326 LEU A CA 1
ATOM 2532 C C . LEU A 1 326 ? 6.718 7.191 -5.563 1.00 87.50 326 LEU A C 1
ATOM 2534 O O . LEU A 1 326 ? 6.454 5.997 -5.449 1.00 87.50 326 LEU A O 1
ATOM 2538 N N . ARG A 1 327 ? 7.322 7.894 -4.602 1.00 88.81 327 ARG A N 1
ATOM 2539 C CA . ARG A 1 327 ? 7.645 7.367 -3.272 1.00 88.81 327 ARG A CA 1
ATOM 2540 C C . ARG A 1 327 ? 6.804 8.092 -2.224 1.00 88.81 327 ARG A C 1
ATOM 2542 O O . ARG A 1 327 ? 6.812 9.321 -2.185 1.00 88.81 327 ARG A O 1
ATOM 2549 N N . VAL A 1 328 ? 6.090 7.332 -1.395 1.00 89.88 328 VAL A N 1
ATOM 2550 C CA . VAL A 1 328 ? 5.289 7.854 -0.276 1.00 89.88 328 VAL A CA 1
ATOM 2551 C C . VAL A 1 328 ? 6.039 7.608 1.026 1.00 89.88 328 VAL A C 1
ATOM 2553 O O . VAL A 1 328 ? 6.448 6.480 1.302 1.00 89.88 328 VAL A O 1
ATOM 2556 N N . MET A 1 329 ? 6.212 8.657 1.828 1.00 90.00 329 MET A N 1
ATOM 2557 C CA . MET A 1 329 ? 6.861 8.558 3.133 1.00 90.00 329 MET A CA 1
ATOM 2558 C C . MET A 1 329 ? 5.810 8.273 4.216 1.00 90.00 329 MET A C 1
ATOM 2560 O O . MET A 1 329 ? 4.865 9.048 4.335 1.00 90.00 329 MET A O 1
ATOM 2564 N N . PRO A 1 330 ? 5.956 7.196 5.012 1.00 91.94 330 PRO A N 1
ATOM 2565 C CA . PRO A 1 330 ? 5.032 6.893 6.100 1.00 91.94 330 PRO A CA 1
ATOM 2566 C C . PRO A 1 330 ? 4.913 8.030 7.122 1.00 91.94 330 PRO A C 1
ATOM 2568 O O . PRO A 1 330 ? 5.911 8.459 7.706 1.00 91.94 330 PRO A O 1
ATOM 2571 N N . GLU A 1 331 ? 3.681 8.443 7.406 1.00 94.00 331 GLU A N 1
ATOM 2572 C CA . GLU A 1 331 ? 3.340 9.349 8.503 1.00 94.00 331 GLU A CA 1
ATOM 2573 C C . GLU A 1 331 ? 2.227 8.711 9.340 1.00 94.00 331 GLU A C 1
ATOM 2575 O O . GLU A 1 331 ? 1.192 8.295 8.821 1.00 94.00 331 GLU A O 1
ATOM 2580 N N . SER A 1 332 ? 2.442 8.615 10.651 1.00 94.94 332 SER A N 1
ATOM 2581 C CA . SER A 1 332 ? 1.535 7.936 11.573 1.00 94.94 332 SER A CA 1
ATOM 2582 C C . SER A 1 332 ? 0.117 8.505 11.482 1.00 94.94 332 SER A C 1
ATOM 2584 O O . SER A 1 332 ? -0.116 9.695 11.689 1.00 94.94 332 SER A O 1
ATOM 2586 N N . GLY A 1 333 ? -0.837 7.620 11.224 1.00 96.19 333 GLY A N 1
ATOM 2587 C CA . GLY A 1 333 ? -2.258 7.907 11.098 1.00 96.19 333 GLY A CA 1
ATOM 2588 C C . GLY A 1 333 ? -2.676 8.396 9.714 1.00 96.19 333 GLY A C 1
ATOM 2589 O O . GLY A 1 333 ? -3.874 8.556 9.495 1.00 96.19 333 GLY A O 1
ATOM 2590 N N . LYS A 1 334 ? -1.750 8.626 8.770 1.00 96.38 334 LYS A N 1
ATOM 2591 C CA . LYS A 1 334 ? -2.101 8.926 7.375 1.00 96.38 334 LYS A CA 1
ATOM 2592 C C . LYS A 1 334 ? -2.610 7.681 6.662 1.00 96.38 334 LYS A C 1
ATOM 2594 O O . LYS A 1 334 ? -2.053 6.590 6.803 1.00 96.38 334 LYS A O 1
ATOM 2599 N N . LEU A 1 335 ? -3.644 7.889 5.856 1.00 97.69 335 LEU A N 1
ATOM 2600 C CA . LEU A 1 335 ? -4.200 6.895 4.953 1.00 97.69 335 LEU A CA 1
ATOM 2601 C C . LEU A 1 335 ? -3.789 7.245 3.526 1.00 97.69 335 LEU A C 1
ATOM 2603 O O . LEU A 1 335 ? -3.984 8.382 3.100 1.00 97.69 335 LEU A O 1
ATOM 2607 N N . ILE A 1 336 ? -3.300 6.266 2.776 1.00 97.62 336 ILE A N 1
ATOM 2608 C CA . ILE A 1 336 ? -3.268 6.336 1.315 1.00 97.62 336 ILE A CA 1
ATOM 2609 C C . ILE A 1 336 ? -4.188 5.281 0.727 1.00 97.62 336 ILE A C 1
ATOM 2611 O O . ILE A 1 336 ? -4.416 4.245 1.347 1.00 97.62 336 ILE A O 1
ATOM 2615 N N . TYR A 1 337 ? -4.685 5.507 -0.482 1.00 97.50 337 TYR A N 1
ATOM 2616 C CA . TYR A 1 337 ? -5.255 4.423 -1.272 1.00 97.50 337 TYR A CA 1
ATOM 2617 C C . TYR A 1 337 ? -5.021 4.636 -2.758 1.00 97.50 337 TYR A C 1
ATOM 2619 O O . TYR A 1 337 ? -4.836 5.764 -3.224 1.00 97.50 337 TYR A O 1
ATOM 2627 N N . PHE A 1 338 ? -5.044 3.534 -3.497 1.00 97.12 338 PHE A N 1
ATOM 2628 C CA . PHE A 1 338 ? -4.958 3.543 -4.946 1.00 97.12 338 PHE A CA 1
ATOM 2629 C C . PHE A 1 338 ? -5.746 2.397 -5.571 1.00 97.12 338 PHE A C 1
ATOM 2631 O O . PHE A 1 338 ? -6.081 1.407 -4.919 1.00 97.12 338 PHE A O 1
ATOM 2638 N N . HIS A 1 339 ? -6.056 2.553 -6.856 1.00 96.19 339 HIS A N 1
ATOM 2639 C CA . HIS A 1 339 ? -6.760 1.543 -7.642 1.00 96.19 339 HIS A CA 1
ATOM 2640 C C . HIS A 1 339 ? -5.771 0.555 -8.273 1.00 96.19 339 HIS A C 1
ATOM 2642 O O . HIS A 1 339 ? -4.866 0.964 -8.997 1.00 96.19 339 HIS A O 1
ATOM 2648 N N . ASN A 1 340 ? -5.984 -0.741 -8.041 1.00 94.88 340 ASN A N 1
ATOM 2649 C CA . ASN A 1 340 ? -5.169 -1.848 -8.568 1.00 94.88 340 ASN A CA 1
ATOM 2650 C C . ASN A 1 340 ? -5.590 -2.293 -9.971 1.00 94.88 340 ASN A C 1
ATOM 2652 O O . ASN A 1 340 ? -4.893 -3.056 -10.640 1.00 94.88 340 ASN A O 1
ATOM 2656 N N . VAL A 1 341 ? -6.789 -1.886 -10.384 1.00 94.06 341 VAL A N 1
ATOM 2657 C CA . VAL A 1 341 ? -7.452 -2.334 -11.606 1.00 94.06 341 VAL A CA 1
ATOM 2658 C C . VAL A 1 341 ? -7.842 -1.105 -12.421 1.00 94.06 341 VAL A C 1
ATOM 2660 O O . VAL A 1 341 ? -8.216 -0.067 -11.873 1.00 94.06 341 VAL A O 1
ATOM 2663 N N . ASN A 1 342 ? -7.735 -1.203 -13.741 1.00 93.75 342 ASN A N 1
ATOM 2664 C CA . ASN A 1 342 ? -8.071 -0.130 -14.672 1.00 93.75 342 ASN A CA 1
ATOM 2665 C C . ASN A 1 342 ? -9.557 -0.152 -15.095 1.00 93.75 342 ASN A C 1
ATOM 2667 O O . ASN A 1 342 ? -10.330 -1.036 -14.728 1.00 93.75 342 ASN A O 1
ATOM 2671 N N . ASP A 1 343 ? -9.959 0.809 -15.933 1.00 94.50 343 ASP A N 1
ATOM 2672 C CA . ASP A 1 343 ? -11.352 0.992 -16.389 1.00 94.50 343 ASP A CA 1
ATOM 2673 C C . ASP A 1 343 ? -11.905 -0.184 -17.243 1.00 94.50 343 ASP A C 1
ATOM 2675 O O . ASP A 1 343 ? -13.093 -0.197 -17.597 1.00 94.50 343 ASP A O 1
ATOM 2679 N N . VAL A 1 344 ? -11.057 -1.160 -17.607 1.00 93.56 344 VAL A N 1
ATOM 2680 C CA . VAL A 1 344 ? -11.442 -2.389 -18.328 1.00 93.56 344 VAL A CA 1
ATOM 2681 C C . VAL A 1 344 ? -11.427 -3.639 -17.443 1.00 93.56 344 VAL A C 1
ATOM 2683 O O . VAL A 1 344 ? -11.599 -4.741 -17.956 1.00 93.56 344 VAL A O 1
ATOM 2686 N N . GLY A 1 345 ? -11.258 -3.492 -16.126 1.00 91.62 345 GLY A N 1
ATOM 2687 C CA . GLY A 1 345 ? -11.279 -4.622 -15.195 1.00 91.62 345 GLY A CA 1
ATOM 2688 C C . GLY A 1 345 ? -9.999 -5.467 -15.209 1.00 91.62 345 GLY A C 1
ATOM 2689 O O . GLY A 1 345 ? -10.015 -6.596 -14.726 1.00 91.62 345 GLY A O 1
ATOM 2690 N N . MET A 1 346 ? -8.900 -4.941 -15.760 1.00 92.50 346 MET A N 1
ATOM 2691 C CA . MET A 1 346 ? -7.594 -5.608 -15.800 1.00 92.50 346 MET A CA 1
ATOM 2692 C C . MET A 1 346 ? -6.618 -4.958 -14.811 1.00 92.50 346 MET A C 1
ATOM 2694 O O . MET A 1 346 ? -6.780 -3.768 -14.531 1.00 92.50 346 MET A O 1
ATOM 2698 N N . PRO A 1 347 ? -5.594 -5.683 -14.314 1.00 92.88 347 PRO A N 1
ATOM 2699 C CA . PRO A 1 347 ? -4.569 -5.092 -13.456 1.00 92.88 347 PRO A CA 1
ATOM 2700 C C . PRO A 1 347 ? -3.984 -3.820 -14.086 1.00 92.88 347 PRO A C 1
ATOM 2702 O O . PRO A 1 347 ? -3.718 -3.780 -15.293 1.00 92.88 347 PRO A O 1
ATOM 2705 N N . ASP A 1 348 ? -3.842 -2.768 -13.286 1.00 93.25 348 ASP A N 1
ATOM 2706 C CA . ASP A 1 348 ? -3.322 -1.486 -13.745 1.00 93.25 348 ASP A CA 1
ATOM 2707 C C . ASP A 1 348 ? -1.781 -1.543 -13.764 1.00 93.25 348 ASP A C 1
ATOM 2709 O O . ASP A 1 348 ? -1.161 -1.710 -12.715 1.00 93.25 348 ASP A O 1
ATOM 2713 N N . PRO A 1 349 ? -1.106 -1.406 -14.923 1.00 92.94 349 PRO A N 1
ATOM 2714 C CA . PRO A 1 349 ? 0.360 -1.390 -14.964 1.00 92.94 349 PRO A CA 1
ATOM 2715 C C . PRO A 1 349 ? 0.962 -0.244 -14.145 1.00 92.94 349 PRO A C 1
ATOM 2717 O O . PRO A 1 349 ? 2.134 -0.295 -13.788 1.00 92.94 349 PRO A O 1
ATOM 2720 N N . MET A 1 350 ? 0.184 0.794 -13.837 1.00 92.44 350 MET A N 1
ATOM 2721 C CA . MET A 1 350 ? 0.651 1.923 -13.039 1.00 92.44 350 MET A CA 1
ATOM 2722 C C . MET A 1 350 ? 0.560 1.677 -11.532 1.00 92.44 350 MET A C 1
ATOM 2724 O O . MET A 1 350 ? 1.077 2.489 -10.770 1.00 92.44 350 MET A O 1
ATOM 2728 N N . SER A 1 351 ? -0.087 0.589 -11.097 1.00 94.06 351 SER A N 1
ATOM 2729 C CA . SER A 1 351 ? -0.264 0.253 -9.681 1.00 94.06 351 SER A CA 1
ATOM 2730 C C . SER A 1 351 ? 0.788 -0.725 -9.149 1.00 94.06 351 SER A C 1
ATOM 2732 O O . SER A 1 351 ? 0.596 -1.290 -8.070 1.00 94.06 351 SER A O 1
ATOM 2734 N N . PHE A 1 352 ? 1.881 -0.964 -9.887 1.00 94.56 352 PHE A N 1
ATOM 2735 C CA . PHE A 1 352 ? 3.039 -1.662 -9.326 1.00 94.56 352 PHE A CA 1
ATOM 2736 C C . PHE A 1 352 ? 3.580 -0.863 -8.141 1.00 94.56 352 PHE A C 1
ATOM 2738 O O . PHE A 1 352 ? 3.916 0.314 -8.273 1.00 94.56 352 PHE A O 1
ATOM 2745 N N . HIS A 1 353 ? 3.666 -1.508 -6.985 1.00 94.88 353 HIS A N 1
ATOM 2746 C CA . HIS A 1 353 ? 4.123 -0.889 -5.749 1.00 94.88 353 HIS A CA 1
ATOM 2747 C C . HIS A 1 353 ? 4.883 -1.904 -4.893 1.00 94.88 353 HIS A C 1
ATOM 2749 O O . HIS A 1 353 ? 4.845 -3.105 -5.143 1.00 94.88 353 HIS A O 1
ATOM 2755 N N . GLY A 1 354 ? 5.608 -1.423 -3.888 1.00 93.44 354 GLY A N 1
ATOM 2756 C CA . GLY A 1 354 ? 6.353 -2.281 -2.974 1.00 93.44 354 GLY A CA 1
ATOM 2757 C C . GLY A 1 354 ? 6.589 -1.598 -1.637 1.00 93.44 354 GLY A C 1
ATOM 2758 O O . GLY A 1 354 ? 6.646 -0.369 -1.541 1.00 93.44 354 GLY A O 1
ATOM 2759 N N . GLY A 1 355 ? 6.705 -2.410 -0.591 1.00 91.50 355 GLY A N 1
ATOM 2760 C CA . GLY A 1 355 ? 7.075 -1.946 0.736 1.00 91.50 355 GLY A CA 1
ATOM 2761 C C . GLY A 1 355 ? 8.586 -1.793 0.844 1.00 91.50 355 GLY A C 1
ATOM 2762 O O . GLY A 1 355 ? 9.296 -2.784 0.926 1.00 91.50 355 GLY A O 1
ATOM 2763 N N . GLU A 1 356 ? 9.068 -0.554 0.895 1.00 90.75 356 GLU A N 1
ATOM 2764 C CA . GLU A 1 356 ? 10.489 -0.264 1.127 1.00 90.75 356 GLU A CA 1
ATOM 2765 C C . GLU A 1 356 ? 10.938 -0.724 2.524 1.00 90.75 356 GLU A C 1
ATOM 2767 O O . GLU A 1 356 ? 10.349 -0.311 3.523 1.00 90.75 356 GLU A O 1
ATOM 2772 N N . GLU A 1 357 ? 11.969 -1.551 2.629 1.00 89.50 357 GLU A N 1
ATOM 2773 C CA . GLU A 1 357 ? 12.548 -1.942 3.914 1.00 89.50 357 GLU A CA 1
ATOM 2774 C C . GLU A 1 357 ? 13.155 -0.758 4.660 1.00 89.50 357 GLU A C 1
ATOM 2776 O O . GLU A 1 357 ? 13.688 0.182 4.072 1.00 89.50 357 GLU A O 1
ATOM 2781 N N . LEU A 1 358 ? 13.116 -0.837 5.988 1.00 86.81 358 LEU A N 1
ATOM 2782 C CA . LEU A 1 358 ? 13.895 0.070 6.817 1.00 86.81 358 LEU A CA 1
ATOM 2783 C C . LEU A 1 358 ? 15.345 -0.408 6.790 1.00 86.81 358 LEU A C 1
ATOM 2785 O O . LEU A 1 358 ? 15.624 -1.512 7.251 1.00 86.81 358 LEU A O 1
ATOM 2789 N N . ILE A 1 359 ? 16.264 0.397 6.258 1.00 85.50 359 ILE A N 1
ATOM 2790 C CA . ILE A 1 359 ? 17.689 0.056 6.238 1.00 85.50 359 ILE A CA 1
ATOM 2791 C C . ILE A 1 359 ? 18.512 1.041 7.069 1.00 85.50 359 ILE A C 1
ATOM 2793 O O . ILE A 1 359 ? 18.342 2.253 6.977 1.00 85.50 359 ILE A O 1
ATOM 2797 N N . THR A 1 360 ? 19.428 0.512 7.876 1.00 82.81 360 THR A N 1
ATOM 2798 C CA . THR A 1 360 ? 20.445 1.270 8.612 1.00 82.81 360 THR A CA 1
ATOM 2799 C C . THR A 1 360 ? 21.810 0.949 8.024 1.00 82.81 360 THR A C 1
ATOM 2801 O O . THR A 1 360 ? 22.227 -0.207 8.012 1.00 82.81 360 THR A O 1
ATOM 2804 N N . ILE A 1 361 ? 22.513 1.969 7.541 1.00 81.25 361 ILE A N 1
ATOM 2805 C CA . ILE A 1 361 ? 23.813 1.804 6.887 1.00 81.25 361 ILE A CA 1
ATOM 2806 C C . ILE A 1 361 ? 24.922 1.818 7.942 1.00 81.25 361 ILE A C 1
ATOM 2808 O O . ILE A 1 361 ? 25.120 2.828 8.624 1.00 81.25 361 ILE A O 1
ATOM 2812 N N . LEU A 1 362 ? 25.691 0.732 8.035 1.00 82.50 362 LEU A N 1
ATOM 2813 C CA . LEU A 1 362 ? 26.970 0.739 8.742 1.00 82.50 362 LEU A CA 1
ATOM 2814 C C . LEU A 1 362 ? 28.005 1.420 7.857 1.00 82.50 362 LEU A C 1
ATOM 2816 O O . LEU A 1 362 ? 28.407 0.882 6.829 1.00 82.50 362 LEU A O 1
ATOM 2820 N N . ARG A 1 363 ? 28.432 2.614 8.263 1.00 76.12 363 ARG A N 1
ATOM 2821 C CA . ARG A 1 363 ? 29.602 3.258 7.666 1.00 76.12 363 ARG A CA 1
ATOM 2822 C C . ARG A 1 363 ? 30.846 2.619 8.248 1.00 76.12 363 ARG A C 1
ATOM 2824 O O . ARG A 1 363 ? 30.912 2.439 9.471 1.00 76.12 363 ARG A O 1
ATOM 2831 N N . ASP A 1 364 ? 31.811 2.311 7.388 1.00 66.62 364 ASP A N 1
ATOM 2832 C CA . ASP A 1 364 ? 33.090 1.775 7.829 1.00 66.62 364 ASP A CA 1
ATOM 2833 C C . ASP A 1 364 ? 33.669 2.684 8.918 1.00 66.62 364 ASP A C 1
ATOM 2835 O O . ASP A 1 364 ? 33.875 3.888 8.734 1.00 66.62 364 ASP A O 1
ATOM 2839 N N . ARG A 1 365 ? 33.902 2.106 10.101 1.00 60.66 365 ARG A N 1
ATOM 2840 C CA . ARG A 1 365 ? 34.558 2.769 11.236 1.00 60.66 365 ARG A CA 1
ATOM 2841 C C . ARG A 1 365 ? 36.057 2.915 10.965 1.00 60.66 365 ARG A C 1
ATOM 2843 O O . ARG A 1 365 ? 36.880 2.560 11.808 1.00 60.66 365 ARG A O 1
ATOM 2850 N N . GLU A 1 366 ? 36.437 3.425 9.800 1.00 57.28 366 GLU A N 1
ATOM 2851 C CA . GLU A 1 366 ? 37.822 3.765 9.496 1.00 57.28 366 GLU A CA 1
ATOM 2852 C C . GLU A 1 366 ? 38.258 4.925 10.408 1.00 57.28 366 GLU A C 1
ATOM 2854 O O . GLU A 1 366 ? 38.104 6.103 10.102 1.00 57.28 366 GLU A O 1
ATOM 2859 N N . GLY A 1 367 ? 38.765 4.583 11.597 1.00 59.53 367 GLY A N 1
ATOM 2860 C CA . GLY A 1 367 ? 39.449 5.505 12.508 1.00 59.53 367 GLY A CA 1
ATOM 2861 C C . GLY A 1 367 ? 38.770 5.782 13.852 1.00 59.53 367 GLY A C 1
ATOM 2862 O O . GLY A 1 367 ? 39.399 6.388 14.719 1.00 59.53 367 GLY A O 1
ATOM 2863 N N . SER A 1 368 ? 37.539 5.325 14.090 1.00 55.50 368 SER A N 1
ATOM 2864 C CA . SER A 1 368 ? 36.892 5.439 15.407 1.00 55.50 368 SER A CA 1
ATOM 2865 C C . SER A 1 368 ? 36.991 4.111 16.154 1.00 55.50 368 SER A C 1
ATOM 2867 O O . SER A 1 368 ? 36.475 3.120 15.646 1.00 55.50 368 SER A O 1
ATOM 2869 N N . ASN A 1 369 ? 37.642 4.103 17.327 1.00 61.41 369 ASN A N 1
ATOM 2870 C CA . ASN A 1 369 ? 37.740 2.990 18.289 1.00 61.41 369 ASN A CA 1
ATOM 2871 C C . ASN A 1 369 ? 36.782 1.824 17.986 1.00 61.41 369 ASN A C 1
ATOM 2873 O O . ASN A 1 369 ? 35.577 1.937 18.221 1.00 61.41 369 ASN A O 1
ATOM 2877 N N . ILE A 1 370 ? 37.329 0.705 17.499 1.00 65.38 370 ILE A N 1
ATOM 2878 C CA . ILE A 1 370 ? 36.585 -0.531 17.195 1.00 65.38 370 ILE A CA 1
ATOM 2879 C C . ILE A 1 370 ? 35.754 -0.983 18.414 1.00 65.38 370 ILE A C 1
ATOM 2881 O O . ILE A 1 370 ? 34.664 -1.524 18.250 1.00 65.38 370 ILE A O 1
ATOM 2885 N N . ASP A 1 371 ? 36.201 -0.629 19.622 1.00 74.69 371 ASP A N 1
ATOM 2886 C CA . ASP A 1 371 ? 35.565 -0.973 20.895 1.00 74.69 371 ASP A CA 1
ATOM 2887 C C . ASP A 1 371 ? 34.421 -0.041 21.334 1.00 74.69 371 ASP A C 1
ATOM 2889 O O . ASP A 1 371 ? 33.796 -0.287 22.367 1.00 74.69 371 ASP A O 1
ATOM 2893 N N . ALA A 1 372 ? 34.117 1.043 20.606 1.00 68.19 372 ALA A N 1
ATOM 2894 C CA . ALA A 1 372 ? 32.958 1.865 20.946 1.00 68.19 372 ALA A CA 1
ATOM 2895 C C . ALA A 1 372 ? 31.679 1.022 20.767 1.00 68.19 372 ALA A C 1
ATOM 2897 O O . ALA A 1 372 ? 31.481 0.477 19.675 1.00 68.19 372 ALA A O 1
ATOM 2898 N N . PRO A 1 373 ? 30.790 0.916 21.774 1.00 69.19 373 PRO A N 1
ATOM 2899 C CA . PRO A 1 373 ? 29.511 0.237 21.607 1.00 69.19 373 PRO A CA 1
ATOM 2900 C C . PRO A 1 373 ? 28.825 0.787 20.361 1.00 69.19 373 PRO A C 1
ATOM 2902 O O . PRO A 1 373 ? 28.852 2.001 20.126 1.00 69.19 373 PRO A O 1
ATOM 2905 N N . LEU A 1 374 ? 28.268 -0.087 19.520 1.00 63.09 374 LEU A N 1
ATOM 2906 C CA . LEU A 1 374 ? 27.353 0.390 18.489 1.00 63.09 374 LEU A CA 1
ATOM 2907 C C . LEU A 1 374 ? 26.308 1.259 19.203 1.00 63.09 374 LEU A C 1
ATOM 2909 O O . LEU A 1 374 ? 25.861 0.863 20.290 1.00 63.09 374 LEU A O 1
ATOM 2913 N N . PRO A 1 375 ? 25.968 2.450 18.669 1.00 59.03 375 PRO A N 1
ATOM 2914 C CA . PRO A 1 375 ? 24.822 3.172 19.198 1.00 59.03 375 PRO A CA 1
ATOM 2915 C C . PRO A 1 375 ? 23.671 2.165 19.279 1.00 59.03 375 PRO A C 1
ATOM 2917 O O . PRO A 1 375 ? 23.583 1.313 18.384 1.00 59.03 375 PRO A O 1
ATOM 2920 N N . PRO A 1 376 ? 22.880 2.172 20.370 1.00 61.78 376 PRO A N 1
ATOM 2921 C CA . PRO A 1 376 ? 21.777 1.235 20.511 1.00 61.78 376 PRO A CA 1
ATOM 2922 C C . PRO A 1 376 ? 21.018 1.275 19.198 1.00 61.78 376 PRO A C 1
ATOM 2924 O O . PRO A 1 376 ? 20.621 2.360 18.774 1.00 61.78 376 PRO A O 1
ATOM 2927 N N . ILE A 1 377 ? 20.969 0.127 18.513 1.00 60.41 377 ILE A N 1
ATOM 2928 C CA . ILE A 1 377 ? 20.261 0.001 17.247 1.00 60.41 377 ILE A CA 1
ATOM 2929 C C . ILE A 1 377 ? 18.856 0.428 17.601 1.00 60.41 377 ILE A C 1
ATOM 2931 O O . ILE A 1 377 ? 18.163 -0.279 18.337 1.00 60.41 377 ILE A O 1
ATOM 2935 N N . ASP A 1 378 ? 18.501 1.636 17.186 1.00 56.59 378 ASP A N 1
ATOM 2936 C CA . ASP A 1 378 ? 17.160 2.119 17.363 1.00 56.59 378 ASP A CA 1
ATOM 2937 C C . ASP A 1 378 ? 16.319 1.129 16.572 1.00 56.59 378 ASP A C 1
ATOM 2939 O O . ASP A 1 378 ? 16.496 0.979 15.359 1.00 56.59 378 ASP A O 1
ATOM 2943 N N . THR A 1 379 ? 15.543 0.310 17.284 1.00 64.62 379 THR A N 1
ATOM 2944 C CA . THR A 1 379 ? 14.734 -0.753 16.690 1.00 64.62 379 THR A CA 1
ATOM 2945 C C . THR A 1 379 ? 13.551 -0.083 16.020 1.00 64.62 379 THR A C 1
ATOM 2947 O O . THR A 1 379 ? 12.407 -0.169 16.475 1.00 64.62 379 THR A O 1
ATOM 2950 N N . GLN A 1 380 ? 13.856 0.663 14.969 1.00 80.94 380 GLN A N 1
ATOM 2951 C CA . GLN A 1 380 ? 12.882 1.327 14.153 1.00 80.94 380 GLN A CA 1
ATOM 2952 C C . GLN A 1 380 ? 12.081 0.243 13.474 1.00 80.94 380 GLN A C 1
ATOM 2954 O O . GLN A 1 380 ? 12.596 -0.754 12.961 1.00 80.94 380 GLN A O 1
ATOM 2959 N N . THR A 1 381 ? 10.780 0.428 13.571 1.00 89.12 381 THR A N 1
ATOM 2960 C CA . THR A 1 381 ? 9.806 -0.510 13.060 1.00 89.12 381 THR A CA 1
ATOM 2961 C C . THR A 1 381 ? 8.824 0.293 12.254 1.00 89.12 381 THR A C 1
ATOM 2963 O O . THR A 1 381 ? 8.282 1.284 12.741 1.00 89.12 381 THR A O 1
ATOM 2966 N N . LYS A 1 382 ? 8.599 -0.136 11.017 1.00 91.81 382 LYS A N 1
ATOM 2967 C CA . LYS A 1 382 ? 7.528 0.399 10.193 1.00 91.81 382 LYS A CA 1
ATOM 2968 C C . LYS A 1 382 ? 6.356 -0.552 10.320 1.00 91.81 382 LYS A C 1
ATOM 2970 O O . LYS A 1 382 ? 6.493 -1.746 10.061 1.00 91.81 382 LYS A O 1
ATOM 2975 N N . ARG A 1 383 ? 5.210 -0.027 10.731 1.00 94.88 383 ARG A N 1
ATOM 2976 C CA . ARG A 1 383 ? 3.978 -0.793 10.912 1.00 94.88 383 ARG A CA 1
ATOM 2977 C C . ARG A 1 383 ? 2.884 -0.192 10.054 1.00 94.88 383 ARG A C 1
ATOM 2979 O O . ARG A 1 383 ? 2.699 1.025 10.055 1.00 94.88 383 ARG A O 1
ATOM 2986 N N . ILE A 1 384 ? 2.164 -1.041 9.336 1.00 96.88 384 ILE A N 1
ATOM 2987 C CA . ILE A 1 384 ? 1.051 -0.629 8.481 1.00 96.88 384 ILE A CA 1
ATOM 2988 C C . ILE A 1 384 ? -0.127 -1.590 8.620 1.00 96.88 384 ILE A C 1
ATOM 2990 O O . ILE A 1 384 ? 0.058 -2.770 8.931 1.00 96.88 384 ILE A O 1
ATOM 2994 N N . LEU A 1 385 ? -1.322 -1.078 8.342 1.00 97.75 385 LEU A N 1
ATOM 2995 C CA . LEU A 1 385 ? -2.511 -1.879 8.062 1.00 97.75 385 LEU A CA 1
ATOM 2996 C C . LEU A 1 385 ? -2.864 -1.730 6.588 1.00 97.75 385 LEU A C 1
ATOM 2998 O O . LEU A 1 385 ? -2.933 -0.611 6.084 1.00 97.75 385 LEU A O 1
ATOM 3002 N N . VAL A 1 386 ? -3.088 -2.855 5.916 1.00 97.00 386 VAL A N 1
ATOM 3003 C CA . VAL A 1 386 ? -3.484 -2.902 4.508 1.00 97.00 386 VAL A CA 1
ATOM 3004 C C . VAL A 1 386 ? -4.912 -3.424 4.407 1.00 97.00 386 VAL A C 1
ATOM 3006 O O . VAL A 1 386 ? -5.204 -4.551 4.816 1.00 97.00 386 VAL A O 1
ATOM 3009 N N . PHE A 1 387 ? -5.789 -2.592 3.860 1.00 96.31 387 PHE A N 1
ATOM 3010 C CA . PHE A 1 387 ? -7.190 -2.879 3.588 1.00 96.31 387 PHE A CA 1
ATOM 3011 C C . PHE A 1 387 ? -7.345 -3.170 2.096 1.00 96.31 387 PHE A C 1
ATOM 3013 O O . PHE A 1 387 ? -6.882 -2.398 1.254 1.00 96.31 387 PHE A O 1
ATOM 3020 N N . PHE A 1 388 ? -8.007 -4.277 1.771 1.00 94.81 388 PHE A N 1
ATOM 3021 C CA . PHE A 1 388 ? -8.288 -4.663 0.393 1.00 94.81 388 PHE A CA 1
ATOM 3022 C C . PHE A 1 388 ? -9.779 -4.526 0.138 1.00 94.81 388 PHE A C 1
ATOM 3024 O O . PHE A 1 388 ? -10.562 -5.287 0.699 1.00 94.81 388 PHE A O 1
ATOM 3031 N N . LYS A 1 389 ? -10.160 -3.578 -0.717 1.00 94.56 389 LYS A N 1
ATOM 3032 C CA . LYS A 1 389 ? -11.560 -3.368 -1.078 1.00 94.56 389 LYS A CA 1
ATOM 3033 C C . LYS A 1 389 ? -11.907 -4.179 -2.312 1.00 94.56 389 LYS A C 1
ATOM 3035 O O . LYS A 1 389 ? -11.268 -4.075 -3.371 1.00 94.56 389 LYS A O 1
ATOM 3040 N N . GLU A 1 390 ? -12.937 -4.995 -2.161 1.00 92.69 390 GLU A N 1
ATOM 3041 C CA . GLU A 1 390 ? -13.361 -5.951 -3.168 1.00 92.69 390 GLU A CA 1
ATOM 3042 C C . GLU A 1 390 ? -14.668 -5.503 -3.824 1.00 92.69 390 GLU A C 1
ATOM 3044 O O . GLU A 1 390 ? -15.485 -4.809 -3.226 1.00 92.69 390 GLU A O 1
ATOM 3049 N N . VAL A 1 391 ? -14.856 -5.851 -5.098 1.00 91.19 391 VAL A N 1
ATOM 3050 C CA . VAL A 1 391 ? -16.182 -5.724 -5.711 1.00 91.19 391 VAL A CA 1
ATOM 3051 C C . VAL A 1 391 ? -16.986 -6.966 -5.306 1.00 91.19 391 VAL A C 1
ATOM 3053 O O . VAL A 1 391 ? -16.531 -8.080 -5.591 1.00 91.19 391 VAL A O 1
ATOM 3056 N N . PRO A 1 392 ? -18.182 -6.832 -4.701 1.00 90.94 392 PRO A N 1
ATOM 3057 C CA . PRO A 1 392 ? -18.944 -7.995 -4.271 1.00 90.94 392 PRO A CA 1
ATOM 3058 C C . PRO A 1 392 ? -19.343 -8.864 -5.467 1.00 90.94 392 PRO A C 1
ATOM 3060 O O . PRO A 1 392 ? -19.968 -8.379 -6.413 1.00 90.94 392 PRO A O 1
ATOM 3063 N N . ILE A 1 393 ? -19.030 -10.163 -5.421 1.00 89.44 393 ILE A N 1
ATOM 3064 C CA . ILE A 1 393 ? -19.186 -11.091 -6.560 1.00 89.44 393 ILE A CA 1
ATOM 3065 C C . ILE A 1 393 ? -20.607 -11.079 -7.138 1.00 89.44 393 ILE A C 1
ATOM 3067 O O . ILE A 1 393 ? -20.794 -11.070 -8.357 1.00 89.44 393 ILE A O 1
ATOM 3071 N N . HIS A 1 394 ? -21.621 -11.032 -6.273 1.00 91.31 394 HIS A N 1
ATOM 3072 C CA . HIS A 1 394 ? -23.026 -11.037 -6.683 1.00 91.31 394 HIS A CA 1
ATOM 3073 C C . HIS A 1 394 ? -23.409 -9.817 -7.544 1.00 91.31 394 HIS A C 1
ATOM 3075 O O . HIS A 1 394 ? -24.356 -9.901 -8.322 1.00 91.31 394 HIS A O 1
ATOM 3081 N N . THR A 1 395 ? -22.663 -8.707 -7.464 1.00 90.31 395 THR A N 1
ATOM 3082 C CA . THR A 1 395 ? -22.944 -7.485 -8.240 1.00 90.31 395 THR A CA 1
ATOM 3083 C C . THR A 1 395 ? -22.582 -7.606 -9.719 1.00 90.31 395 THR A C 1
ATOM 3085 O O . THR A 1 395 ? -23.116 -6.860 -10.534 1.00 90.31 395 THR A O 1
ATOM 3088 N N . PHE A 1 396 ? -21.718 -8.555 -10.093 1.00 90.75 396 PHE A N 1
ATOM 3089 C CA . PHE A 1 396 ? -21.288 -8.745 -11.484 1.00 90.75 396 PHE A CA 1
ATOM 3090 C C . PHE A 1 396 ? -21.397 -10.187 -11.987 1.00 90.75 396 PHE A C 1
ATOM 3092 O O . PHE A 1 396 ? -21.079 -10.456 -13.146 1.00 90.75 396 PHE A O 1
ATOM 3099 N N . GLN A 1 397 ? -21.888 -11.117 -11.165 1.00 89.44 397 GLN A N 1
ATOM 3100 C CA . GLN A 1 397 ? -21.965 -12.540 -11.504 1.00 89.44 397 GLN A CA 1
ATOM 3101 C C . GLN A 1 397 ? -22.691 -12.813 -12.833 1.00 89.44 397 GLN A C 1
ATOM 3103 O O . GLN A 1 397 ? -22.261 -13.670 -13.600 1.00 89.44 397 GLN A O 1
ATOM 3108 N N . SER A 1 398 ? -23.758 -12.068 -13.141 1.00 93.38 398 SER A N 1
ATOM 3109 C CA . SER A 1 398 ? -24.553 -12.248 -14.366 1.00 93.38 398 SER A CA 1
ATOM 3110 C C . SER A 1 398 ? -23.839 -11.804 -15.648 1.00 93.38 398 SER A C 1
ATOM 3112 O O . SER A 1 398 ? -24.153 -12.308 -16.724 1.00 93.38 398 SER A O 1
ATOM 3114 N N . ARG A 1 399 ? -22.879 -10.878 -15.544 1.00 93.56 399 ARG A N 1
ATOM 3115 C CA . ARG A 1 399 ? -22.136 -10.295 -16.677 1.00 93.56 399 ARG A CA 1
ATOM 3116 C C . ARG A 1 399 ? -20.659 -10.703 -16.703 1.00 93.56 399 ARG A C 1
ATOM 3118 O O . ARG A 1 399 ? -19.925 -10.303 -17.605 1.00 93.56 399 ARG A O 1
ATOM 3125 N N . GLY A 1 400 ? -20.205 -11.476 -15.716 1.00 90.94 400 GLY A N 1
ATOM 3126 C CA . GLY A 1 400 ? -18.814 -11.898 -15.586 1.00 90.94 400 GLY A CA 1
ATOM 3127 C C . GLY A 1 400 ? -17.847 -10.711 -15.563 1.00 90.94 400 GLY A C 1
ATOM 3128 O O . GLY A 1 400 ? -18.062 -9.728 -14.853 1.00 90.94 400 GLY A O 1
ATOM 3129 N N . ILE A 1 401 ? -16.782 -10.796 -16.366 1.00 89.56 401 ILE A N 1
ATOM 3130 C CA . ILE A 1 401 ? -15.721 -9.780 -16.415 1.00 89.56 401 ILE A CA 1
ATOM 3131 C C . ILE A 1 401 ? -16.216 -8.404 -16.879 1.00 89.56 401 ILE A C 1
ATOM 3133 O O . ILE A 1 401 ? -15.708 -7.388 -16.418 1.00 89.56 401 ILE A O 1
ATOM 3137 N N . GLU A 1 402 ? -17.232 -8.346 -17.744 1.00 93.94 402 GLU A N 1
ATOM 3138 C CA . GLU A 1 402 ? -17.778 -7.072 -18.224 1.00 93.94 402 GLU A CA 1
ATOM 3139 C C . GLU A 1 402 ? -18.519 -6.323 -17.116 1.00 93.94 402 GLU A C 1
ATOM 3141 O O . GLU A 1 402 ? -18.368 -5.109 -16.989 1.00 93.94 402 GLU A O 1
ATOM 3146 N N . GLY A 1 403 ? -19.286 -7.049 -16.295 1.00 94.44 403 GLY A N 1
ATOM 3147 C CA . GLY A 1 403 ? -19.932 -6.476 -15.114 1.00 94.44 403 GLY A CA 1
ATOM 3148 C C . GLY A 1 403 ? -18.903 -6.010 -14.094 1.00 94.44 403 GLY A C 1
ATOM 3149 O O . GLY A 1 403 ? -19.028 -4.924 -13.544 1.00 94.44 403 GLY A O 1
ATOM 3150 N N . PHE A 1 404 ? -17.837 -6.787 -13.891 1.00 92.69 404 PHE A N 1
ATOM 3151 C CA . PHE A 1 404 ? -16.751 -6.385 -13.004 1.00 92.69 404 PHE A CA 1
ATOM 3152 C C . PHE A 1 404 ? -16.078 -5.091 -13.492 1.00 92.69 404 PHE A C 1
ATOM 3154 O O . PHE A 1 404 ? -15.945 -4.135 -12.731 1.00 92.69 404 PHE A O 1
ATOM 3161 N N . ALA A 1 405 ? -15.730 -5.020 -14.781 1.00 93.88 405 ALA A N 1
ATOM 3162 C CA . ALA A 1 405 ? -15.136 -3.834 -15.393 1.00 93.88 405 ALA A CA 1
ATOM 3163 C C . ALA A 1 405 ? -16.045 -2.597 -15.301 1.00 93.88 405 ALA A C 1
ATOM 3165 O O . ALA A 1 405 ? -15.553 -1.484 -15.134 1.00 93.88 405 ALA A O 1
ATOM 3166 N N . GLU A 1 406 ? -17.364 -2.771 -15.405 1.00 95.75 406 GLU A N 1
ATOM 3167 C CA . GLU A 1 406 ? -18.340 -1.699 -15.193 1.00 95.75 406 GLU A CA 1
ATOM 3168 C C . GLU A 1 406 ? -18.292 -1.166 -13.757 1.00 95.75 406 GLU A C 1
ATOM 3170 O O . GLU A 1 406 ? -18.114 0.036 -13.577 1.00 95.75 406 GLU A O 1
ATOM 3175 N N . ARG A 1 407 ? -18.327 -2.045 -12.747 1.00 94.69 407 ARG A N 1
ATOM 3176 C CA . ARG A 1 407 ? -18.236 -1.646 -11.330 1.00 94.69 407 ARG A CA 1
ATOM 3177 C C . ARG A 1 407 ? -16.920 -0.941 -11.002 1.00 94.69 407 ARG A C 1
ATOM 3179 O O . ARG A 1 407 ? -16.922 0.084 -10.325 1.00 94.69 407 ARG A O 1
ATOM 3186 N N . VAL A 1 408 ? -15.797 -1.441 -11.523 1.00 94.19 408 VAL A N 1
ATOM 3187 C CA . VAL A 1 408 ? -14.488 -0.786 -11.360 1.00 94.19 408 VAL A CA 1
ATOM 3188 C C . VAL A 1 408 ? -14.472 0.589 -12.029 1.00 94.19 408 VAL A C 1
ATOM 3190 O O . VAL A 1 408 ? -13.984 1.551 -11.441 1.00 94.19 408 VAL A O 1
ATOM 3193 N N . ARG A 1 409 ? -15.032 0.720 -13.237 1.00 95.94 409 ARG A N 1
ATOM 3194 C CA . ARG A 1 409 ? -15.116 2.006 -13.945 1.00 95.94 409 ARG A CA 1
ATOM 3195 C C . ARG A 1 409 ? -16.000 3.014 -13.219 1.00 95.94 409 ARG A C 1
ATOM 3197 O O . ARG A 1 409 ? -15.670 4.198 -13.226 1.00 95.94 409 ARG A O 1
ATOM 3204 N N . GLU A 1 410 ? -17.098 2.571 -12.613 1.00 96.06 410 GLU A N 1
ATOM 3205 C CA . GLU A 1 410 ? -17.956 3.409 -11.768 1.00 96.06 410 GLU A CA 1
ATOM 3206 C C . GLU A 1 410 ? -17.180 3.916 -10.547 1.00 96.06 410 GLU A C 1
ATOM 3208 O O . GLU A 1 410 ? -17.111 5.125 -10.334 1.00 96.06 410 GLU A O 1
ATOM 3213 N N . SER A 1 411 ? -16.514 3.013 -9.819 1.00 95.00 411 SER A N 1
ATOM 3214 C CA . SER A 1 411 ? -15.671 3.344 -8.660 1.00 95.00 411 SER A CA 1
ATOM 3215 C C . SER A 1 411 ? -14.562 4.346 -9.024 1.00 95.00 411 SER A C 1
ATOM 3217 O O . SER A 1 411 ? -14.440 5.412 -8.420 1.00 95.00 411 SER A O 1
ATOM 3219 N N . ARG A 1 412 ? -13.812 4.084 -10.102 1.00 96.19 412 ARG A N 1
ATOM 3220 C CA . ARG A 1 412 ? -12.753 4.981 -10.599 1.00 96.19 412 ARG A CA 1
ATOM 3221 C C . ARG A 1 412 ? -13.284 6.327 -11.080 1.00 96.19 412 ARG A C 1
ATOM 3223 O O . ARG A 1 412 ? -12.634 7.344 -10.852 1.00 96.19 412 ARG A O 1
ATOM 3230 N N . SER A 1 413 ? -14.424 6.349 -11.774 1.00 97.00 413 SER A N 1
ATOM 3231 C CA . SER A 1 413 ? -15.065 7.597 -12.211 1.00 97.00 413 SER A CA 1
ATOM 3232 C C . SER A 1 413 ? -15.472 8.450 -11.017 1.00 97.00 413 SER A C 1
ATOM 3234 O O . SER A 1 413 ? -15.186 9.642 -11.020 1.00 97.00 413 SER A O 1
ATOM 3236 N N . TRP A 1 414 ? -16.039 7.832 -9.979 1.00 96.81 414 TRP A N 1
ATOM 3237 C CA . TRP A 1 414 ? -16.369 8.519 -8.735 1.00 96.81 414 TRP A CA 1
ATOM 3238 C C . TRP A 1 414 ? -15.123 9.110 -8.061 1.00 96.81 414 TRP A C 1
ATOM 3240 O O . TRP A 1 414 ? -15.123 10.289 -7.721 1.00 96.81 414 TRP A O 1
ATOM 3250 N N . THR A 1 415 ? -14.027 8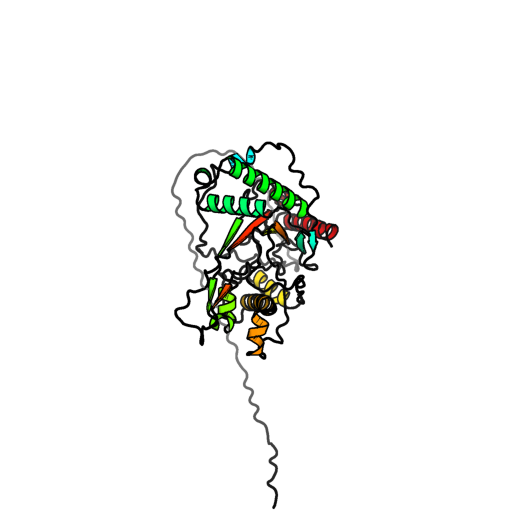.345 -7.938 1.00 96.06 415 THR A N 1
ATOM 3251 C CA . THR A 1 415 ? -12.760 8.859 -7.380 1.00 96.06 415 THR A CA 1
ATOM 3252 C C . THR A 1 415 ? -12.230 10.049 -8.182 1.00 96.06 415 THR A C 1
ATOM 3254 O O . THR A 1 415 ? -11.754 11.017 -7.594 1.00 96.06 415 THR A O 1
ATOM 3257 N N . LYS A 1 416 ? -12.303 9.989 -9.520 1.00 96.12 416 LYS A N 1
ATOM 3258 C CA . LYS A 1 416 ? -11.902 11.106 -10.385 1.00 96.12 416 LYS A CA 1
ATOM 3259 C C . LYS A 1 416 ? -12.782 12.326 -10.108 1.00 96.12 416 LYS A C 1
ATOM 3261 O O . LYS A 1 416 ? -12.253 13.338 -9.698 1.00 96.12 416 LYS A O 1
ATOM 3266 N N . GLU A 1 417 ? -14.101 12.210 -10.233 1.00 96.50 417 GLU A N 1
ATOM 3267 C CA . GLU A 1 417 ? -15.037 13.326 -10.023 1.00 96.50 417 GLU A CA 1
ATOM 3268 C C . GLU A 1 417 ? -14.916 13.970 -8.633 1.00 96.50 417 GLU A C 1
ATOM 3270 O O . GLU A 1 417 ? -15.036 15.186 -8.497 1.00 96.50 417 GLU A O 1
ATOM 3275 N N . MET A 1 418 ? -14.665 13.163 -7.600 1.00 95.62 418 MET A N 1
ATOM 3276 C CA . MET A 1 418 ? -14.603 13.642 -6.221 1.00 95.62 418 MET A CA 1
ATOM 3277 C C . MET A 1 418 ? -13.289 14.361 -5.879 1.00 95.62 418 MET A C 1
ATOM 3279 O O . MET A 1 418 ? -13.287 15.260 -5.036 1.00 95.62 418 MET A O 1
ATOM 3283 N N . TYR A 1 419 ? -12.167 13.963 -6.487 1.00 94.88 419 TYR A N 1
ATOM 3284 C CA . TYR A 1 419 ? -10.835 14.379 -6.024 1.00 94.88 419 TYR A CA 1
ATOM 3285 C C . TYR A 1 419 ? -9.914 14.965 -7.103 1.00 94.88 419 TYR A C 1
ATOM 3287 O O . TYR A 1 419 ? -8.880 15.531 -6.745 1.00 94.88 419 TYR A O 1
ATOM 3295 N N . TYR A 1 420 ? -10.260 14.840 -8.386 1.00 91.62 420 TYR A N 1
ATOM 3296 C CA . TYR A 1 420 ? -9.475 15.284 -9.543 1.00 91.62 420 TYR A CA 1
ATOM 3297 C C . TYR A 1 420 ? -10.267 16.253 -10.418 1.00 91.62 420 TYR A C 1
ATOM 3299 O O . TYR A 1 420 ? -9.656 17.259 -10.849 1.00 91.62 420 TYR A O 1
#

Foldseek 3Di:
DDDDDDDDDDDDDDDDDDDDDDDDDDDDDDDDDDDDDDDDDDDDDDDDDDDDDDDDDDDDDDDDDDPDPPPDDPDDDPDDDPDPDQDDPDDDCVVVLVPPDPPDDPPLPDQQDWAAQDDPPWGKIKGPDFSDDLVLLVLLVVCVVCVSVVNNVPPDDPVSNVVNSVSVVSVLVSVCVLLVFHDDPPFDPFFDKDKFWADEDEPVCVVDLVSVLCQFFVQAWFFPCPLVVLFQFKKKKAWSDFPPPLAPDDPPDRKDDFDAPPLLVLLVVCVVVVHGTLPPDPAVDCPHSRVVVSSLVVLVVCPRPPVVVVCVVVPDDPPPPGNHAIDDGGDRSMMMMITQAGLQSGGRSNRTDGHTHNYDYDDPPVPPPPPDPDDPPPRDMTIMTMGGRGDPCVQCVVPPSRSNSNVSNVSSVVSVVSHD